Protein AF-D5G5S3-F1 (afdb_monomer)

Sequence (459 aa):
MDEESEIPAREVVHYPLKLFDLAKSAGRVLYVQAPMVRYSKLPFRALVRDYGVDLCYTPMVSLKRLYWIASAKKLLLDFTTNASDRPLIAQFGAHSSIDFSRAAELVKPYTDGVDLNCGCPQSWAIQEGIGCRLMQQPQLVKEMVRAAKDRCGEDFCVSIKIRVHHDLRETVDFVKMVESSGVDYITIHGRRRSQRSSEPVNSEAIALVKSLAGVPIVANGDVFSLGDAERIVGITGVDGVMAARGLMENPALFAGFKKTPWGAVERFLHYNANYGPLPYQLALHNVGEMLRDMMTKKERAEMTRNSGSIVEILNWLKQRGIGRIYARSRVWKGSKNGENIIATRILKTSLSSRACDGFWVNPSPRSYVRNTTTGTRVLNYKYEKKRKSLLALFFGHHHRSDLSKRELTTSITNTLYQTWNSLISTPNGATIARNLRKKGANDVLPTPLKEGMPLALCF

Nearest PDB structures (foldseek):
  6ezb-assembly1_A  TM=8.345E-01  e=7.630E-22  Homo sapiens
  6eza-assembly2_B  TM=8.380E-01  e=1.403E-21  Homo sapiens
  6ezc-assembly1_A  TM=8.168E-01  e=6.261E-21  Homo sapiens
  3b0p-assembly1_A  TM=8.013E-01  e=4.563E-18  Thermus thermophilus HB8
  6ei9-assembly2_B  TM=8.223E-01  e=3.352E-17  Escherichia coli

InterPro domains:
  IPR013785 Aldolase-type TIM barrel [G3DSA:3.20.20.70] (29-261)
  IPR018517 tRNA-dihydrouridine synthase, conserved site [PS01136] (114-132)
  IPR035587 DUS-like, FMN-binding domain [PF01207] (33-311)
  IPR035587 DUS-like, FMN-binding domain [cd02801] (31-262)

Radius of gyration: 26.35 Å; Cα contacts (8 Å, |Δi|>4): 659; chains: 1; bounding box: 53×70×79 Å

pLDDT: mean 75.01, std 27.03, range [23.22, 98.88]

Organism: Tuber melanosporum (strain Mel28) (NCBI:txid656061)

Structure (mmCIF, N/CA/C/O backbone):
data_AF-D5G5S3-F1
#
_entry.id   AF-D5G5S3-F1
#
loop_
_atom_site.group_PDB
_atom_site.id
_atom_site.type_symbol
_atom_site.label_atom_id
_atom_site.label_alt_id
_atom_site.label_comp_id
_atom_site.label_asym_id
_atom_site.label_entity_id
_atom_site.label_seq_id
_atom_site.pdbx_PDB_ins_code
_atom_site.Cartn_x
_atom_site.Cartn_y
_atom_site.Cartn_z
_atom_site.occupancy
_atom_site.B_iso_or_equiv
_atom_site.auth_seq_id
_atom_site.auth_comp_id
_atom_site.auth_asym_id
_atom_site.auth_atom_id
_atom_site.pdbx_PDB_model_num
ATOM 1 N N . MET A 1 1 ? -13.592 28.171 -24.151 1.00 32.22 1 MET A N 1
ATOM 2 C CA . MET A 1 1 ? -14.203 27.499 -22.988 1.00 32.22 1 MET A CA 1
ATOM 3 C C . MET A 1 1 ? -14.191 26.028 -23.315 1.00 32.22 1 MET A C 1
ATOM 5 O O . MET A 1 1 ? -15.075 25.564 -24.021 1.00 32.22 1 MET A O 1
ATOM 9 N N . ASP A 1 2 ? -13.102 25.361 -22.953 1.00 34.06 2 ASP A N 1
ATOM 10 C CA . ASP A 1 2 ? -12.947 23.934 -23.203 1.00 34.06 2 ASP A CA 1
ATOM 11 C C . ASP A 1 2 ? -13.847 23.176 -22.229 1.00 34.06 2 ASP A C 1
ATOM 13 O O . ASP A 1 2 ? -13.839 23.467 -21.034 1.00 34.06 2 ASP A O 1
ATOM 17 N N . GLU A 1 3 ? -14.642 22.244 -22.755 1.00 37.44 3 GLU A N 1
ATOM 18 C CA . GLU A 1 3 ? -15.337 21.236 -21.961 1.00 37.44 3 GLU A CA 1
ATOM 19 C C . GLU A 1 3 ? -14.287 20.541 -21.084 1.00 37.44 3 GLU A C 1
ATOM 21 O O . GLU A 1 3 ? -13.451 19.782 -21.586 1.00 37.44 3 GLU A O 1
ATOM 26 N N . GLU A 1 4 ? -14.295 20.835 -19.780 1.00 43.53 4 GLU A N 1
ATOM 27 C CA . GLU A 1 4 ? -13.653 19.986 -18.785 1.00 43.53 4 GLU A CA 1
ATOM 28 C C . GLU A 1 4 ? -14.138 18.571 -19.070 1.00 43.53 4 GLU A C 1
ATOM 30 O O . GLU A 1 4 ? -15.329 18.279 -18.981 1.00 43.53 4 GLU A O 1
ATOM 35 N N . SER A 1 5 ? -13.233 17.693 -19.502 1.00 45.62 5 SER A N 1
ATOM 36 C CA . SER A 1 5 ? -13.549 16.280 -19.622 1.00 45.62 5 SER A CA 1
ATOM 37 C C . SER A 1 5 ? -13.844 15.782 -18.209 1.00 45.62 5 SER A C 1
ATOM 39 O O . SER A 1 5 ? -12.911 15.435 -17.480 1.00 45.62 5 SER A O 1
ATOM 41 N N . GLU A 1 6 ? -15.113 15.835 -17.803 1.00 49.16 6 GLU A N 1
ATOM 42 C CA . GLU A 1 6 ? -15.561 15.413 -16.485 1.00 49.16 6 GLU A CA 1
ATOM 43 C C . GLU A 1 6 ? -15.044 13.998 -16.248 1.00 49.16 6 GLU A C 1
ATOM 45 O O . GLU A 1 6 ? -15.329 13.062 -17.004 1.00 49.16 6 GLU A O 1
ATOM 50 N N . ILE A 1 7 ? -14.209 13.844 -15.221 1.00 54.78 7 ILE A N 1
ATOM 51 C CA . ILE A 1 7 ? -13.814 12.518 -14.774 1.00 54.78 7 ILE A CA 1
ATOM 52 C C . ILE A 1 7 ? -15.097 11.885 -14.232 1.00 54.78 7 ILE A C 1
ATOM 54 O O . ILE A 1 7 ? -15.687 12.447 -13.307 1.00 54.78 7 ILE A O 1
ATOM 58 N N . PRO A 1 8 ? -15.568 10.766 -14.816 1.00 58.84 8 PRO A N 1
ATOM 59 C CA . PRO A 1 8 ? -16.844 10.189 -14.433 1.00 58.84 8 PRO A CA 1
ATOM 60 C C . PRO A 1 8 ? -16.831 9.878 -12.940 1.00 58.84 8 PRO A C 1
ATOM 62 O O . PRO A 1 8 ? -15.830 9.377 -12.415 1.00 58.84 8 PRO A O 1
ATOM 65 N N . ALA A 1 9 ? -17.942 10.187 -12.271 1.00 63.00 9 ALA A N 1
ATOM 66 C CA . ALA A 1 9 ? -18.085 9.965 -10.842 1.00 63.00 9 ALA A CA 1
ATOM 67 C C . ALA A 1 9 ? -17.698 8.522 -10.482 1.00 63.00 9 ALA A C 1
ATOM 69 O O . ALA A 1 9 ? -18.094 7.554 -11.140 1.00 63.00 9 ALA A O 1
ATOM 70 N N . ARG A 1 10 ? -16.892 8.370 -9.430 1.00 73.50 10 ARG A N 1
ATOM 71 C CA . ARG A 1 10 ? -16.454 7.060 -8.947 1.00 73.50 10 ARG A CA 1
ATOM 72 C C . ARG A 1 10 ? -17.674 6.291 -8.420 1.00 73.50 10 ARG A C 1
ATOM 74 O O . ARG A 1 10 ? -18.220 6.604 -7.372 1.00 73.50 10 ARG A O 1
ATOM 81 N N . GLU A 1 11 ? -18.119 5.294 -9.186 1.00 65.81 11 GLU A N 1
ATOM 82 C CA . GLU A 1 11 ? -19.286 4.466 -8.844 1.00 65.81 11 GLU A CA 1
ATOM 83 C C . GLU A 1 11 ? -19.122 3.652 -7.545 1.00 65.81 11 GLU A C 1
ATOM 85 O O . GLU A 1 11 ? -18.084 3.029 -7.315 1.00 65.81 11 GLU A O 1
ATOM 90 N N . VAL A 1 12 ? -20.210 3.544 -6.773 1.00 62.62 12 VAL A N 1
ATOM 91 C CA . VAL A 1 12 ? -20.316 2.793 -5.501 1.00 62.62 12 VAL A CA 1
ATOM 92 C C . VAL A 1 12 ? -20.074 1.282 -5.666 1.00 62.62 12 VAL A C 1
ATOM 94 O O . VAL A 1 12 ? -19.808 0.562 -4.699 1.00 62.62 12 VAL A O 1
ATOM 97 N N . VAL A 1 13 ? -20.147 0.745 -6.889 1.00 66.56 13 VAL A N 1
ATOM 98 C CA . VAL A 1 13 ? -19.821 -0.670 -7.158 1.00 66.56 13 VAL A CA 1
ATOM 99 C C . VAL A 1 13 ? -18.350 -0.987 -6.871 1.00 66.56 13 VAL A C 1
ATOM 101 O O . VAL A 1 13 ? -18.022 -2.127 -6.565 1.00 66.56 13 VAL A O 1
ATOM 104 N N . HIS A 1 14 ? -17.487 0.031 -6.894 1.00 73.25 14 HIS A N 1
ATOM 105 C CA . HIS A 1 14 ? -16.055 -0.075 -6.628 1.00 73.25 14 HIS A CA 1
ATOM 106 C C . HIS A 1 14 ? -15.675 0.251 -5.178 1.00 73.25 14 HIS A C 1
ATOM 108 O O . HIS A 1 14 ? -14.494 0.441 -4.890 1.00 73.25 14 HIS A O 1
ATOM 114 N N . TYR A 1 15 ? -16.656 0.302 -4.269 1.00 85.75 15 TYR A N 1
ATOM 115 C CA . TYR A 1 15 ? -16.411 0.522 -2.848 1.00 85.75 15 TYR A CA 1
ATOM 116 C C . TYR A 1 15 ? -15.413 -0.518 -2.297 1.00 85.75 15 TYR A C 1
ATOM 118 O O . TYR A 1 15 ? -15.695 -1.716 -2.400 1.00 85.75 15 TYR A O 1
ATOM 126 N N . PRO A 1 16 ? -14.268 -0.104 -1.715 1.00 91.12 16 PRO A N 1
ATOM 127 C CA . PRO A 1 16 ? -13.191 -1.022 -1.343 1.00 91.12 16 PRO A CA 1
ATOM 128 C C . PRO A 1 16 ? -13.610 -2.181 -0.433 1.00 91.12 16 PRO A C 1
ATOM 130 O O . PRO A 1 16 ? -13.086 -3.281 -0.604 1.00 91.12 16 PRO A O 1
ATOM 133 N N . LEU A 1 17 ? -14.582 -1.991 0.472 1.00 93.38 17 LEU A N 1
ATOM 134 C CA . LEU A 1 17 ? -15.038 -3.077 1.350 1.00 93.38 17 LEU A CA 1
ATOM 135 C C . LEU A 1 17 ? -15.674 -4.247 0.591 1.00 93.38 17 LEU A C 1
ATOM 137 O O . LEU A 1 17 ? -15.449 -5.397 0.956 1.00 93.38 17 LEU A O 1
ATOM 141 N N . LYS A 1 18 ? -16.347 -3.985 -0.537 1.00 92.31 18 LYS A N 1
ATOM 142 C CA . LYS A 1 18 ? -16.923 -5.048 -1.379 1.00 92.31 18 LYS A CA 1
ATOM 143 C C . LYS A 1 18 ? -15.856 -5.984 -1.938 1.00 92.31 18 LYS A C 1
ATOM 145 O O . LYS A 1 18 ? -16.147 -7.139 -2.232 1.00 92.31 18 LYS A O 1
ATOM 150 N N . LEU A 1 19 ? -14.617 -5.511 -2.099 1.00 93.00 19 LEU A N 1
ATOM 151 C CA . LEU A 1 19 ? -13.535 -6.360 -2.592 1.00 93.00 19 LEU A CA 1
ATOM 152 C C . LEU A 1 19 ? -13.164 -7.461 -1.594 1.00 93.00 19 LEU A C 1
ATOM 154 O O . LEU A 1 19 ? -12.790 -8.549 -2.025 1.00 93.00 19 LEU A O 1
ATOM 158 N N . PHE A 1 20 ? -13.281 -7.205 -0.288 1.00 94.88 20 PHE A N 1
ATOM 159 C CA . PHE A 1 20 ? -13.042 -8.228 0.731 1.00 94.88 20 PHE A CA 1
ATOM 160 C C . PHE A 1 20 ? -14.100 -9.333 0.641 1.00 94.88 20 PHE A C 1
ATOM 162 O O . PHE A 1 20 ? -13.750 -10.513 0.625 1.00 94.88 20 PHE A O 1
ATOM 169 N N . ASP A 1 21 ? -15.372 -8.960 0.479 1.00 93.06 21 ASP A N 1
ATOM 170 C CA . ASP A 1 21 ? -16.474 -9.914 0.309 1.00 93.06 21 ASP A CA 1
ATOM 171 C C . ASP A 1 21 ? -16.327 -10.738 -0.973 1.00 93.06 21 ASP A C 1
ATOM 173 O O . ASP A 1 21 ? -16.508 -11.959 -0.962 1.00 93.06 21 ASP A O 1
ATOM 177 N N . LEU A 1 22 ? -15.954 -10.090 -2.082 1.00 92.38 22 LEU A N 1
ATOM 178 C CA . LEU A 1 22 ? -15.705 -10.757 -3.361 1.00 92.38 22 LEU A CA 1
ATOM 179 C C . LEU A 1 22 ? -14.522 -11.726 -3.277 1.00 92.38 22 LEU A C 1
ATOM 181 O O . LEU A 1 22 ? -14.628 -12.856 -3.754 1.00 92.38 22 LEU A O 1
ATOM 185 N N . ALA A 1 23 ? -13.414 -11.316 -2.653 1.00 92.62 23 ALA A N 1
ATOM 186 C CA . ALA A 1 23 ? -12.256 -12.182 -2.462 1.00 92.62 23 ALA A CA 1
ATOM 187 C C . ALA A 1 23 ? -12.624 -13.408 -1.614 1.00 92.62 23 ALA A C 1
ATOM 189 O O . ALA A 1 23 ? -12.380 -14.542 -2.036 1.00 92.62 23 ALA A O 1
ATOM 190 N N . LYS A 1 24 ? -13.307 -13.185 -0.483 1.00 92.56 24 LYS A N 1
ATOM 191 C CA . LYS A 1 24 ? -13.785 -14.244 0.411 1.00 92.56 24 LYS A CA 1
ATOM 192 C C . LYS A 1 24 ? -14.728 -15.212 -0.305 1.00 92.56 24 LYS A C 1
ATOM 194 O O . LYS A 1 24 ? -14.568 -16.423 -0.178 1.00 92.56 24 LYS A O 1
ATOM 199 N N . SER A 1 25 ? -15.663 -14.694 -1.101 1.00 92.88 25 SER A N 1
ATOM 200 C CA . SER A 1 25 ? -16.599 -15.501 -1.903 1.00 92.88 25 SER A CA 1
ATOM 201 C C . SER A 1 25 ? -15.889 -16.336 -2.972 1.00 92.88 25 SER A C 1
ATOM 203 O O . SER A 1 25 ? -16.346 -17.422 -3.316 1.00 92.88 25 SER A O 1
ATOM 205 N N . ALA A 1 26 ? -14.748 -15.859 -3.473 1.00 91.88 26 ALA A N 1
ATOM 206 C CA . ALA A 1 26 ? -13.876 -16.589 -4.388 1.00 91.88 26 ALA A CA 1
ATOM 207 C C . ALA A 1 26 ? -12.903 -17.555 -3.678 1.00 91.88 26 ALA A C 1
ATOM 209 O O . ALA A 1 26 ? -12.037 -18.132 -4.336 1.00 91.88 26 ALA A O 1
ATOM 210 N N . GLY A 1 27 ? -13.010 -17.730 -2.355 1.00 91.94 27 GLY A N 1
ATOM 211 C CA . GLY A 1 27 ? -12.159 -18.637 -1.582 1.00 91.94 27 GLY A CA 1
ATOM 212 C C . GLY A 1 27 ? -10.706 -18.171 -1.442 1.00 91.94 27 GLY A C 1
ATOM 213 O O . GLY A 1 27 ? -9.819 -18.998 -1.241 1.00 91.94 27 GLY A O 1
ATOM 214 N N . ARG A 1 28 ? -10.443 -16.863 -1.562 1.00 94.12 28 ARG A N 1
ATOM 215 C CA . ARG A 1 28 ? -9.109 -16.262 -1.404 1.00 94.12 28 ARG A CA 1
ATOM 216 C C . ARG A 1 28 ? -9.164 -14.984 -0.565 1.00 94.12 28 ARG A C 1
ATOM 218 O O . ARG A 1 28 ? -10.230 -14.516 -0.185 1.00 94.12 28 ARG A O 1
ATOM 225 N N . VAL A 1 29 ? -8.005 -14.394 -0.302 1.00 94.69 29 VAL A N 1
ATOM 226 C CA . VAL A 1 29 ? -7.900 -13.070 0.332 1.00 94.69 29 VAL A CA 1
ATOM 227 C C . VAL A 1 29 ? -7.736 -11.965 -0.706 1.00 94.69 29 VAL A C 1
ATOM 229 O O . VAL A 1 29 ? -7.426 -12.230 -1.874 1.00 94.69 29 VAL A O 1
ATOM 232 N N . LEU A 1 30 ? -7.918 -10.720 -0.269 1.00 97.56 30 LEU A N 1
ATOM 233 C CA . LEU A 1 30 ? -7.681 -9.536 -1.086 1.00 97.56 30 LEU A CA 1
ATOM 234 C C . LEU A 1 30 ? -6.179 -9.322 -1.336 1.00 97.56 30 LEU A C 1
ATOM 236 O O . LEU A 1 30 ? -5.390 -9.283 -0.389 1.00 97.56 30 LEU A O 1
ATOM 240 N N . TYR A 1 31 ? -5.774 -9.120 -2.589 1.00 98.56 31 TYR A N 1
ATOM 241 C CA . TYR A 1 31 ? -4.391 -8.809 -2.946 1.00 98.56 31 TYR A CA 1
ATOM 242 C C . TYR A 1 31 ? -4.196 -7.311 -3.148 1.00 98.56 31 TYR A C 1
ATOM 244 O O . TYR A 1 31 ? -4.841 -6.678 -3.986 1.00 98.56 31 TYR A O 1
ATOM 252 N N . VAL A 1 32 ? -3.275 -6.734 -2.374 1.00 98.81 32 VAL A N 1
ATOM 253 C CA . VAL A 1 32 ? -3.128 -5.282 -2.253 1.00 98.81 32 VAL A CA 1
ATOM 254 C C . VAL A 1 32 ? -1.712 -4.836 -2.616 1.00 98.81 32 VAL A C 1
ATOM 256 O O . VAL A 1 32 ? -0.715 -5.391 -2.145 1.00 98.81 32 VAL A O 1
ATOM 259 N N . GLN A 1 33 ? -1.599 -3.777 -3.414 1.00 98.62 33 GLN A N 1
ATOM 260 C CA . GLN A 1 33 ? -0.329 -3.095 -3.658 1.00 98.62 33 GLN A CA 1
ATOM 261 C C . GLN A 1 33 ? -0.097 -1.990 -2.620 1.00 98.62 33 GLN A C 1
ATOM 263 O O . GLN A 1 33 ? -0.898 -1.073 -2.473 1.00 98.62 33 GLN A O 1
ATOM 268 N N . ALA A 1 34 ? 1.037 -2.055 -1.919 1.00 98.38 34 ALA A N 1
ATOM 269 C CA . ALA A 1 34 ? 1.366 -1.138 -0.831 1.00 98.38 34 ALA A CA 1
ATOM 270 C C . ALA A 1 34 ? 1.773 0.257 -1.314 1.00 98.38 34 ALA A C 1
ATOM 272 O O . ALA A 1 34 ? 2.590 0.348 -2.234 1.00 98.38 34 ALA A O 1
ATOM 273 N N . PRO A 1 35 ? 1.382 1.337 -0.621 1.00 97.06 35 PRO A N 1
ATOM 274 C CA . PRO A 1 35 ? 1.861 2.675 -0.934 1.00 97.06 35 PRO A CA 1
ATOM 275 C C . PRO A 1 35 ? 3.383 2.747 -0.791 1.00 97.06 35 PRO A C 1
ATOM 277 O O . PRO A 1 35 ? 3.967 2.420 0.245 1.00 97.06 35 PRO A O 1
ATOM 280 N N . MET A 1 36 ? 4.039 3.192 -1.858 1.00 94.94 36 MET A N 1
ATOM 281 C CA . MET A 1 36 ? 5.488 3.354 -1.931 1.00 94.94 36 MET A CA 1
ATOM 282 C C . MET A 1 36 ? 5.789 4.752 -2.440 1.00 94.94 36 MET A C 1
ATOM 284 O O . MET A 1 36 ? 5.478 5.074 -3.593 1.00 94.94 36 MET A O 1
ATOM 288 N N . VAL A 1 37 ? 6.387 5.573 -1.571 1.00 89.25 37 VAL A N 1
ATOM 289 C CA . VAL A 1 37 ? 6.809 6.943 -1.887 1.00 89.25 37 VAL A CA 1
ATOM 290 C C . VAL A 1 37 ? 7.585 6.926 -3.204 1.00 89.25 37 VAL A C 1
ATOM 292 O O . VAL A 1 37 ? 8.544 6.176 -3.349 1.00 89.25 37 VAL A O 1
ATOM 295 N N . ARG A 1 38 ? 7.139 7.741 -4.167 1.00 88.06 38 ARG A N 1
ATOM 296 C CA . ARG A 1 38 ? 7.634 7.853 -5.554 1.00 88.06 38 ARG A CA 1
ATOM 297 C C . ARG A 1 38 ? 7.391 6.660 -6.492 1.00 88.06 38 ARG A C 1
ATOM 299 O O . ARG A 1 38 ? 7.274 6.907 -7.687 1.00 88.06 38 ARG A O 1
ATOM 306 N N . TYR A 1 39 ? 7.316 5.417 -6.020 1.00 92.81 39 TYR A N 1
ATOM 307 C CA . TYR A 1 39 ? 7.361 4.247 -6.918 1.00 92.81 39 TYR A CA 1
ATOM 308 C C . TYR A 1 39 ? 5.990 3.734 -7.365 1.00 92.81 39 TYR A C 1
ATOM 310 O O . TYR A 1 39 ? 5.822 3.353 -8.518 1.00 92.81 39 TYR A O 1
ATOM 318 N N . SER A 1 40 ? 4.982 3.818 -6.500 1.00 94.81 40 SER A N 1
ATOM 319 C CA . SER A 1 40 ? 3.616 3.318 -6.753 1.00 94.81 40 SER A CA 1
ATOM 320 C C . SER A 1 40 ? 2.745 4.233 -7.634 1.00 94.81 40 SER A C 1
ATOM 322 O O . SER A 1 40 ? 1.556 4.431 -7.389 1.00 94.81 40 SER A O 1
ATOM 324 N N . LYS A 1 41 ? 3.340 4.856 -8.657 1.00 94.25 41 LYS A N 1
ATOM 325 C CA . LYS A 1 41 ? 2.653 5.781 -9.578 1.00 94.25 41 LYS A CA 1
ATOM 326 C C . LYS A 1 41 ? 1.803 5.023 -10.612 1.00 94.25 41 LYS A C 1
ATOM 328 O O . LYS A 1 41 ? 1.902 3.803 -10.725 1.00 94.25 41 LYS A O 1
ATOM 333 N N . LEU A 1 42 ? 0.971 5.746 -11.366 1.00 95.00 42 LEU A N 1
ATOM 334 C CA . LEU A 1 42 ? -0.054 5.177 -12.252 1.00 95.00 42 LEU A CA 1
ATOM 335 C C . LEU A 1 42 ? 0.451 4.056 -13.192 1.00 95.00 42 LEU A C 1
ATOM 337 O O . LEU A 1 42 ? -0.194 3.009 -13.216 1.00 95.00 42 LEU A O 1
ATOM 341 N N . PRO A 1 43 ? 1.608 4.169 -13.884 1.00 95.62 43 PRO A N 1
ATOM 342 C CA . PRO A 1 43 ? 2.116 3.071 -14.713 1.00 95.62 43 PRO A CA 1
ATOM 343 C C . PRO A 1 43 ? 2.376 1.767 -13.950 1.00 95.62 43 PRO A C 1
ATOM 345 O O . PRO A 1 43 ? 2.108 0.683 -14.461 1.00 95.62 43 PRO A O 1
ATOM 348 N N . PHE A 1 44 ? 2.877 1.867 -12.716 1.00 97.56 44 PHE A N 1
ATOM 349 C CA . PHE A 1 44 ? 3.124 0.706 -11.865 1.00 97.56 44 PHE A CA 1
ATOM 350 C C . PHE A 1 44 ? 1.812 0.098 -11.363 1.00 97.56 44 PHE A C 1
ATOM 352 O O . PHE A 1 44 ? 1.652 -1.117 -11.398 1.00 97.56 44 PHE A O 1
ATOM 359 N N . ARG A 1 45 ? 0.848 0.934 -10.952 1.00 97.81 45 ARG A N 1
ATOM 360 C CA . ARG A 1 45 ? -0.472 0.460 -10.506 1.00 97.81 45 ARG A CA 1
ATOM 361 C C . ARG A 1 45 ? -1.233 -0.247 -11.622 1.00 97.81 45 ARG A C 1
ATOM 363 O O . ARG A 1 45 ? -1.787 -1.311 -11.384 1.00 97.81 45 ARG A O 1
ATOM 370 N N . ALA A 1 46 ? -1.210 0.305 -12.834 1.00 96.88 46 ALA A N 1
ATOM 371 C CA . ALA A 1 46 ? -1.804 -0.335 -14.004 1.00 96.88 46 ALA A CA 1
ATOM 372 C C . ALA A 1 46 ? -1.159 -1.698 -14.289 1.00 96.88 46 ALA A C 1
ATOM 374 O O . ALA A 1 46 ? -1.860 -2.684 -14.484 1.00 96.88 46 ALA A O 1
ATOM 375 N N . LEU A 1 47 ? 0.174 -1.767 -14.222 1.00 98.19 47 LEU A N 1
ATOM 376 C CA . LEU A 1 47 ? 0.901 -3.014 -14.416 1.00 98.19 47 LEU A CA 1
ATOM 377 C C . LEU A 1 47 ? 0.512 -4.090 -13.401 1.00 98.19 47 LEU A C 1
ATOM 379 O O . LEU A 1 47 ? 0.272 -5.221 -13.795 1.00 98.19 47 LEU A O 1
ATOM 383 N N . VAL A 1 48 ? 0.487 -3.787 -12.104 1.00 98.31 48 VAL A N 1
ATOM 384 C CA . VAL A 1 48 ? 0.217 -4.831 -11.102 1.00 98.31 48 VAL A CA 1
ATOM 385 C C . VAL A 1 48 ? -1.242 -5.305 -11.129 1.00 98.31 48 VAL A C 1
ATOM 387 O O . VAL A 1 48 ? -1.507 -6.459 -10.801 1.00 98.31 48 VAL A O 1
ATOM 390 N N . ARG A 1 49 ? -2.184 -4.462 -11.582 1.00 97.00 49 ARG A N 1
ATOM 391 C CA . ARG A 1 49 ? -3.585 -4.862 -11.813 1.00 97.00 49 ARG A CA 1
ATOM 392 C C . ARG A 1 49 ? -3.713 -5.910 -12.913 1.00 97.00 49 ARG A C 1
ATOM 394 O O . ARG A 1 49 ? -4.435 -6.884 -12.726 1.00 97.00 49 ARG A O 1
ATOM 401 N N . ASP A 1 50 ? -2.949 -5.776 -14.000 1.00 96.06 50 ASP A N 1
ATOM 402 C CA . ASP A 1 50 ? -2.880 -6.796 -15.062 1.00 96.06 50 ASP A CA 1
ATOM 403 C C . ASP A 1 50 ? -2.456 -8.179 -14.536 1.00 96.06 50 ASP A C 1
ATOM 405 O O . ASP A 1 50 ? -2.701 -9.192 -15.192 1.00 96.06 50 ASP A O 1
ATOM 409 N N . TYR A 1 51 ? -1.805 -8.226 -13.370 1.00 97.25 51 TYR A N 1
ATOM 410 C CA . TYR A 1 51 ? -1.322 -9.446 -12.733 1.00 97.25 51 TYR A CA 1
ATOM 411 C C . TYR A 1 51 ? -2.015 -9.757 -11.397 1.00 97.25 51 TYR A C 1
ATOM 413 O O . TYR A 1 51 ? -1.423 -10.381 -10.513 1.00 97.25 51 TYR A O 1
ATOM 421 N N . GLY A 1 52 ? -3.283 -9.366 -11.258 1.00 93.50 52 GLY A N 1
ATOM 422 C CA . GLY A 1 52 ? -4.149 -9.860 -10.186 1.00 93.50 52 GLY A CA 1
ATOM 423 C C . GLY A 1 52 ? -4.057 -9.102 -8.862 1.00 93.50 52 GLY A C 1
ATOM 424 O O . GLY A 1 52 ? -4.492 -9.633 -7.846 1.00 93.50 52 GLY A O 1
ATOM 425 N N . VAL A 1 53 ? -3.515 -7.878 -8.841 1.00 97.81 53 VAL A N 1
ATOM 426 C CA . VAL A 1 53 ? -3.744 -6.962 -7.710 1.00 97.81 53 VAL A CA 1
ATOM 427 C C . VAL A 1 53 ? -5.161 -6.395 -7.782 1.00 97.81 53 VAL A C 1
ATOM 429 O O . VAL A 1 53 ? -5.531 -5.766 -8.774 1.00 97.81 53 VAL A O 1
ATOM 432 N N . ASP A 1 54 ? -5.918 -6.550 -6.697 1.00 96.88 54 ASP A N 1
ATOM 433 C CA . ASP A 1 54 ? -7.302 -6.086 -6.586 1.00 96.88 54 ASP A CA 1
ATOM 434 C C . ASP A 1 54 ? -7.378 -4.598 -6.197 1.00 96.88 54 ASP A C 1
ATOM 436 O O . ASP A 1 54 ? -8.126 -3.814 -6.787 1.00 96.88 54 ASP A O 1
ATOM 440 N N . LEU A 1 55 ? -6.567 -4.190 -5.214 1.00 97.94 55 LEU A N 1
ATOM 441 C CA . LEU A 1 55 ? -6.576 -2.848 -4.626 1.00 97.94 55 LEU A CA 1
ATOM 442 C C . LEU A 1 55 ? -5.188 -2.205 -4.712 1.00 97.94 55 LEU A C 1
ATOM 444 O O . LEU A 1 55 ? -4.197 -2.772 -4.245 1.00 97.94 55 LEU A O 1
ATOM 448 N N . CYS A 1 56 ? -5.113 -0.993 -5.263 1.00 98.19 56 CYS A N 1
ATOM 449 C CA . CYS A 1 56 ? -3.855 -0.255 -5.378 1.00 98.19 56 CYS A CA 1
ATOM 450 C C . CYS A 1 56 ? -3.877 1.039 -4.569 1.00 98.19 56 CYS A C 1
ATOM 452 O O . CYS A 1 56 ? -4.916 1.679 -4.399 1.00 98.19 56 CYS A O 1
ATOM 454 N N . TYR A 1 57 ? -2.687 1.452 -4.143 1.00 98.25 57 TYR A N 1
ATOM 455 C CA . TYR A 1 57 ? -2.464 2.677 -3.392 1.00 98.25 57 TYR A CA 1
ATOM 456 C C . TYR A 1 57 ? -1.570 3.632 -4.169 1.00 98.25 57 TYR A C 1
ATOM 458 O O . TYR A 1 57 ? -0.574 3.221 -4.772 1.00 98.25 57 TYR A O 1
ATOM 466 N N . THR A 1 58 ? -1.873 4.926 -4.095 1.00 96.25 58 THR A N 1
ATOM 467 C CA . THR A 1 58 ? -0.963 5.972 -4.575 1.00 96.25 58 THR A CA 1
ATOM 468 C C . THR A 1 58 ? 0.351 5.969 -3.782 1.00 96.25 58 THR A C 1
ATOM 470 O O . THR A 1 58 ? 0.429 5.414 -2.679 1.00 96.25 58 THR A O 1
ATOM 473 N N . PRO A 1 59 ? 1.400 6.662 -4.265 1.00 94.56 59 PRO A N 1
ATOM 474 C CA . PRO A 1 59 ? 2.470 7.077 -3.374 1.00 94.56 59 PRO A CA 1
ATOM 475 C C . PRO A 1 59 ? 1.891 7.898 -2.219 1.00 94.56 59 PRO A C 1
ATOM 477 O O . PRO A 1 59 ? 0.917 8.629 -2.404 1.00 94.56 59 PRO A O 1
ATOM 480 N N . MET A 1 60 ? 2.508 7.799 -1.042 1.00 92.75 60 MET A N 1
ATOM 481 C CA . MET A 1 60 ? 2.129 8.647 0.087 1.00 92.75 60 MET A CA 1
ATOM 482 C C . MET A 1 60 ? 2.382 10.120 -0.253 1.00 92.75 60 MET A C 1
ATOM 484 O O . MET A 1 60 ? 3.516 10.492 -0.573 1.00 92.75 60 MET A O 1
ATOM 488 N N . VAL A 1 61 ? 1.353 10.953 -0.107 1.00 90.12 61 VAL A N 1
ATOM 489 C CA . VAL A 1 61 ? 1.433 12.412 -0.237 1.00 90.12 61 VAL A CA 1
ATOM 490 C C . VAL A 1 61 ? 1.528 13.031 1.161 1.00 90.12 61 VAL A C 1
ATOM 492 O O . VAL A 1 61 ? 0.655 12.827 1.999 1.00 90.12 61 VAL A O 1
ATOM 495 N N . SER A 1 62 ? 2.595 13.782 1.449 1.00 89.00 62 SER A N 1
ATOM 496 C CA . SER A 1 62 ? 2.697 14.546 2.707 1.00 89.00 62 SER A CA 1
ATOM 497 C C . SER A 1 62 ? 1.894 15.840 2.578 1.00 89.00 62 SER A C 1
ATOM 499 O O . SER A 1 62 ? 2.255 16.704 1.776 1.00 89.00 62 SER A O 1
ATOM 501 N N . LEU A 1 63 ? 0.831 15.985 3.378 1.00 85.38 63 LEU A N 1
ATOM 502 C CA . LEU A 1 63 ? -0.015 17.184 3.357 1.00 85.38 63 LEU A CA 1
ATOM 503 C C . LEU A 1 63 ? 0.733 18.410 3.857 1.00 85.38 63 LEU A C 1
ATOM 505 O O . LEU A 1 63 ? 0.624 19.476 3.261 1.00 85.38 63 LEU A O 1
ATOM 509 N N . LYS A 1 64 ? 1.596 18.239 4.867 1.00 80.31 64 LYS A N 1
ATOM 510 C CA . LYS A 1 64 ? 2.478 19.312 5.332 1.00 80.31 64 LYS A CA 1
ATOM 511 C C . LYS A 1 64 ? 3.257 19.885 4.155 1.00 80.31 64 LYS A C 1
ATOM 513 O O . LYS A 1 64 ? 3.194 21.078 3.905 1.00 80.31 64 LYS A O 1
ATOM 518 N N . ARG A 1 65 ? 3.932 19.030 3.378 1.00 73.25 65 ARG A N 1
ATOM 519 C CA . ARG A 1 65 ? 4.714 19.462 2.208 1.00 73.25 65 ARG A CA 1
ATOM 520 C C . ARG A 1 65 ? 3.847 20.057 1.107 1.00 73.25 65 ARG A C 1
ATOM 522 O O . ARG A 1 65 ? 4.328 20.951 0.421 1.00 73.25 65 ARG A O 1
ATOM 529 N N . LEU A 1 66 ? 2.614 19.583 0.945 1.00 70.75 66 LEU A N 1
ATOM 530 C CA . LEU A 1 66 ? 1.690 20.101 -0.055 1.00 70.75 66 LEU A CA 1
ATOM 531 C C . LEU A 1 66 ? 1.393 21.594 0.157 1.00 70.75 66 LEU A C 1
ATOM 533 O O . LEU A 1 66 ? 1.495 22.353 -0.800 1.00 70.75 66 LEU A O 1
ATOM 537 N N . TYR A 1 67 ? 1.143 22.029 1.397 1.00 67.12 67 TYR A N 1
ATOM 538 C CA . TYR A 1 67 ? 0.892 23.447 1.710 1.00 67.12 67 TYR A CA 1
ATOM 539 C C . TYR A 1 67 ? 2.089 24.362 1.424 1.00 67.12 67 TYR A C 1
ATOM 541 O O . TYR A 1 67 ? 1.912 25.494 0.987 1.00 67.12 67 TYR A O 1
ATOM 549 N N . TRP A 1 68 ? 3.314 23.871 1.630 1.00 55.34 68 TRP A N 1
ATOM 550 C CA . TRP A 1 68 ? 4.535 24.652 1.389 1.00 55.34 68 TRP A CA 1
ATOM 551 C C . TRP A 1 68 ? 4.851 24.854 -0.094 1.00 55.34 68 TRP A C 1
ATOM 553 O O . TRP A 1 68 ? 5.666 25.706 -0.443 1.00 55.34 68 TRP A O 1
ATOM 563 N N . ILE A 1 69 ? 4.263 24.052 -0.981 1.00 54.84 69 ILE A N 1
ATOM 564 C CA . ILE A 1 69 ? 4.601 24.073 -2.398 1.00 54.84 69 ILE A CA 1
ATOM 565 C C . ILE A 1 69 ? 3.479 24.787 -3.149 1.00 54.84 69 ILE A C 1
ATOM 567 O O . ILE A 1 69 ? 2.518 24.165 -3.586 1.00 54.84 69 ILE A O 1
ATOM 571 N N . ALA A 1 70 ? 3.659 26.086 -3.395 1.00 50.06 70 ALA A N 1
ATOM 572 C CA . ALA A 1 70 ? 2.787 26.926 -4.229 1.00 50.06 70 ALA A CA 1
ATOM 573 C C . ALA A 1 70 ? 2.748 26.521 -5.726 1.00 50.06 70 ALA A C 1
ATOM 575 O O . ALA A 1 70 ? 2.439 27.331 -6.594 1.00 50.06 70 ALA A O 1
ATOM 576 N N . SER A 1 71 ? 3.100 25.276 -6.073 1.00 50.72 71 SER A N 1
ATOM 577 C CA . SER A 1 71 ? 3.104 24.791 -7.452 1.00 50.72 71 SER A CA 1
ATOM 578 C C . SER A 1 71 ? 2.346 23.471 -7.584 1.00 50.72 71 SER A C 1
ATOM 580 O O . SER A 1 71 ? 2.819 22.402 -7.190 1.00 50.72 71 SER A O 1
ATOM 582 N N . ALA A 1 72 ? 1.188 23.541 -8.245 1.00 49.97 72 ALA A N 1
ATOM 583 C CA . ALA A 1 72 ? 0.363 22.396 -8.640 1.00 49.97 72 ALA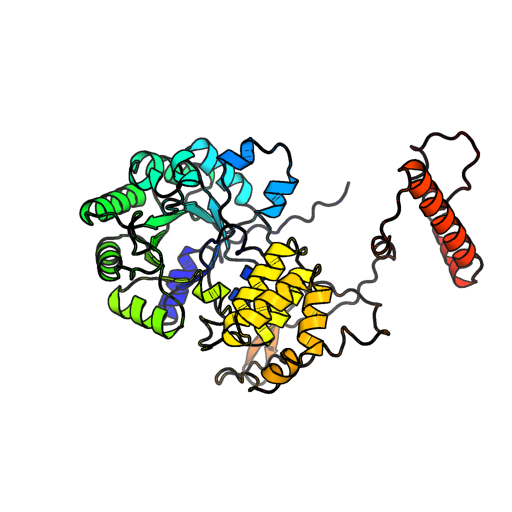 A CA 1
ATOM 584 C C . ALA A 1 72 ? 1.167 21.278 -9.343 1.00 49.97 72 ALA A C 1
ATOM 586 O O . ALA A 1 72 ? 0.833 20.101 -9.236 1.00 49.97 72 ALA A O 1
ATOM 587 N N . LYS A 1 73 ? 2.297 21.619 -9.986 1.00 48.03 73 LYS A N 1
ATOM 588 C CA . LYS A 1 73 ? 3.226 20.678 -10.636 1.00 48.03 73 LYS A CA 1
ATOM 589 C C . LYS A 1 73 ? 3.742 19.562 -9.720 1.00 48.03 73 LYS A C 1
ATOM 591 O O . LYS A 1 73 ? 3.957 18.456 -10.206 1.00 48.03 73 LYS A O 1
ATOM 596 N N . LYS A 1 74 ? 3.959 19.809 -8.422 1.00 50.75 74 LYS A N 1
ATOM 597 C CA . LYS A 1 74 ? 4.484 18.774 -7.509 1.00 50.75 74 LYS A CA 1
ATOM 598 C C . LYS A 1 74 ? 3.386 17.882 -6.925 1.00 50.75 74 LYS A C 1
ATOM 600 O O . LYS A 1 74 ? 3.627 16.694 -6.736 1.00 50.75 74 LYS A O 1
ATOM 605 N N . LEU A 1 75 ? 2.175 18.417 -6.753 1.00 53.56 75 LEU A N 1
ATOM 606 C CA . LEU A 1 75 ? 0.983 17.614 -6.466 1.00 53.56 75 LEU A CA 1
ATOM 607 C C . LEU A 1 75 ? 0.663 16.671 -7.639 1.00 53.56 75 LEU A C 1
ATOM 609 O O . LEU A 1 75 ? 0.491 15.479 -7.416 1.00 53.56 75 LEU A O 1
ATOM 613 N N . LEU A 1 76 ? 0.704 17.175 -8.881 1.00 53.19 76 LEU A N 1
ATOM 614 C CA . LEU A 1 76 ? 0.540 16.379 -10.109 1.00 53.19 76 LEU A CA 1
ATOM 615 C C . LEU A 1 76 ? 1.627 15.312 -10.290 1.00 53.19 76 LEU A C 1
ATOM 617 O O . LEU A 1 76 ? 1.392 14.282 -10.912 1.00 53.19 76 LEU A O 1
ATOM 621 N N . LEU A 1 77 ? 2.831 15.536 -9.756 1.00 60.00 77 LEU A N 1
ATOM 622 C CA . LEU A 1 77 ? 3.863 14.505 -9.756 1.00 60.00 77 LEU A CA 1
ATOM 623 C C . LEU A 1 77 ? 3.461 13.352 -8.841 1.00 60.00 77 LEU A C 1
ATOM 625 O O . LEU A 1 77 ? 3.596 12.201 -9.248 1.00 60.00 77 LEU A O 1
ATOM 629 N N . ASP A 1 78 ? 2.995 13.626 -7.622 1.00 68.75 78 ASP A N 1
ATOM 630 C CA . ASP A 1 78 ? 2.751 12.600 -6.602 1.00 68.75 78 ASP A CA 1
ATOM 631 C C . ASP A 1 78 ? 1.345 11.987 -6.624 1.00 68.75 78 ASP A C 1
ATOM 633 O O . ASP A 1 78 ? 1.185 10.858 -6.157 1.00 68.75 78 ASP A O 1
ATOM 637 N N . PHE A 1 79 ? 0.390 12.635 -7.293 1.00 83.12 79 PHE A N 1
ATOM 638 C CA . PHE A 1 79 ? -0.943 12.113 -7.567 1.00 83.12 79 PHE A CA 1
ATOM 639 C C . PHE A 1 79 ? -1.259 12.160 -9.069 1.00 83.12 79 PHE A C 1
ATOM 641 O O . PHE A 1 79 ? -1.348 13.218 -9.681 1.00 83.12 79 PHE A O 1
ATOM 648 N N . THR A 1 80 ? -1.446 10.983 -9.661 1.00 86.25 80 THR A N 1
ATOM 649 C CA . THR A 1 80 ? -1.913 10.780 -11.042 1.00 86.25 80 THR A CA 1
ATOM 650 C C . THR A 1 80 ? -2.906 9.634 -11.029 1.00 86.25 80 THR A C 1
ATOM 652 O O . THR A 1 80 ? -2.701 8.689 -10.271 1.00 86.25 80 THR A O 1
ATOM 655 N N . THR A 1 81 ? -3.960 9.681 -11.838 1.00 90.31 81 THR A N 1
ATOM 656 C CA . THR A 1 81 ? -4.925 8.582 -11.996 1.00 90.31 81 THR A CA 1
ATOM 657 C C . THR A 1 81 ? -5.574 8.644 -13.383 1.00 90.31 81 THR A C 1
ATOM 659 O O . THR A 1 81 ? -5.337 9.585 -14.139 1.00 90.31 81 THR A O 1
ATOM 662 N N . ASN A 1 82 ? -6.356 7.629 -13.736 1.00 89.50 82 ASN A N 1
ATOM 663 C CA . ASN A 1 82 ? -7.191 7.592 -14.933 1.00 89.50 82 ASN A CA 1
ATOM 664 C C . ASN A 1 82 ? -8.460 6.760 -14.655 1.00 89.50 82 ASN A C 1
ATOM 666 O O . ASN A 1 82 ? -8.601 6.179 -13.580 1.00 89.50 82 ASN A O 1
ATOM 670 N N . ALA A 1 83 ? -9.370 6.675 -15.628 1.00 86.94 83 ALA A N 1
ATOM 671 C CA . ALA A 1 83 ? -10.644 5.966 -15.466 1.00 86.94 83 ALA A CA 1
ATOM 672 C C . ALA A 1 83 ? -10.500 4.459 -15.152 1.00 86.94 83 ALA A C 1
ATOM 674 O O . ALA A 1 83 ? -11.365 3.887 -14.497 1.00 86.94 83 ALA A O 1
ATOM 675 N N . SER A 1 84 ? -9.413 3.818 -15.600 1.00 87.44 84 SER A N 1
ATOM 676 C CA . SER A 1 84 ? -9.149 2.390 -15.350 1.00 87.44 84 SER A CA 1
ATOM 677 C C . SER A 1 84 ? -8.453 2.113 -14.017 1.00 87.44 84 SER A C 1
ATOM 679 O O . SER A 1 84 ? -8.407 0.970 -13.571 1.00 87.44 84 SER A O 1
ATOM 681 N N . ASP A 1 85 ? -7.887 3.133 -13.370 1.00 92.00 85 ASP A N 1
ATOM 682 C CA . ASP A 1 85 ? -7.165 2.959 -12.117 1.00 92.00 85 ASP A CA 1
ATOM 683 C C . ASP A 1 85 ? -8.126 2.958 -10.934 1.00 92.00 85 ASP A C 1
ATOM 685 O O . ASP A 1 85 ? -8.282 3.954 -10.218 1.00 92.00 85 ASP A O 1
ATOM 689 N N . ARG A 1 86 ? -8.808 1.824 -10.771 1.00 90.88 86 ARG A N 1
ATOM 690 C CA . ARG A 1 86 ? -9.792 1.603 -9.719 1.00 90.88 86 ARG A CA 1
ATOM 691 C C . ARG A 1 86 ? -9.943 0.118 -9.358 1.00 90.88 86 ARG A C 1
ATOM 693 O O . ARG A 1 86 ? -9.795 -0.713 -10.251 1.00 90.88 86 ARG A O 1
ATOM 700 N N . PRO A 1 87 ? -10.261 -0.222 -8.095 1.00 94.00 87 PRO A N 1
ATOM 701 C CA . PRO A 1 87 ? -10.412 0.692 -6.955 1.00 94.00 87 PRO A CA 1
ATOM 702 C C . PRO A 1 87 ? -9.073 1.252 -6.454 1.00 94.00 87 PRO A C 1
ATOM 704 O O . PRO A 1 87 ? -8.083 0.518 -6.381 1.00 94.00 87 PRO A O 1
ATOM 707 N N . LEU A 1 88 ? -9.011 2.555 -6.170 1.00 95.81 88 LEU A N 1
ATOM 708 C CA . LEU A 1 88 ? -7.785 3.285 -5.820 1.00 95.81 88 LEU A CA 1
ATOM 709 C C . LEU A 1 88 ? -7.902 3.967 -4.457 1.00 95.81 88 LEU A C 1
ATOM 711 O O . LEU A 1 88 ? -8.867 4.685 -4.211 1.00 95.81 88 LEU A O 1
ATOM 715 N N . ILE A 1 89 ? -6.866 3.827 -3.627 1.00 97.62 89 ILE A N 1
ATOM 716 C CA . ILE A 1 89 ? -6.752 4.497 -2.326 1.00 97.62 89 ILE A CA 1
ATOM 717 C C . ILE A 1 89 ? -5.643 5.553 -2.373 1.00 97.62 89 ILE A C 1
ATOM 719 O O . ILE A 1 89 ? -4.491 5.244 -2.697 1.00 97.62 89 ILE A O 1
ATOM 723 N N . ALA A 1 90 ? -5.967 6.805 -2.039 1.00 96.25 90 ALA A N 1
ATOM 724 C CA . ALA A 1 90 ? -4.958 7.850 -1.855 1.00 96.25 90 ALA A CA 1
ATOM 725 C C . ALA A 1 90 ? -4.386 7.805 -0.435 1.00 96.25 90 ALA A C 1
ATOM 727 O O . ALA A 1 90 ? -5.117 8.031 0.526 1.00 96.25 90 ALA A O 1
ATOM 728 N N . GLN A 1 91 ? -3.081 7.556 -0.289 1.00 97.69 91 GLN A N 1
ATOM 729 C CA . GLN A 1 91 ? -2.440 7.591 1.029 1.00 97.69 91 GLN A CA 1
ATOM 730 C C . GLN A 1 91 ? -1.878 8.977 1.356 1.00 97.69 91 GLN A C 1
ATOM 732 O O . GLN A 1 91 ? -1.093 9.540 0.587 1.00 97.69 91 GLN A O 1
ATOM 737 N N . PHE A 1 92 ? -2.165 9.459 2.564 1.00 96.00 92 PHE A N 1
ATOM 738 C CA . PHE A 1 92 ? -1.664 10.724 3.085 1.00 96.00 92 PHE A CA 1
ATOM 739 C C . PHE A 1 92 ? -0.805 10.558 4.340 1.00 96.00 92 PHE A C 1
ATOM 741 O O . PHE A 1 92 ? -1.070 9.736 5.215 1.00 96.00 92 PHE A O 1
ATOM 748 N N . GLY A 1 93 ? 0.233 11.387 4.437 1.00 95.69 93 GLY A N 1
ATOM 749 C CA . GLY A 1 93 ? 0.902 11.702 5.695 1.00 95.69 93 GLY A CA 1
ATOM 750 C C . GLY A 1 93 ? 0.345 13.013 6.242 1.00 95.69 93 GLY A C 1
ATOM 751 O O . GLY A 1 93 ? 0.614 14.072 5.668 1.00 95.69 93 GLY A O 1
ATOM 752 N N . ALA A 1 94 ? -0.414 12.940 7.334 1.00 94.69 94 ALA A N 1
ATOM 753 C CA . ALA A 1 94 ? -1.103 14.072 7.950 1.00 94.69 94 ALA A CA 1
ATOM 754 C C . ALA A 1 94 ? -0.996 14.020 9.483 1.00 94.69 94 ALA A C 1
ATOM 756 O O . ALA A 1 94 ? -0.772 12.956 10.050 1.00 94.69 94 ALA A O 1
ATOM 757 N N . HIS A 1 95 ? -1.123 15.174 10.137 1.00 94.94 95 HIS A N 1
ATOM 758 C CA . HIS A 1 95 ? -1.129 15.313 11.603 1.00 94.94 95 HIS A CA 1
ATOM 759 C C . HIS A 1 95 ? -2.172 16.354 12.059 1.00 94.94 95 HIS A C 1
ATOM 761 O O . HIS A 1 95 ? -2.004 17.009 13.080 1.00 94.94 95 HIS A O 1
ATOM 767 N N . SER A 1 96 ? -3.218 16.540 11.249 1.00 95.31 96 SER A N 1
ATOM 768 C CA . SER A 1 96 ? -4.292 17.520 11.429 1.00 95.31 96 SER A CA 1
ATOM 769 C C . SER A 1 96 ? -5.576 16.942 10.835 1.00 95.31 96 SER A C 1
ATOM 771 O O . SER A 1 96 ? -5.588 16.525 9.673 1.00 95.31 96 SER A O 1
ATOM 773 N N . SER A 1 97 ? -6.650 16.908 11.627 1.00 96.94 97 SER A N 1
ATOM 774 C CA . SER A 1 97 ? -7.984 16.443 11.210 1.00 96.94 97 SER A CA 1
ATOM 775 C C . SER A 1 97 ? -8.591 17.322 10.124 1.00 96.94 97 SER A C 1
ATOM 777 O O . SER A 1 97 ? -9.187 16.817 9.170 1.00 96.94 97 SER A O 1
ATOM 779 N N . ILE A 1 98 ? -8.354 18.631 10.200 1.00 95.12 98 ILE A N 1
ATOM 780 C CA . ILE A 1 98 ? -8.794 19.598 9.193 1.00 95.12 98 ILE A CA 1
ATOM 781 C C . ILE A 1 98 ? -8.086 19.335 7.861 1.00 95.12 98 ILE A C 1
ATOM 783 O O . ILE A 1 98 ? -8.735 19.274 6.817 1.00 95.12 98 ILE A O 1
ATOM 787 N N . ASP A 1 99 ? -6.769 19.141 7.882 1.00 93.06 99 ASP A N 1
ATOM 788 C CA . ASP A 1 99 ? -6.001 18.951 6.649 1.00 93.06 99 ASP A CA 1
ATOM 789 C C . ASP A 1 99 ? -6.319 17.604 5.999 1.00 93.06 99 ASP A C 1
ATOM 791 O O . ASP A 1 99 ? -6.531 17.537 4.788 1.00 93.06 99 ASP A O 1
ATOM 795 N N . PHE A 1 100 ? -6.392 16.530 6.796 1.00 95.94 100 PHE A N 1
ATOM 796 C CA . PHE A 1 100 ? -6.701 15.195 6.288 1.00 95.94 100 PHE A CA 1
ATOM 797 C C . PHE A 1 100 ? -8.111 15.122 5.694 1.00 95.94 100 PHE A C 1
ATOM 799 O O . PHE A 1 100 ? -8.271 14.615 4.585 1.00 95.94 100 PHE A O 1
ATOM 806 N N . SER A 1 101 ? -9.116 15.690 6.370 1.00 96.00 101 SER A N 1
ATOM 807 C CA . SER A 1 101 ? -10.489 15.723 5.852 1.00 96.00 101 SER A CA 1
ATOM 808 C C . SER A 1 101 ? -10.602 16.548 4.566 1.00 96.00 101 SER A C 1
ATOM 810 O O . SER A 1 101 ? -11.183 16.076 3.591 1.00 96.00 101 SER A O 1
ATOM 812 N N . ARG A 1 102 ? -9.989 17.739 4.500 1.00 92.69 102 ARG A N 1
ATOM 813 C CA . ARG A 1 102 ? -9.949 18.560 3.274 1.00 92.69 102 ARG A CA 1
ATOM 814 C C . ARG A 1 102 ? -9.255 17.846 2.118 1.00 92.69 102 ARG A C 1
ATOM 816 O O . ARG A 1 102 ? -9.733 17.902 0.989 1.00 92.69 102 ARG A O 1
ATOM 823 N N . ALA A 1 103 ? -8.140 17.168 2.384 1.00 91.88 103 ALA A N 1
ATOM 824 C CA . ALA A 1 103 ? -7.453 16.382 1.367 1.00 91.88 103 ALA A CA 1
ATOM 825 C C . ALA A 1 103 ? -8.317 15.218 0.870 1.00 91.88 103 ALA A C 1
ATOM 827 O O . ALA A 1 103 ? -8.332 14.957 -0.331 1.00 91.88 103 ALA A O 1
ATOM 828 N N . ALA A 1 104 ? -9.054 14.559 1.770 1.00 93.25 104 ALA A N 1
ATOM 829 C CA . ALA A 1 104 ? -9.978 13.490 1.419 1.00 93.25 104 ALA A CA 1
ATOM 830 C C . ALA A 1 104 ? -11.103 13.978 0.500 1.00 93.25 104 ALA A C 1
ATOM 832 O O . ALA A 1 104 ? -11.321 13.387 -0.554 1.00 93.25 104 ALA A O 1
ATOM 833 N N . GLU A 1 105 ? -11.738 15.102 0.835 1.00 90.94 105 GLU A N 1
ATOM 834 C CA . GLU A 1 105 ? -12.756 15.727 -0.014 1.00 90.94 105 GLU A CA 1
ATOM 835 C C . GLU A 1 105 ? -12.194 16.103 -1.392 1.00 90.94 105 GLU A C 1
ATOM 837 O O . GLU A 1 105 ? -12.828 15.833 -2.411 1.00 90.94 105 GLU A O 1
ATOM 842 N N . LEU A 1 106 ? -10.977 16.656 -1.439 1.00 89.19 106 LEU A N 1
ATOM 843 C CA . LEU A 1 106 ? -10.331 17.061 -2.686 1.00 89.19 106 LEU A CA 1
ATOM 844 C C . LEU A 1 106 ? -10.068 15.878 -3.632 1.00 89.19 106 LEU A C 1
ATOM 846 O O . LEU A 1 106 ? -10.183 16.030 -4.848 1.00 89.19 106 LEU A O 1
ATOM 850 N N . VAL A 1 107 ? -9.688 14.711 -3.099 1.00 89.81 107 VAL A N 1
ATOM 851 C CA . VAL A 1 107 ? -9.385 13.527 -3.924 1.00 89.81 107 VAL A CA 1
ATOM 852 C C . VAL A 1 107 ? -10.567 12.588 -4.126 1.00 89.81 107 VAL A C 1
ATOM 854 O O . VAL A 1 107 ? -10.492 11.744 -5.016 1.00 89.81 107 VAL A O 1
ATOM 857 N N . LYS A 1 108 ? -11.660 12.750 -3.372 1.00 89.62 108 LYS A N 1
ATOM 858 C CA . LYS A 1 108 ? -12.879 11.931 -3.467 1.00 89.62 108 LYS A CA 1
ATOM 859 C C . LYS A 1 108 ? -13.407 11.753 -4.903 1.00 89.62 108 LYS A C 1
ATOM 861 O O . LYS A 1 108 ? -13.788 10.634 -5.233 1.00 89.62 108 LYS A O 1
ATOM 866 N N . PRO A 1 109 ? -13.397 12.761 -5.802 1.00 87.88 109 PRO A N 1
ATOM 867 C CA . PRO A 1 109 ? -13.810 12.554 -7.198 1.00 87.88 109 PRO A CA 1
ATOM 868 C C . PRO A 1 109 ? -12.887 11.614 -7.996 1.00 87.88 109 PRO A C 1
ATOM 870 O O . PRO A 1 109 ? -13.270 11.077 -9.034 1.00 87.88 109 PRO A O 1
ATOM 873 N N . TYR A 1 110 ? -11.656 11.411 -7.526 1.00 89.12 110 TYR A N 1
ATOM 874 C CA . TYR A 1 110 ? -10.576 10.739 -8.245 1.00 89.12 110 TYR A CA 1
ATOM 875 C C . TYR A 1 110 ? -10.151 9.407 -7.620 1.00 89.12 110 TYR A C 1
ATOM 877 O O . TYR A 1 110 ? -9.398 8.667 -8.255 1.00 89.12 110 TYR A O 1
ATOM 885 N N . THR A 1 111 ? -10.600 9.091 -6.406 1.00 92.38 111 THR A N 1
ATOM 886 C CA . THR A 1 111 ? -10.268 7.855 -5.690 1.00 92.38 111 THR A CA 1
ATOM 887 C C . THR A 1 111 ? -11.508 7.190 -5.113 1.00 92.38 111 THR A C 1
ATOM 889 O O . THR A 1 111 ? -12.555 7.805 -4.962 1.00 92.38 111 THR A O 1
ATOM 892 N N . ASP A 1 112 ? -11.390 5.904 -4.797 1.00 94.94 112 ASP A N 1
ATOM 893 C CA . ASP A 1 112 ? -12.465 5.111 -4.194 1.00 94.94 112 ASP A CA 1
ATOM 894 C C . ASP A 1 112 ? -12.324 5.064 -2.649 1.00 94.94 112 ASP A C 1
ATOM 896 O O . ASP A 1 112 ? -13.124 4.439 -1.956 1.00 94.94 112 ASP A O 1
ATOM 900 N N . GLY A 1 113 ? -11.305 5.746 -2.108 1.00 95.88 113 GLY A N 1
ATOM 901 C CA . GLY A 1 113 ? -11.061 5.934 -0.679 1.00 95.88 113 GLY A CA 1
ATOM 902 C C . GLY A 1 113 ? -9.762 6.689 -0.383 1.00 95.88 113 GLY A C 1
ATOM 903 O O . GLY A 1 113 ? -8.999 7.052 -1.293 1.00 95.88 113 GLY A O 1
ATOM 904 N N . VAL A 1 114 ? -9.492 6.895 0.905 1.00 97.56 114 VAL A N 1
ATOM 905 C CA . VAL A 1 114 ? -8.247 7.474 1.431 1.00 97.56 114 VAL A CA 1
ATOM 906 C C . VAL A 1 114 ? -7.647 6.620 2.539 1.00 97.56 114 VAL A C 1
ATOM 908 O O . VAL A 1 114 ? -8.351 5.880 3.216 1.00 97.56 114 VAL A O 1
ATOM 911 N N . ASP A 1 115 ? -6.338 6.746 2.737 1.00 98.75 115 ASP A N 1
ATOM 912 C CA . ASP A 1 115 ? -5.602 6.067 3.799 1.00 98.75 115 ASP A CA 1
ATOM 913 C C . ASP A 1 115 ? -4.717 7.034 4.583 1.00 98.75 115 ASP A C 1
ATOM 915 O O . ASP A 1 115 ? -4.020 7.869 3.998 1.00 98.75 115 ASP A O 1
ATOM 919 N N . LEU A 1 116 ? -4.693 6.888 5.906 1.00 98.56 116 LEU A N 1
ATOM 920 C CA . LEU A 1 116 ? -3.767 7.613 6.769 1.00 98.56 116 LEU A CA 1
ATOM 921 C C . LEU A 1 116 ? -2.526 6.765 7.085 1.00 98.56 116 LEU A C 1
ATOM 923 O O . LEU A 1 116 ? -2.601 5.676 7.664 1.00 98.56 116 LEU A O 1
ATOM 927 N N . ASN A 1 117 ? -1.346 7.301 6.759 1.00 98.38 117 ASN A N 1
ATOM 928 C CA . ASN A 1 117 ? -0.077 6.655 7.074 1.00 98.38 117 ASN A CA 1
ATOM 929 C C . ASN A 1 117 ? 0.320 6.870 8.543 1.00 98.38 117 ASN A C 1
ATOM 931 O O . ASN A 1 117 ? 0.904 7.896 8.902 1.00 98.38 117 ASN A O 1
ATOM 935 N N . CYS A 1 118 ? 0.115 5.836 9.354 1.00 98.19 118 CYS A N 1
ATOM 936 C CA . CYS A 1 118 ? 0.536 5.749 10.754 1.00 98.19 118 CYS A CA 1
ATOM 937 C C . CYS A 1 118 ? 1.769 4.837 10.948 1.00 98.19 118 CYS A C 1
ATOM 939 O O . CYS A 1 118 ? 2.161 4.540 12.072 1.00 98.19 118 CYS A O 1
ATOM 941 N N . GLY A 1 119 ? 2.394 4.355 9.864 1.00 95.69 119 GLY A N 1
ATOM 942 C CA . GLY A 1 119 ? 3.378 3.262 9.907 1.00 95.69 119 GLY A CA 1
ATOM 943 C C . GLY A 1 119 ? 4.772 3.584 9.355 1.00 95.69 119 GLY A C 1
ATOM 944 O O . GLY A 1 119 ? 5.656 2.721 9.392 1.00 95.69 119 GLY A O 1
ATOM 945 N N . CYS A 1 120 ? 4.996 4.779 8.799 1.00 95.25 120 CYS A N 1
ATOM 946 C CA . CYS A 1 120 ? 6.304 5.179 8.273 1.00 95.25 120 CYS A CA 1
ATOM 947 C C . CYS A 1 120 ? 7.314 5.411 9.418 1.00 95.25 120 CYS A C 1
ATOM 949 O O . CYS A 1 120 ? 7.101 6.314 10.230 1.00 95.25 120 CYS A O 1
ATOM 951 N N . PRO A 1 121 ? 8.432 4.657 9.490 1.00 94.88 121 PRO A N 1
ATOM 952 C CA . PRO A 1 121 ? 9.408 4.788 10.575 1.00 94.88 121 PRO A CA 1
ATOM 953 C C . PRO A 1 121 ? 10.501 5.831 10.286 1.00 94.88 121 PRO A C 1
ATOM 955 O O . PRO A 1 121 ? 11.425 5.977 11.078 1.00 94.88 121 PRO A O 1
ATOM 958 N N . GLN A 1 122 ? 10.455 6.500 9.130 1.00 93.75 122 GLN A N 1
ATOM 959 C CA . GLN A 1 122 ? 11.516 7.402 8.688 1.00 93.75 122 GLN A CA 1
ATOM 960 C C . GLN A 1 122 ? 11.643 8.603 9.629 1.00 93.75 122 GLN A C 1
ATOM 962 O O . GLN A 1 122 ? 10.647 9.259 9.929 1.00 93.75 122 GLN A O 1
ATOM 967 N N . SER A 1 123 ? 12.870 8.937 10.037 1.00 93.12 123 SER A N 1
ATOM 968 C CA . SER A 1 123 ? 13.122 10.020 10.998 1.00 93.12 123 SER A CA 1
ATOM 969 C C . SER A 1 123 ? 12.536 11.358 10.547 1.00 93.12 123 SER A C 1
ATOM 971 O O . SER A 1 123 ? 11.927 12.056 11.351 1.00 93.12 123 SER A O 1
ATOM 973 N N . TRP A 1 124 ? 12.634 11.681 9.251 1.00 91.19 124 TRP A N 1
ATOM 974 C CA . TRP A 1 124 ? 12.053 12.907 8.693 1.00 91.19 124 TRP A CA 1
ATOM 975 C C . TRP A 1 124 ? 10.520 12.941 8.815 1.00 91.19 124 TRP A C 1
ATOM 977 O O . TRP A 1 124 ? 9.948 13.999 9.049 1.00 91.19 124 TRP A O 1
ATOM 987 N N . ALA A 1 125 ? 9.846 11.792 8.692 1.00 91.25 125 ALA A N 1
ATOM 988 C CA . ALA A 1 125 ? 8.391 11.695 8.807 1.00 91.25 125 ALA A CA 1
ATOM 989 C C . ALA A 1 125 ? 7.960 11.882 10.271 1.00 91.25 125 ALA A C 1
ATOM 991 O O . ALA A 1 125 ? 7.026 12.621 10.565 1.00 91.25 125 ALA A O 1
ATOM 992 N N . ILE A 1 126 ? 8.711 11.291 11.203 1.00 92.88 126 ILE A N 1
ATOM 993 C CA . ILE A 1 126 ? 8.473 11.434 12.645 1.00 92.88 126 ILE A CA 1
ATOM 994 C C . ILE A 1 126 ? 8.659 12.891 13.092 1.00 92.88 126 ILE A C 1
ATOM 996 O O . ILE A 1 126 ? 7.835 13.403 13.847 1.00 92.88 126 ILE A O 1
ATOM 1000 N N . GLN A 1 127 ? 9.707 13.565 12.607 1.00 92.25 127 GLN A N 1
ATOM 1001 C CA . GLN A 1 127 ? 9.958 14.990 12.868 1.00 92.25 127 GLN A CA 1
ATOM 1002 C C . GLN A 1 127 ? 8.838 15.890 12.327 1.00 92.25 127 GLN A C 1
ATOM 1004 O O . GLN A 1 127 ? 8.545 16.933 12.903 1.00 92.25 127 GLN A O 1
ATOM 1009 N N . GLU A 1 128 ? 8.176 15.484 11.241 1.00 90.31 128 GLU A N 1
ATOM 1010 C CA . GLU A 1 128 ? 7.006 16.180 10.701 1.00 90.31 128 GLU A CA 1
ATOM 1011 C C . GLU A 1 128 ? 5.706 15.900 11.470 1.00 90.31 128 GLU A C 1
ATOM 1013 O O . GLU A 1 128 ? 4.693 16.516 11.147 1.00 90.31 128 GLU A O 1
ATOM 1018 N N . GLY A 1 129 ? 5.722 15.018 12.475 1.00 93.88 129 GLY A N 1
ATOM 1019 C CA . GLY A 1 129 ? 4.535 14.637 13.244 1.00 93.88 129 GLY A CA 1
ATOM 1020 C C . GLY A 1 129 ? 3.706 13.509 12.619 1.00 93.88 129 GLY A C 1
ATOM 1021 O O . GLY A 1 129 ? 2.646 13.188 13.143 1.00 93.88 129 GLY A O 1
ATOM 1022 N N . ILE A 1 130 ? 4.172 12.890 11.530 1.00 95.25 130 ILE A N 1
ATOM 1023 C CA . ILE A 1 130 ? 3.424 11.895 10.741 1.00 95.25 130 ILE A CA 1
ATOM 1024 C C . ILE A 1 130 ? 4.029 10.481 10.873 1.00 95.25 130 ILE A C 1
ATOM 1026 O O . ILE A 1 130 ? 5.066 10.277 11.514 1.00 95.25 130 ILE A O 1
ATOM 1030 N N . GLY A 1 131 ? 3.407 9.469 10.255 1.00 96.00 131 GLY A N 1
ATOM 1031 C CA . GLY A 1 131 ? 3.915 8.092 10.276 1.00 96.00 131 GLY A CA 1
ATOM 1032 C C . GLY A 1 131 ? 3.822 7.468 11.669 1.00 96.00 131 GLY A C 1
ATOM 1033 O O . GLY A 1 131 ? 2.841 7.674 12.376 1.00 96.00 131 GLY A O 1
ATOM 1034 N N . CYS A 1 132 ? 4.858 6.741 12.105 1.00 96.19 132 CYS A N 1
ATOM 1035 C CA . CYS A 1 132 ? 4.867 6.074 13.418 1.00 96.19 132 CYS A CA 1
ATOM 1036 C C . CYS A 1 132 ? 4.694 7.028 14.614 1.00 96.19 132 CYS A C 1
ATOM 1038 O O . CYS A 1 132 ? 4.438 6.562 15.720 1.00 96.19 132 CYS A O 1
ATOM 1040 N N . ARG A 1 133 ? 4.846 8.347 14.432 1.00 96.62 133 ARG A N 1
ATOM 1041 C CA . ARG A 1 133 ? 4.557 9.337 15.480 1.00 96.62 133 ARG A CA 1
ATOM 1042 C C . ARG A 1 133 ? 3.075 9.360 15.868 1.00 96.62 133 ARG A C 1
ATOM 1044 O O . ARG A 1 133 ? 2.764 9.641 17.022 1.00 96.62 133 ARG A O 1
ATOM 1051 N N . LEU A 1 134 ? 2.188 9.022 14.935 1.00 97.50 134 LEU A N 1
ATOM 1052 C CA . LEU A 1 134 ? 0.742 8.961 15.156 1.00 97.50 134 LEU A CA 1
ATOM 1053 C C . LEU A 1 134 ? 0.325 7.765 16.017 1.00 97.50 134 LEU A C 1
ATOM 1055 O O . LEU A 1 134 ? -0.677 7.842 16.716 1.00 97.50 134 LEU A O 1
ATOM 1059 N N . MET A 1 135 ? 1.130 6.697 16.059 1.00 96.19 135 MET A N 1
ATOM 1060 C CA . MET A 1 135 ? 0.884 5.534 16.927 1.00 96.19 135 MET A CA 1
ATOM 1061 C C . MET A 1 135 ? 0.952 5.862 18.428 1.00 96.19 135 MET A C 1
ATOM 1063 O O . MET A 1 135 ? 0.534 5.054 19.248 1.00 96.19 135 MET A O 1
ATOM 1067 N N . GLN A 1 136 ? 1.493 7.032 18.784 1.00 95.00 136 GLN A N 1
ATOM 1068 C CA . GLN A 1 136 ? 1.539 7.566 20.151 1.00 95.00 136 GLN A CA 1
ATOM 1069 C C . GLN A 1 136 ? 0.405 8.568 20.428 1.00 95.00 136 GLN A C 1
ATOM 1071 O O . GLN A 1 136 ? 0.337 9.135 21.512 1.00 95.00 136 GLN A O 1
ATOM 1076 N N . GLN A 1 137 ? -0.444 8.840 19.433 1.00 96.50 137 GLN A N 1
ATOM 1077 C CA . GLN A 1 137 ? -1.503 9.849 19.474 1.00 96.50 137 GLN A CA 1
ATOM 1078 C C . GLN A 1 137 ? -2.812 9.253 18.928 1.00 96.50 137 GLN A C 1
ATOM 1080 O O . GLN A 1 137 ? -3.348 9.744 17.932 1.00 96.50 137 GLN A O 1
ATOM 1085 N N . PRO A 1 138 ? -3.334 8.173 19.537 1.00 96.25 138 PRO A N 1
ATOM 1086 C CA . PRO A 1 138 ? -4.478 7.454 18.983 1.00 96.25 138 PRO A CA 1
ATOM 1087 C C . PRO A 1 138 ? -5.753 8.314 18.937 1.00 96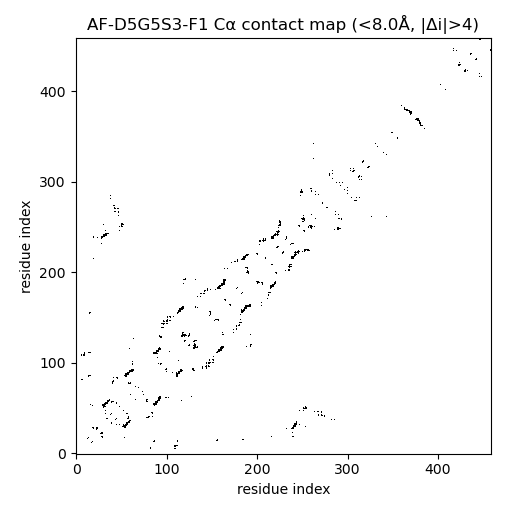.25 138 PRO A C 1
ATOM 1089 O O . PRO A 1 138 ? -6.543 8.162 18.009 1.00 96.25 138 PRO A O 1
ATOM 1092 N N . GLN A 1 139 ? -5.899 9.293 19.842 1.00 97.62 139 GLN A N 1
ATOM 1093 C CA . GLN A 1 139 ? -7.017 10.242 19.788 1.00 97.62 139 GLN A CA 1
ATOM 1094 C C . GLN A 1 139 ? -6.964 11.161 18.577 1.00 97.62 139 GLN A C 1
ATOM 1096 O O . GLN A 1 139 ? -7.966 11.305 17.885 1.00 97.62 139 GLN A O 1
ATOM 1101 N N . LEU A 1 140 ? -5.784 11.677 18.234 1.00 98.12 140 LEU A N 1
ATOM 1102 C CA . LEU A 1 140 ? -5.616 12.460 17.014 1.00 98.12 140 LEU A CA 1
ATOM 1103 C C . LEU A 1 140 ? -5.942 11.622 15.767 1.00 98.12 140 LEU A C 1
ATOM 1105 O O . LEU A 1 140 ? -6.543 12.120 14.821 1.00 98.12 140 LEU A O 1
ATOM 1109 N N . VAL A 1 141 ? -5.574 10.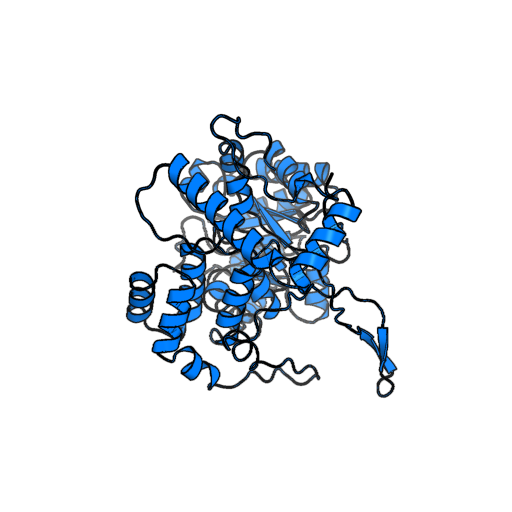337 15.750 1.00 98.50 141 VAL A N 1
ATOM 1110 C CA . VAL A 1 141 ? -5.915 9.437 14.634 1.00 98.50 141 VAL A CA 1
ATOM 1111 C C . VAL A 1 141 ? -7.425 9.226 14.537 1.00 98.50 141 VAL A C 1
ATOM 1113 O O . VAL A 1 141 ? -7.975 9.347 13.444 1.00 98.50 141 VAL A O 1
ATOM 1116 N N . LYS A 1 142 ? -8.101 8.984 15.666 1.00 98.31 142 LYS A N 1
ATOM 1117 C CA . LYS A 1 142 ? -9.566 8.905 15.747 1.00 98.31 142 LYS A CA 1
ATOM 1118 C C . LYS A 1 142 ? -10.234 10.185 15.235 1.00 98.31 142 LYS A C 1
ATOM 1120 O O . LYS A 1 142 ? -11.149 10.099 14.421 1.00 98.31 142 LYS A O 1
ATOM 1125 N N . GLU A 1 143 ? -9.760 11.355 15.654 1.00 98.50 143 GLU A N 1
ATOM 1126 C CA . GLU A 1 143 ? -10.254 12.653 15.179 1.00 98.50 143 GLU A CA 1
ATOM 1127 C C . GLU A 1 143 ? -10.055 12.826 13.669 1.00 98.50 143 GLU A C 1
ATOM 1129 O O . GLU A 1 143 ? -10.962 13.283 12.977 1.00 98.50 143 GLU A O 1
ATOM 1134 N N . MET A 1 144 ? -8.891 12.439 13.133 1.00 98.62 144 MET A N 1
ATOM 1135 C CA . MET A 1 144 ? -8.615 12.511 11.696 1.00 98.62 144 MET A CA 1
ATOM 1136 C C . MET A 1 144 ? -9.547 11.601 10.887 1.00 98.62 144 MET A C 1
ATOM 1138 O O . MET A 1 144 ? -10.108 12.050 9.888 1.00 98.62 144 MET A O 1
ATOM 1142 N N . VAL A 1 145 ? -9.739 10.347 11.310 1.00 98.69 145 VAL A N 1
ATOM 1143 C CA . VAL A 1 145 ? -10.647 9.410 10.629 1.00 98.69 145 VAL A CA 1
ATOM 1144 C C . VAL A 1 145 ? -12.084 9.925 10.680 1.00 98.69 145 VAL A C 1
ATOM 1146 O O . VAL A 1 145 ? -12.713 10.045 9.629 1.00 98.69 145 VAL A O 1
ATOM 1149 N N . ARG A 1 146 ? -12.574 10.314 11.864 1.00 98.38 146 ARG A N 1
ATOM 1150 C CA . ARG A 1 146 ? -13.940 10.827 12.037 1.00 98.38 146 ARG A CA 1
ATOM 1151 C C . ARG A 1 146 ? -14.189 12.074 11.190 1.00 98.38 146 ARG A C 1
ATOM 1153 O O . ARG A 1 146 ? -15.154 12.102 10.439 1.00 98.38 146 ARG A O 1
ATOM 1160 N N . ALA A 1 147 ? -13.264 13.037 11.197 1.00 98.50 147 ALA A N 1
ATOM 1161 C CA . ALA A 1 147 ? -13.375 14.246 10.381 1.00 98.50 147 ALA A CA 1
ATOM 1162 C C . ALA A 1 147 ? -13.418 13.949 8.870 1.00 98.50 147 ALA A C 1
ATOM 1164 O O . ALA A 1 147 ? -14.116 14.635 8.122 1.00 98.50 147 ALA A O 1
ATOM 1165 N N . ALA A 1 148 ? -12.679 12.940 8.393 1.00 98.00 148 ALA A N 1
ATOM 1166 C CA . ALA A 1 148 ? -12.745 12.524 6.993 1.00 98.00 148 ALA A CA 1
ATOM 1167 C C . ALA A 1 148 ? -14.102 11.891 6.646 1.00 98.00 148 ALA A C 1
ATOM 1169 O O . ALA A 1 148 ? -14.667 12.239 5.608 1.00 98.00 148 ALA A O 1
ATOM 1170 N N . LYS A 1 149 ? -14.647 11.027 7.518 1.00 97.31 149 LYS A N 1
ATOM 1171 C CA . LYS A 1 149 ? -15.987 10.429 7.358 1.00 97.31 149 LYS A CA 1
ATOM 1172 C C . LYS A 1 149 ? -17.086 11.495 7.406 1.00 97.31 149 LYS A C 1
ATOM 1174 O O . LYS A 1 149 ? -17.918 11.531 6.508 1.00 97.31 149 LYS A O 1
ATOM 1179 N N . ASP A 1 150 ? -17.030 12.427 8.360 1.00 97.69 150 ASP A N 1
ATOM 1180 C CA . ASP A 1 150 ? -17.984 13.543 8.476 1.00 97.69 150 ASP A CA 1
ATOM 1181 C C . ASP A 1 150 ? -18.020 14.395 7.205 1.00 97.69 150 ASP A C 1
ATOM 1183 O O . ASP A 1 150 ? -19.085 14.766 6.716 1.00 97.69 150 ASP A O 1
ATOM 1187 N N . ARG A 1 151 ? -16.844 14.699 6.644 1.00 96.25 151 ARG A N 1
ATOM 1188 C CA . ARG A 1 151 ? -16.737 15.558 5.462 1.00 96.25 151 ARG A CA 1
ATOM 1189 C C . ARG A 1 151 ? -17.096 14.834 4.166 1.00 96.25 151 ARG A C 1
ATOM 1191 O O . ARG A 1 151 ? -17.658 15.443 3.261 1.00 96.25 151 ARG A O 1
ATOM 1198 N N . CYS A 1 152 ? -16.742 13.555 4.043 1.00 93.69 152 CYS A N 1
ATOM 1199 C CA . CYS A 1 152 ? -16.888 12.803 2.795 1.00 93.69 152 CYS A CA 1
ATOM 1200 C C . CYS A 1 152 ? -18.138 11.912 2.747 1.00 93.69 152 CYS A C 1
ATOM 1202 O O . CYS A 1 152 ? -18.480 11.442 1.659 1.00 93.69 152 CYS A O 1
ATOM 1204 N N . GLY A 1 153 ? -18.828 11.712 3.868 1.00 93.31 153 GLY A N 1
ATOM 1205 C CA . GLY A 1 153 ? -19.941 10.778 4.028 1.00 93.31 153 GLY A CA 1
ATOM 1206 C C . GLY A 1 153 ? -19.492 9.405 4.539 1.00 93.31 153 GLY A C 1
ATOM 1207 O O . GLY A 1 153 ? -18.372 8.964 4.275 1.00 93.31 153 GLY A O 1
ATOM 1208 N N . GLU A 1 154 ? -20.395 8.712 5.239 1.00 91.75 154 GLU A N 1
ATOM 1209 C CA . GLU A 1 154 ? -20.125 7.402 5.858 1.00 91.75 154 GLU A CA 1
ATOM 1210 C C . GLU A 1 154 ? -19.773 6.306 4.846 1.00 91.75 154 GLU A C 1
ATOM 1212 O O . GLU A 1 154 ? -19.025 5.390 5.167 1.00 91.75 154 GLU A O 1
ATOM 1217 N N . ASP A 1 155 ? -20.241 6.428 3.604 1.00 89.12 155 ASP A N 1
ATOM 1218 C CA . ASP A 1 155 ? -19.943 5.470 2.535 1.00 89.12 155 ASP A CA 1
ATOM 1219 C C . ASP A 1 155 ? -18.601 5.741 1.833 1.00 89.12 155 ASP A C 1
ATOM 1221 O O . ASP A 1 155 ? -18.221 5.022 0.908 1.00 89.12 155 ASP A O 1
ATOM 1225 N N . PHE A 1 156 ? -17.867 6.794 2.216 1.00 92.88 156 PHE A N 1
ATOM 1226 C CA . PHE A 1 156 ? -16.522 7.018 1.695 1.00 92.88 156 PHE A CA 1
ATOM 1227 C C . PHE A 1 156 ? -15.500 6.224 2.508 1.00 92.88 156 PHE A C 1
ATOM 1229 O O . PHE A 1 156 ? -15.437 6.339 3.734 1.00 92.88 156 PHE A O 1
ATOM 1236 N N . CYS A 1 157 ? -14.684 5.429 1.811 1.00 97.06 157 CYS A N 1
ATOM 1237 C CA . CYS A 1 157 ? -13.737 4.531 2.453 1.00 97.06 157 CYS A CA 1
ATOM 1238 C C . CYS A 1 157 ? -12.554 5.306 3.052 1.00 97.06 157 CYS A C 1
ATOM 1240 O O . CYS A 1 157 ? -11.819 5.991 2.337 1.00 97.06 157 CYS A O 1
ATOM 1242 N N . VAL A 1 158 ? -12.319 5.123 4.347 1.00 98.44 158 VAL A N 1
ATOM 1243 C CA . VAL A 1 158 ? -11.170 5.633 5.094 1.00 98.44 158 VAL A CA 1
ATOM 1244 C C . VAL A 1 158 ? -10.467 4.457 5.763 1.00 98.44 158 VAL A C 1
ATOM 1246 O O . VAL A 1 158 ? -11.038 3.785 6.616 1.00 98.44 158 VAL A O 1
ATOM 1249 N N . SER A 1 159 ? -9.213 4.207 5.397 1.00 98.75 159 SER A N 1
ATOM 1250 C CA . SER A 1 159 ? -8.369 3.183 6.021 1.00 98.75 159 SER A CA 1
ATOM 1251 C C . SER A 1 159 ? -7.186 3.793 6.763 1.00 98.75 159 SER A C 1
ATOM 1253 O O . SER A 1 159 ? -6.852 4.971 6.598 1.00 98.75 159 SER A O 1
ATOM 1255 N N . ILE A 1 160 ? -6.517 2.985 7.581 1.00 98.81 160 ILE A N 1
ATOM 1256 C CA . ILE A 1 160 ? -5.221 3.358 8.150 1.00 98.81 160 ILE A CA 1
ATOM 1257 C C . ILE A 1 160 ? -4.186 2.259 7.927 1.00 98.81 160 ILE A C 1
ATOM 1259 O O . ILE A 1 160 ? -4.495 1.063 7.923 1.00 98.81 160 ILE A O 1
ATOM 1263 N N . LYS A 1 161 ? -2.917 2.662 7.829 1.00 98.81 161 LYS A N 1
ATOM 1264 C CA . LYS A 1 161 ? -1.785 1.735 7.782 1.00 98.81 161 LYS A CA 1
ATOM 1265 C C . LYS A 1 161 ? -0.848 1.937 8.965 1.00 98.81 161 LYS A C 1
ATOM 1267 O O . LYS A 1 161 ? -0.196 2.975 9.070 1.00 98.81 161 LYS A O 1
ATOM 1272 N N . ILE A 1 162 ? -0.700 0.905 9.793 1.00 98.69 162 ILE A N 1
ATOM 1273 C CA . ILE A 1 162 ? 0.064 0.935 11.045 1.00 98.69 162 ILE A CA 1
ATOM 1274 C C . ILE A 1 162 ? 1.275 -0.008 11.035 1.00 98.69 162 ILE A C 1
ATOM 1276 O O . ILE A 1 162 ? 1.504 -0.790 10.104 1.00 98.69 162 ILE A O 1
ATOM 1280 N N . ARG A 1 163 ? 2.060 0.094 12.106 1.00 98.38 163 ARG A N 1
ATOM 1281 C CA . ARG A 1 163 ? 3.040 -0.893 12.573 1.00 98.38 163 ARG A CA 1
ATOM 1282 C C . ARG A 1 163 ? 2.610 -1.411 13.945 1.00 98.38 163 ARG A C 1
ATOM 1284 O O . ARG A 1 163 ? 1.736 -0.819 14.567 1.00 98.38 163 ARG A O 1
ATOM 1291 N N . VAL A 1 164 ? 3.251 -2.473 14.422 1.00 97.81 164 VAL A N 1
ATOM 1292 C CA . VAL A 1 164 ? 3.018 -3.000 15.777 1.00 97.81 164 VAL A CA 1
ATOM 1293 C C . VAL A 1 164 ? 3.891 -2.292 16.821 1.00 97.81 164 VAL A C 1
ATOM 1295 O O . VAL A 1 164 ? 5.008 -1.855 16.522 1.00 97.81 164 VAL A O 1
ATOM 1298 N N . HIS A 1 165 ? 3.391 -2.183 18.049 1.00 97.12 165 HIS A N 1
ATOM 1299 C CA . HIS A 1 165 ? 4.151 -1.717 19.213 1.00 97.12 165 HIS A CA 1
ATOM 1300 C C . HIS A 1 165 ? 5.010 -2.833 19.817 1.00 97.12 165 HIS A C 1
ATOM 1302 O O . HIS A 1 165 ? 4.997 -3.974 19.355 1.00 97.12 165 HIS A O 1
ATOM 1308 N N . HIS A 1 166 ? 5.828 -2.485 20.816 1.00 94.81 166 HIS A N 1
ATOM 1309 C CA . HIS A 1 166 ? 6.560 -3.487 21.591 1.00 94.81 166 HIS A CA 1
ATOM 1310 C C . HIS A 1 166 ? 5.604 -4.308 22.462 1.00 94.81 166 HIS A C 1
ATOM 1312 O O . HIS A 1 166 ? 5.657 -5.534 22.427 1.00 94.81 166 HIS A O 1
ATOM 1318 N N . ASP A 1 167 ? 4.738 -3.632 23.219 1.00 96.44 167 ASP A N 1
ATOM 1319 C CA . ASP A 1 167 ? 3.608 -4.264 23.891 1.00 96.44 167 ASP A CA 1
ATOM 1320 C C . ASP A 1 167 ? 2.448 -4.390 22.894 1.00 96.44 167 ASP A C 1
ATOM 1322 O O . ASP A 1 167 ? 1.975 -3.405 22.321 1.00 96.44 167 ASP A O 1
ATOM 1326 N N . LEU A 1 168 ? 1.994 -5.619 22.648 1.00 96.81 168 LEU A N 1
ATOM 1327 C CA . LEU A 1 168 ? 0.885 -5.858 21.728 1.00 96.81 168 LEU A CA 1
ATOM 1328 C C . LEU A 1 168 ? -0.448 -5.345 22.283 1.00 96.81 168 LEU A C 1
ATOM 1330 O O . LEU A 1 168 ? -1.324 -5.023 21.482 1.00 96.81 168 LEU A O 1
ATOM 1334 N N . ARG A 1 169 ? -0.586 -5.175 23.606 1.00 96.88 169 ARG A N 1
ATOM 1335 C CA . ARG A 1 169 ? -1.769 -4.545 24.215 1.00 96.88 169 ARG A CA 1
ATOM 1336 C C . ARG A 1 169 ? -1.950 -3.122 23.705 1.00 96.88 169 ARG A C 1
ATOM 1338 O O . ARG A 1 169 ? -3.027 -2.795 23.229 1.00 96.88 169 ARG A O 1
ATOM 1345 N N . GLU A 1 170 ? -0.871 -2.340 23.634 1.00 97.12 170 GLU A N 1
ATOM 1346 C CA . GLU A 1 170 ? -0.910 -0.991 23.052 1.00 97.12 170 GLU A CA 1
ATOM 1347 C C . GLU A 1 170 ? -1.333 -1.008 21.576 1.00 97.12 170 GLU A C 1
ATOM 1349 O O . GLU A 1 170 ? -1.984 -0.082 21.098 1.00 97.12 170 GLU A O 1
ATOM 1354 N N . THR A 1 171 ? -0.966 -2.056 20.828 1.00 97.94 171 THR A N 1
ATOM 1355 C CA . THR A 1 171 ? -1.385 -2.200 19.423 1.00 97.94 171 THR A CA 1
ATOM 1356 C C . THR A 1 171 ? -2.883 -2.478 19.330 1.00 97.94 171 THR A C 1
ATOM 1358 O O . THR A 1 171 ? -3.569 -1.869 18.512 1.00 97.94 171 THR A O 1
ATOM 1361 N N . VAL A 1 172 ? -3.394 -3.378 20.172 1.00 97.69 172 VAL A N 1
ATOM 1362 C CA . VAL A 1 172 ? -4.819 -3.728 20.236 1.00 97.69 172 VAL A CA 1
ATOM 1363 C C . VAL A 1 172 ? -5.655 -2.535 20.699 1.00 97.69 172 VAL A C 1
ATOM 1365 O O . VAL A 1 172 ? -6.670 -2.233 20.074 1.00 97.69 172 VAL A O 1
ATOM 1368 N N . ASP A 1 173 ? -5.219 -1.822 21.736 1.00 97.44 173 ASP A N 1
ATOM 1369 C CA . ASP A 1 173 ? -5.911 -0.638 22.254 1.00 97.44 173 ASP A CA 1
ATOM 1370 C C . ASP A 1 173 ? -5.954 0.480 21.208 1.00 97.44 173 ASP A C 1
ATOM 1372 O O . ASP A 1 173 ? -6.998 1.102 21.002 1.00 97.44 173 ASP A O 1
ATOM 1376 N N . PHE A 1 174 ? -4.848 0.686 20.481 1.00 98.06 174 PHE A N 1
ATOM 1377 C CA . PHE A 1 174 ? -4.804 1.608 19.348 1.00 98.06 174 PHE A CA 1
ATOM 1378 C C . PHE A 1 174 ? -5.838 1.224 18.280 1.00 98.06 174 PHE A C 1
ATOM 1380 O O . PHE A 1 174 ? -6.602 2.075 17.827 1.00 98.06 174 PHE A O 1
ATOM 1387 N N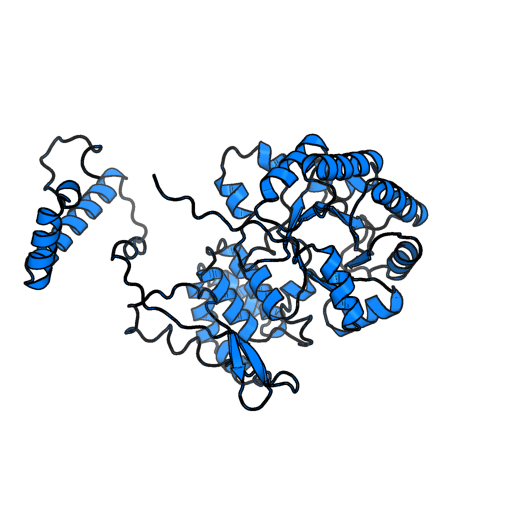 . VAL A 1 175 ? -5.882 -0.052 17.887 1.00 98.00 175 VAL A N 1
ATOM 1388 C CA . VAL A 1 175 ? -6.811 -0.552 16.864 1.00 98.00 175 VAL A CA 1
ATOM 1389 C C . VAL A 1 175 ? -8.260 -0.347 17.291 1.00 98.00 175 VAL A C 1
ATOM 1391 O O . VAL A 1 175 ? -8.995 0.311 16.562 1.00 98.00 175 VAL A O 1
ATOM 1394 N N . LYS A 1 176 ? -8.648 -0.783 18.494 1.00 97.06 176 LYS A N 1
ATOM 1395 C CA . LYS A 1 176 ? -10.013 -0.604 19.022 1.00 97.06 176 LYS A CA 1
ATOM 1396 C C . LYS A 1 176 ? -10.427 0.866 19.089 1.00 97.06 176 LYS A C 1
ATOM 1398 O O . LYS A 1 176 ? -11.566 1.223 18.784 1.00 97.06 176 LYS A O 1
ATOM 1403 N N . MET A 1 177 ? -9.499 1.741 19.478 1.00 96.50 177 MET A N 1
ATOM 1404 C CA . MET A 1 177 ? -9.762 3.175 19.544 1.00 96.50 177 MET A CA 1
ATOM 1405 C C . MET A 1 177 ? -10.067 3.755 18.162 1.00 96.50 177 MET A C 1
ATOM 1407 O O . MET A 1 177 ? -11.035 4.505 18.021 1.00 96.50 177 MET A O 1
ATOM 1411 N N . VAL A 1 178 ? -9.291 3.391 17.139 1.00 95.94 178 VAL A N 1
ATOM 1412 C CA . VAL A 1 178 ? -9.532 3.877 15.776 1.00 95.94 178 VAL A CA 1
ATOM 1413 C C . VAL A 1 178 ? -10.733 3.181 15.126 1.00 95.94 178 VAL A C 1
ATOM 1415 O O . VAL A 1 178 ? -11.487 3.835 14.413 1.00 95.94 178 VAL A O 1
ATOM 1418 N N . GLU A 1 179 ? -11.008 1.914 15.425 1.00 96.88 179 GLU A N 1
ATOM 1419 C CA . GLU A 1 179 ? -12.250 1.238 15.014 1.00 96.88 179 GLU A CA 1
ATOM 1420 C C . GLU A 1 179 ? -13.493 2.010 15.464 1.00 96.88 179 GLU A C 1
ATOM 1422 O O . GLU A 1 179 ? -14.385 2.267 14.657 1.00 96.88 179 GLU A O 1
ATOM 1427 N N . SER A 1 180 ? -13.499 2.521 16.702 1.00 96.06 180 SER A N 1
ATOM 1428 C CA . SER A 1 180 ? -14.601 3.347 17.223 1.00 96.06 180 SER A CA 1
ATOM 1429 C C . SER A 1 180 ? -14.833 4.673 16.476 1.00 96.06 180 SER A C 1
ATOM 1431 O O . SER A 1 180 ? -15.794 5.379 16.770 1.00 96.06 180 SER A O 1
ATOM 1433 N N . SER A 1 181 ? -13.944 5.049 15.550 1.00 96.19 181 SER A N 1
ATOM 1434 C CA . SER A 1 181 ? -14.067 6.259 14.726 1.00 96.19 181 SER A CA 1
ATOM 1435 C C . SER A 1 181 ? -14.737 6.023 13.367 1.00 96.19 181 SER A C 1
ATOM 1437 O O . SER A 1 181 ? -15.035 6.993 12.671 1.00 96.19 181 SER A O 1
ATOM 1439 N N . GLY A 1 182 ? -15.006 4.760 13.007 1.00 96.50 182 GLY A N 1
ATOM 1440 C CA . GLY A 1 182 ? -15.590 4.384 11.716 1.00 96.50 182 GLY A CA 1
ATOM 1441 C C . GLY A 1 182 ? -14.562 4.164 10.603 1.00 96.50 182 GLY A C 1
ATOM 1442 O O . GLY A 1 182 ? -14.868 4.406 9.438 1.00 96.50 182 GLY A O 1
ATOM 1443 N N . VAL A 1 183 ? -13.335 3.745 10.945 1.00 98.25 183 VAL A N 1
ATOM 1444 C CA . VAL A 1 183 ? -12.362 3.273 9.943 1.00 98.25 183 VAL A CA 1
ATOM 1445 C C . VAL A 1 183 ? -12.902 2.020 9.251 1.00 98.25 183 VAL A C 1
ATOM 1447 O O . VAL A 1 183 ? -13.476 1.153 9.901 1.00 98.25 183 VAL A O 1
ATOM 1450 N N . ASP A 1 184 ? -12.699 1.909 7.943 1.00 98.31 184 ASP A N 1
ATOM 1451 C CA . ASP A 1 184 ? -13.288 0.835 7.142 1.00 98.31 184 ASP A CA 1
ATOM 1452 C C . ASP A 1 184 ? -12.442 -0.444 7.162 1.00 98.31 184 ASP A C 1
ATOM 1454 O O . ASP A 1 184 ? -12.981 -1.543 7.208 1.00 98.31 184 ASP A O 1
ATOM 1458 N N . TYR A 1 185 ? -11.112 -0.323 7.149 1.00 98.75 185 TYR A N 1
ATOM 1459 C CA . TYR A 1 185 ? -10.188 -1.447 7.336 1.00 98.75 185 TYR A CA 1
ATOM 1460 C C . TYR A 1 185 ? -8.805 -0.962 7.785 1.00 98.75 185 TYR A C 1
ATOM 1462 O O . TYR A 1 185 ? -8.445 0.211 7.627 1.00 98.75 185 TYR A O 1
ATOM 1470 N N . ILE A 1 186 ? -8.001 -1.878 8.330 1.00 98.81 186 ILE A N 1
ATOM 1471 C CA . ILE A 1 186 ? -6.679 -1.562 8.883 1.00 98.81 186 ILE A CA 1
ATOM 1472 C C . ILE A 1 186 ? -5.611 -2.434 8.227 1.00 98.81 186 ILE A C 1
ATOM 1474 O O . ILE A 1 186 ? -5.692 -3.659 8.201 1.00 98.81 186 ILE A O 1
ATOM 1478 N N . THR A 1 187 ? -4.550 -1.801 7.727 1.00 98.88 187 THR A N 1
ATOM 1479 C CA . THR A 1 187 ? -3.358 -2.511 7.253 1.00 98.88 187 THR A CA 1
ATOM 1480 C C . THR A 1 187 ? -2.285 -2.544 8.335 1.00 98.88 187 THR A C 1
ATOM 1482 O O . THR A 1 187 ? -1.834 -1.495 8.797 1.00 98.88 187 THR A O 1
ATOM 1485 N N . ILE A 1 188 ? -1.776 -3.730 8.670 1.00 98.69 188 ILE A N 1
ATOM 1486 C CA . ILE A 1 188 ? -0.772 -3.917 9.725 1.00 98.69 188 ILE A CA 1
ATOM 1487 C C . ILE A 1 188 ? 0.538 -4.396 9.119 1.00 98.69 188 ILE A C 1
ATOM 1489 O O . ILE A 1 188 ? 0.635 -5.492 8.571 1.00 98.69 188 ILE A O 1
ATOM 1493 N N . HIS A 1 189 ? 1.590 -3.587 9.249 1.00 98.62 189 HIS A N 1
ATOM 1494 C CA . HIS A 1 189 ? 2.948 -4.071 9.031 1.00 98.62 189 HIS A CA 1
ATOM 1495 C C . HIS A 1 189 ? 3.465 -4.732 10.309 1.00 98.62 189 HIS A C 1
ATOM 1497 O O . HIS A 1 189 ? 3.648 -4.052 11.316 1.00 98.62 189 HIS A O 1
ATOM 1503 N N . GLY A 1 190 ? 3.745 -6.037 10.260 1.00 97.75 190 GLY A N 1
ATOM 1504 C CA . GLY A 1 190 ? 4.129 -6.850 11.429 1.00 97.75 190 GLY A CA 1
ATOM 1505 C C . GLY A 1 190 ? 5.505 -6.539 12.035 1.00 97.75 190 GLY A C 1
ATOM 1506 O O . GLY A 1 190 ? 6.071 -7.369 12.734 1.00 97.75 190 GLY A O 1
ATOM 1507 N N . ARG A 1 191 ? 6.099 -5.378 11.743 1.00 98.19 191 ARG A N 1
ATOM 1508 C CA . ARG A 1 191 ? 7.356 -4.923 12.349 1.00 98.19 191 ARG A CA 1
ATOM 1509 C C . ARG A 1 191 ? 7.114 -3.701 13.214 1.00 98.19 191 ARG A C 1
ATOM 1511 O O . ARG A 1 191 ? 6.378 -2.796 12.831 1.00 98.19 191 ARG A O 1
ATOM 1518 N N . ARG A 1 192 ? 7.855 -3.608 14.312 1.00 97.06 192 ARG A N 1
ATOM 1519 C CA . ARG A 1 192 ? 7.959 -2.408 15.144 1.00 97.06 192 ARG A CA 1
ATOM 1520 C C . ARG A 1 192 ? 8.655 -1.278 14.396 1.00 97.06 192 ARG A C 1
ATOM 1522 O O . ARG A 1 192 ? 9.332 -1.494 13.388 1.00 97.06 192 ARG A O 1
ATOM 1529 N N . ARG A 1 193 ? 8.528 -0.049 14.901 1.00 94.50 193 ARG A N 1
ATOM 1530 C CA . ARG A 1 193 ? 9.258 1.122 14.376 1.00 94.50 193 ARG A CA 1
ATOM 1531 C C . ARG A 1 193 ? 10.773 0.892 14.348 1.00 94.50 193 ARG A C 1
ATOM 1533 O O . ARG A 1 193 ? 11.415 1.247 13.368 1.00 94.50 193 ARG A O 1
ATOM 1540 N N . SER A 1 194 ? 11.323 0.333 15.427 1.00 94.69 194 SER A N 1
ATOM 1541 C CA . SER A 1 194 ? 12.764 0.112 15.614 1.00 94.69 194 SER A CA 1
ATOM 1542 C C . SER A 1 194 ? 13.328 -1.034 14.776 1.00 94.69 194 SER A C 1
ATOM 1544 O O . SER A 1 194 ? 14.542 -1.109 14.609 1.00 94.69 194 SER A O 1
ATOM 1546 N N . GLN A 1 195 ? 12.471 -1.907 14.241 1.00 95.31 195 GLN A N 1
ATOM 1547 C CA . GLN A 1 195 ? 12.912 -3.081 13.498 1.00 95.31 195 GLN A CA 1
ATOM 1548 C C . GLN A 1 195 ? 13.319 -2.736 12.070 1.00 95.31 195 GLN A C 1
ATOM 1550 O O . GLN A 1 195 ? 12.591 -2.074 11.317 1.00 95.31 195 GLN A O 1
ATOM 1555 N N . ARG A 1 196 ? 14.477 -3.261 11.676 1.00 92.50 196 ARG A N 1
ATOM 1556 C CA . ARG A 1 196 ? 15.019 -3.166 10.324 1.00 92.50 196 ARG A CA 1
ATOM 1557 C C . ARG A 1 196 ? 14.218 -4.044 9.367 1.00 92.50 196 ARG A C 1
ATOM 1559 O O . ARG A 1 196 ? 13.657 -5.071 9.733 1.00 92.50 196 ARG A O 1
ATOM 1566 N N . SER A 1 197 ? 14.228 -3.680 8.086 1.00 91.50 197 SER A N 1
ATOM 1567 C CA . SER A 1 197 ? 13.5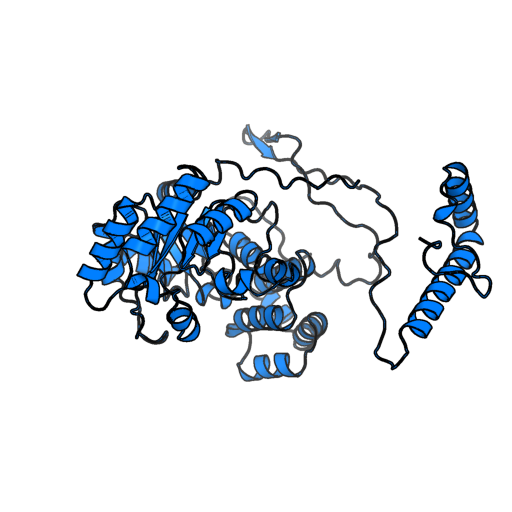56 -4.449 7.027 1.00 91.50 197 SER A CA 1
ATOM 1568 C C . SER A 1 197 ? 14.160 -5.837 6.761 1.00 91.50 197 SER A C 1
ATOM 1570 O O . SER A 1 197 ? 13.608 -6.560 5.932 1.00 91.50 197 SER A O 1
ATOM 1572 N N . SER A 1 198 ? 15.303 -6.159 7.378 1.00 91.62 198 SER A N 1
ATOM 1573 C CA . SER A 1 198 ? 15.970 -7.467 7.346 1.00 91.62 198 SER A CA 1
ATOM 1574 C C . SER A 1 198 ? 15.504 -8.407 8.458 1.00 91.62 198 SER A C 1
ATOM 1576 O O . SER A 1 198 ? 15.685 -9.610 8.341 1.00 91.62 198 SER A O 1
ATOM 1578 N N . GLU A 1 199 ? 14.933 -7.873 9.539 1.00 95.88 199 GLU A N 1
ATOM 1579 C CA . GLU A 1 199 ? 14.336 -8.684 10.604 1.00 95.88 199 GLU A CA 1
ATOM 1580 C C . GLU A 1 199 ? 12.973 -9.208 10.137 1.00 95.88 199 GLU A C 1
ATOM 1582 O O . GLU A 1 199 ? 12.303 -8.484 9.398 1.00 95.88 199 GLU A O 1
ATOM 1587 N N . PRO A 1 200 ? 12.535 -10.412 10.532 1.00 95.56 200 PRO A N 1
ATOM 1588 C CA . PRO A 1 200 ? 11.260 -10.977 10.088 1.00 95.56 200 PRO A CA 1
ATOM 1589 C C . PRO A 1 200 ? 10.051 -10.179 10.601 1.00 95.56 200 PRO A C 1
ATOM 1591 O O . PRO A 1 200 ? 10.106 -9.528 11.649 1.00 95.56 200 PRO A O 1
ATOM 1594 N N . VAL A 1 201 ? 8.943 -10.223 9.856 1.00 96.56 201 VAL A N 1
ATOM 1595 C CA . VAL A 1 201 ? 7.629 -9.795 10.368 1.00 96.56 201 VAL A CA 1
ATOM 1596 C C . VAL A 1 201 ? 7.140 -10.727 11.477 1.00 96.56 201 VAL A C 1
ATOM 1598 O O . VAL A 1 201 ? 7.247 -11.944 11.365 1.00 96.56 201 VAL A O 1
ATOM 1601 N N . ASN A 1 202 ? 6.552 -10.148 12.520 1.00 97.44 202 ASN A N 1
ATOM 1602 C CA . ASN A 1 202 ? 5.819 -10.876 13.546 1.00 97.44 202 ASN A CA 1
ATOM 1603 C C . ASN A 1 202 ? 4.403 -11.160 13.018 1.00 97.44 202 ASN A C 1
ATOM 1605 O O . ASN A 1 202 ? 3.572 -10.250 12.947 1.00 97.44 202 ASN A O 1
ATOM 1609 N N . SER A 1 203 ? 4.165 -12.396 12.577 1.00 97.19 203 SER A N 1
ATOM 1610 C CA . SER A 1 203 ? 2.872 -12.798 12.004 1.00 97.19 203 SER A CA 1
ATOM 1611 C C . SER A 1 203 ? 1.854 -13.061 13.112 1.00 97.19 203 SER A C 1
ATOM 1613 O O . SER A 1 203 ? 0.682 -12.742 12.966 1.00 97.19 203 SER A O 1
ATOM 1615 N N . GLU A 1 204 ? 2.313 -13.536 14.261 1.00 96.50 204 GLU A N 1
ATOM 1616 C CA . GLU A 1 204 ? 1.523 -13.813 15.456 1.00 96.50 204 GLU A CA 1
ATOM 1617 C C . GLU A 1 204 ? 0.893 -12.528 16.011 1.00 96.50 204 GLU A C 1
ATOM 1619 O O . GLU A 1 204 ? -0.269 -12.520 16.406 1.00 96.50 204 GLU A O 1
ATOM 1624 N N . ALA A 1 205 ? 1.616 -11.406 15.962 1.00 97.88 205 ALA A N 1
ATOM 1625 C CA . ALA A 1 205 ? 1.081 -10.094 16.312 1.00 97.88 205 ALA A CA 1
ATOM 1626 C C . ALA A 1 205 ? -0.046 -9.658 15.365 1.00 97.88 205 ALA A C 1
ATOM 1628 O O . ALA A 1 205 ? -1.039 -9.089 15.813 1.00 97.88 205 ALA A O 1
ATOM 1629 N N . ILE A 1 206 ? 0.084 -9.937 14.063 1.00 98.56 206 ILE A N 1
ATOM 1630 C CA . ILE A 1 206 ? -0.982 -9.665 13.089 1.00 98.56 206 ILE A CA 1
ATOM 1631 C C . ILE A 1 206 ? -2.187 -10.573 13.367 1.00 98.56 206 ILE A C 1
ATOM 1633 O O . ILE A 1 206 ? -3.312 -10.082 13.371 1.00 98.56 206 ILE A O 1
ATOM 1637 N N . ALA A 1 207 ? -1.957 -11.860 13.648 1.00 98.50 207 ALA A N 1
ATOM 1638 C CA . ALA A 1 207 ? -2.999 -12.829 13.986 1.00 98.50 207 ALA A CA 1
ATOM 1639 C C . ALA A 1 207 ? -3.782 -12.418 15.245 1.00 98.50 207 ALA A C 1
ATOM 1641 O O . ALA A 1 207 ? -5.010 -12.460 15.251 1.00 98.50 207 ALA A O 1
ATOM 1642 N N . LEU A 1 208 ? -3.079 -11.954 16.285 1.00 98.25 208 LEU A N 1
ATOM 1643 C CA . LEU A 1 208 ? -3.689 -11.446 17.515 1.00 98.25 208 LEU A CA 1
ATOM 1644 C C . LEU A 1 208 ? -4.577 -10.228 17.252 1.00 98.25 208 LEU A C 1
ATOM 1646 O O . LEU A 1 208 ? -5.679 -10.144 17.781 1.00 98.25 208 LEU A O 1
ATOM 1650 N N . VAL A 1 209 ? -4.114 -9.268 16.449 1.00 97.88 209 VAL A N 1
ATOM 1651 C CA . VAL A 1 209 ? -4.958 -8.113 16.119 1.00 97.88 209 VAL A CA 1
ATOM 1652 C C . VAL A 1 209 ? -6.147 -8.551 15.267 1.00 97.88 209 VAL A C 1
ATOM 1654 O O . VAL A 1 209 ? -7.265 -8.124 15.534 1.00 97.88 209 VAL A O 1
ATOM 1657 N N . LYS A 1 210 ? -5.944 -9.446 14.291 1.00 98.12 210 LYS A N 1
ATOM 1658 C CA . LYS A 1 210 ? -7.024 -9.974 13.449 1.00 98.12 210 LYS A CA 1
ATOM 1659 C C . LYS A 1 210 ? -8.109 -10.694 14.253 1.00 98.12 210 LYS A C 1
ATOM 1661 O O . LYS A 1 210 ? -9.277 -10.556 13.910 1.00 98.12 210 LYS A O 1
ATOM 1666 N N . SER A 1 211 ? -7.759 -11.430 15.306 1.00 98.00 211 SER A N 1
ATOM 1667 C CA . SER A 1 211 ? -8.753 -12.129 16.133 1.00 98.00 211 SER A CA 1
ATOM 1668 C C . SER A 1 211 ? -9.596 -11.196 17.009 1.00 98.00 211 SER A C 1
ATOM 1670 O O . SER A 1 211 ? -10.643 -11.614 17.499 1.00 98.00 211 SER A O 1
ATOM 1672 N N . LEU A 1 212 ? -9.156 -9.949 17.207 1.00 97.31 212 LEU A N 1
ATOM 1673 C CA . LEU A 1 212 ? -9.811 -8.965 18.074 1.00 97.31 212 LEU A CA 1
ATOM 1674 C C . LEU A 1 212 ? -10.443 -7.793 17.313 1.00 97.31 212 LEU A C 1
ATOM 1676 O O . LEU A 1 212 ? -11.257 -7.079 17.897 1.00 97.31 212 LEU A O 1
ATOM 1680 N N . ALA A 1 213 ? -10.049 -7.576 16.058 1.00 97.19 213 ALA A N 1
ATOM 1681 C CA . ALA A 1 213 ? -10.526 -6.487 15.218 1.00 97.19 213 ALA A CA 1
ATOM 1682 C C . ALA A 1 213 ? -11.953 -6.736 14.710 1.00 97.19 213 ALA A C 1
ATOM 1684 O O . ALA A 1 213 ? -12.286 -7.836 14.262 1.00 97.19 213 ALA A O 1
ATOM 1685 N N . GLY A 1 214 ? -12.781 -5.692 14.743 1.00 97.12 214 GLY A N 1
ATOM 1686 C CA . GLY A 1 214 ? -14.131 -5.698 14.172 1.00 97.12 214 GLY A CA 1
ATOM 1687 C C . GLY A 1 214 ? -14.162 -5.394 12.672 1.00 97.12 214 GLY A C 1
ATOM 1688 O O . GLY A 1 214 ? -15.156 -5.684 12.008 1.00 97.12 214 GLY A O 1
ATOM 1689 N N . VAL A 1 215 ? -13.080 -4.827 12.131 1.00 97.75 215 VAL A N 1
ATOM 1690 C CA . VAL A 1 215 ? -12.949 -4.464 10.711 1.00 97.75 215 VAL A CA 1
ATOM 1691 C C . VAL A 1 215 ? -11.985 -5.402 9.974 1.00 97.75 215 VAL A C 1
ATOM 1693 O O . VAL A 1 215 ? -11.163 -6.070 10.611 1.00 97.75 215 VAL A O 1
ATOM 1696 N N . PRO A 1 216 ? -12.027 -5.468 8.628 1.00 98.44 216 PRO A N 1
ATOM 1697 C CA . PRO A 1 216 ? -11.054 -6.238 7.865 1.00 98.44 216 PRO A CA 1
ATOM 1698 C C . PRO A 1 216 ? -9.608 -5.819 8.161 1.00 98.44 216 PRO A C 1
ATOM 1700 O O . PRO A 1 216 ? -9.279 -4.631 8.245 1.00 98.44 216 PRO A O 1
ATOM 1703 N N . ILE A 1 217 ? -8.723 -6.809 8.270 1.00 98.69 217 ILE A N 1
ATOM 1704 C CA . ILE A 1 217 ? -7.289 -6.618 8.479 1.00 98.69 217 ILE A CA 1
ATOM 1705 C C . ILE A 1 217 ? -6.524 -7.054 7.237 1.00 98.69 217 ILE A C 1
ATOM 1707 O O . ILE A 1 217 ? -6.709 -8.153 6.714 1.00 98.69 217 ILE A O 1
ATOM 1711 N N . VAL A 1 218 ? -5.603 -6.196 6.798 1.00 98.88 218 VAL A N 1
ATOM 1712 C CA . VAL A 1 218 ? -4.663 -6.483 5.712 1.00 98.88 218 VAL A CA 1
ATOM 1713 C C . VAL A 1 218 ? -3.261 -6.679 6.292 1.00 98.88 218 VAL A C 1
ATOM 1715 O O . VAL A 1 218 ? -2.661 -5.742 6.828 1.00 98.88 218 VAL A O 1
ATOM 1718 N N . ALA A 1 219 ? -2.697 -7.881 6.163 1.00 98.75 219 ALA A N 1
ATOM 1719 C CA . ALA A 1 219 ? -1.317 -8.144 6.567 1.00 98.75 219 ALA A CA 1
ATOM 1720 C C . ALA A 1 219 ? -0.331 -7.488 5.599 1.00 98.75 219 ALA A C 1
ATOM 1722 O O . ALA A 1 219 ? -0.477 -7.575 4.381 1.00 98.75 219 ALA A O 1
ATOM 1723 N N . ASN A 1 220 ? 0.731 -6.877 6.117 1.00 98.75 220 ASN A N 1
ATOM 1724 C CA . ASN A 1 220 ? 1.807 -6.327 5.306 1.00 98.75 220 ASN A CA 1
ATOM 1725 C C . ASN A 1 220 ? 3.185 -6.761 5.811 1.00 98.75 220 ASN A C 1
ATOM 1727 O O . ASN A 1 220 ? 3.489 -6.718 7.003 1.00 98.75 220 ASN A O 1
ATOM 1731 N N . GLY A 1 221 ? 4.068 -7.025 4.849 1.00 96.75 221 GLY A N 1
ATOM 1732 C CA . GLY A 1 221 ? 5.486 -7.292 5.058 1.00 96.75 221 GLY A CA 1
ATOM 1733 C C . GLY A 1 221 ? 5.859 -8.732 4.718 1.00 96.75 221 GLY A C 1
ATOM 1734 O O . GLY A 1 221 ? 5.106 -9.657 4.968 1.00 96.75 221 GLY A O 1
ATOM 1735 N N . ASP A 1 222 ? 7.036 -8.881 4.115 1.00 97.06 222 ASP A N 1
ATOM 1736 C CA . ASP A 1 222 ? 7.654 -10.161 3.729 1.00 97.06 222 ASP A CA 1
ATOM 1737 C C . ASP A 1 222 ? 6.839 -11.010 2.747 1.00 97.06 222 ASP A C 1
ATOM 1739 O O . ASP A 1 222 ? 6.955 -12.227 2.707 1.00 97.06 222 ASP A O 1
ATOM 1743 N N . VAL A 1 223 ? 6.075 -10.332 1.890 1.00 98.06 223 VAL A N 1
ATOM 1744 C CA . VAL A 1 223 ? 5.376 -10.921 0.744 1.00 98.06 223 VAL A CA 1
ATOM 1745 C C . VAL A 1 223 ? 6.250 -10.740 -0.500 1.00 98.06 223 VAL A C 1
ATOM 1747 O O . VAL A 1 223 ? 6.274 -9.645 -1.074 1.00 98.06 223 VAL A O 1
ATOM 1750 N N . PHE A 1 224 ? 7.001 -11.778 -0.883 1.00 97.50 224 PHE A N 1
ATOM 1751 C CA . PHE A 1 224 ? 7.868 -11.797 -2.076 1.00 97.50 224 PHE A CA 1
ATOM 1752 C C . PHE A 1 224 ? 7.450 -12.854 -3.112 1.00 97.50 224 PHE A C 1
ATOM 1754 O O . PHE A 1 224 ? 7.930 -12.839 -4.244 1.00 97.50 224 PHE A O 1
ATOM 1761 N N . SER A 1 225 ? 6.502 -13.719 -2.763 1.00 97.44 225 SER A N 1
ATOM 1762 C CA . SER A 1 225 ? 5.899 -14.719 -3.639 1.00 97.44 225 SER A CA 1
ATOM 1763 C C . SER A 1 225 ? 4.423 -14.936 -3.287 1.00 97.44 225 SER A C 1
ATOM 1765 O O . SER A 1 225 ? 3.971 -14.542 -2.209 1.00 97.44 225 SER A O 1
ATOM 1767 N N . LEU A 1 226 ? 3.670 -15.595 -4.175 1.00 97.06 226 LEU A N 1
ATOM 1768 C CA . LEU A 1 226 ? 2.309 -16.042 -3.858 1.00 97.06 226 LEU A CA 1
ATOM 1769 C C . LEU A 1 226 ? 2.297 -17.003 -2.655 1.00 97.06 226 LEU A C 1
ATOM 1771 O O . LEU A 1 226 ? 1.461 -16.856 -1.772 1.00 97.06 226 LEU A O 1
ATOM 1775 N N . GLY A 1 227 ? 3.286 -17.900 -2.562 1.00 97.62 227 GLY A N 1
ATOM 1776 C CA . GLY A 1 227 ? 3.427 -18.812 -1.422 1.00 97.62 227 GLY A CA 1
ATOM 1777 C C . GLY A 1 227 ? 3.682 -18.091 -0.092 1.00 97.62 227 GLY A C 1
ATOM 1778 O O . GLY A 1 227 ? 3.184 -18.524 0.943 1.00 97.62 227 GLY A O 1
ATOM 1779 N N . ASP A 1 228 ? 4.392 -16.955 -0.097 1.00 97.75 228 ASP A N 1
ATOM 1780 C CA . ASP A 1 228 ? 4.523 -16.123 1.109 1.00 97.75 228 ASP A CA 1
ATOM 1781 C C . ASP A 1 228 ? 3.178 -15.539 1.537 1.00 97.75 228 ASP A C 1
ATOM 1783 O O . ASP A 1 228 ? 2.876 -15.518 2.730 1.00 97.75 228 ASP A O 1
ATOM 1787 N N . ALA A 1 229 ? 2.374 -15.074 0.575 1.00 97.62 229 ALA A N 1
ATOM 1788 C CA . ALA A 1 229 ? 1.040 -14.561 0.855 1.00 97.62 229 ALA A CA 1
ATOM 1789 C C . ALA A 1 229 ? 0.149 -15.662 1.447 1.00 97.62 229 ALA A C 1
ATOM 1791 O O . ALA A 1 229 ? -0.428 -15.455 2.509 1.00 97.62 229 ALA A O 1
ATOM 1792 N N . GLU A 1 230 ? 0.100 -16.841 0.823 1.00 96.69 230 GLU A N 1
ATOM 1793 C CA . GLU A 1 230 ? -0.665 -18.001 1.305 1.00 96.69 230 GLU A CA 1
ATOM 1794 C C . GLU A 1 230 ? -0.237 -18.425 2.715 1.00 96.69 230 GLU A C 1
ATOM 1796 O O . GLU A 1 230 ? -1.082 -18.629 3.586 1.00 96.69 230 GLU A O 1
ATOM 1801 N N . ARG A 1 231 ? 1.073 -18.478 2.983 1.00 97.62 231 ARG A N 1
ATOM 1802 C CA . ARG A 1 231 ? 1.610 -18.786 4.314 1.00 97.62 231 ARG A CA 1
ATOM 1803 C C . ARG A 1 231 ? 1.199 -17.744 5.354 1.00 97.62 231 ARG A C 1
ATOM 1805 O O . ARG A 1 231 ? 0.794 -18.114 6.452 1.00 97.62 231 ARG A O 1
ATOM 1812 N N . ILE A 1 232 ? 1.309 -16.452 5.035 1.00 97.75 232 ILE A N 1
ATOM 1813 C CA . ILE A 1 232 ? 0.885 -15.372 5.939 1.00 97.75 232 ILE A CA 1
ATOM 1814 C C . ILE A 1 232 ? -0.611 -15.497 6.234 1.00 97.75 232 ILE A C 1
ATOM 1816 O O . ILE A 1 232 ? -0.997 -15.425 7.398 1.00 97.75 232 ILE A O 1
ATOM 1820 N N . VAL A 1 233 ? -1.446 -15.749 5.225 1.00 97.50 233 VAL A N 1
ATOM 1821 C CA . VAL A 1 233 ? -2.889 -15.971 5.414 1.00 97.50 233 VAL A CA 1
ATOM 1822 C C . VAL A 1 233 ? -3.146 -17.170 6.320 1.00 97.50 233 VAL A C 1
ATOM 1824 O O . VAL A 1 233 ? -3.906 -17.040 7.273 1.00 97.50 233 VAL A O 1
ATOM 1827 N N . GLY A 1 234 ? -2.474 -18.299 6.081 1.00 97.62 234 GLY A N 1
ATOM 1828 C CA . GLY A 1 234 ? -2.632 -19.508 6.890 1.00 97.62 234 GLY A CA 1
ATOM 1829 C C . GLY A 1 234 ? -2.277 -19.314 8.367 1.00 97.62 234 GLY A C 1
ATOM 1830 O O . GLY A 1 234 ? -2.931 -19.892 9.227 1.00 97.62 234 GLY A O 1
ATOM 1831 N N . ILE A 1 235 ? -1.282 -18.473 8.673 1.00 97.69 235 ILE A N 1
ATOM 1832 C CA . ILE A 1 235 ? -0.888 -18.159 10.059 1.00 97.69 235 ILE A CA 1
ATOM 1833 C C . ILE A 1 235 ? -1.849 -17.154 10.705 1.00 97.69 235 ILE A C 1
ATOM 1835 O O . ILE A 1 235 ? -2.148 -17.249 11.892 1.00 97.69 235 ILE A O 1
ATOM 1839 N N . THR A 1 236 ? -2.284 -16.148 9.947 1.00 98.06 236 THR A N 1
ATOM 1840 C CA . THR A 1 236 ? -2.893 -14.937 10.522 1.00 98.06 236 THR A CA 1
ATOM 1841 C C . THR A 1 236 ? -4.404 -14.845 10.378 1.00 98.06 236 THR A C 1
ATOM 1843 O O . THR A 1 236 ? -5.023 -14.073 11.103 1.00 98.06 236 THR A O 1
ATOM 1846 N N . GLY A 1 237 ? -5.003 -15.589 9.446 1.00 97.69 237 GLY A N 1
ATOM 1847 C CA . GLY A 1 237 ? -6.437 -15.525 9.158 1.00 97.69 237 GLY A CA 1
ATOM 1848 C C . GLY A 1 237 ? -6.916 -14.164 8.633 1.00 97.69 237 GLY A C 1
ATOM 1849 O O . GLY A 1 237 ? -8.097 -13.848 8.754 1.00 97.69 237 GLY A O 1
ATOM 1850 N N . VAL A 1 238 ? -6.013 -13.327 8.112 1.00 98.56 238 VAL A N 1
ATOM 1851 C CA . VAL A 1 238 ? -6.330 -11.979 7.606 1.00 98.56 238 VAL A CA 1
ATOM 1852 C C . VAL A 1 238 ? -7.210 -11.993 6.361 1.00 98.56 238 VAL A C 1
ATOM 1854 O O . VAL A 1 238 ? -7.225 -12.954 5.598 1.00 98.56 238 VAL A O 1
ATOM 1857 N N . ASP A 1 239 ? -7.892 -10.875 6.117 1.00 98.44 239 ASP A N 1
ATOM 1858 C CA . ASP A 1 239 ? -8.828 -10.707 4.999 1.00 98.44 239 ASP A CA 1
ATOM 1859 C C . ASP A 1 239 ? -8.127 -10.221 3.717 1.00 98.44 239 ASP A C 1
ATOM 1861 O O . ASP A 1 239 ? -8.666 -10.315 2.612 1.00 98.44 239 ASP A O 1
ATOM 1865 N N . GLY A 1 240 ? -6.898 -9.712 3.850 1.00 98.50 240 GLY A N 1
ATOM 1866 C CA . GLY A 1 240 ? -6.071 -9.271 2.734 1.00 98.50 240 GLY A CA 1
ATOM 1867 C C . GLY A 1 240 ? -4.576 -9.361 3.014 1.00 98.50 240 GLY A C 1
ATOM 1868 O O . GLY A 1 240 ? -4.126 -9.371 4.160 1.00 98.50 240 GLY A O 1
ATOM 1869 N N . VAL A 1 241 ? -3.785 -9.370 1.944 1.00 98.62 241 VAL A N 1
ATOM 1870 C CA . VAL A 1 241 ? -2.322 -9.329 1.997 1.00 98.62 241 VAL A CA 1
ATOM 1871 C C . VAL A 1 241 ? -1.804 -8.218 1.095 1.00 98.62 241 VAL A C 1
ATOM 1873 O O . VAL A 1 241 ? -2.136 -8.125 -0.086 1.00 98.62 241 VAL A O 1
ATOM 1876 N N . MET A 1 242 ? -0.937 -7.382 1.657 1.00 98.88 242 MET A N 1
ATOM 1877 C CA . MET A 1 242 ? -0.334 -6.240 0.993 1.00 98.88 242 MET A CA 1
ATOM 1878 C C . MET A 1 242 ? 1.156 -6.466 0.729 1.00 98.88 242 MET A C 1
ATOM 1880 O O . MET A 1 242 ? 1.954 -6.622 1.661 1.00 98.88 242 MET A O 1
ATOM 1884 N N . ALA A 1 243 ? 1.558 -6.353 -0.537 1.00 98.62 243 ALA A N 1
ATOM 1885 C CA . ALA A 1 243 ? 2.945 -6.458 -0.980 1.00 98.62 243 ALA A CA 1
ATOM 1886 C C . ALA A 1 243 ? 3.521 -5.093 -1.396 1.00 98.62 243 ALA A C 1
ATOM 1888 O O . ALA A 1 243 ? 2.845 -4.267 -2.006 1.00 98.62 243 ALA A O 1
ATOM 1889 N N . ALA A 1 244 ? 4.791 -4.853 -1.056 1.00 97.25 244 ALA A N 1
ATOM 1890 C CA . ALA A 1 244 ? 5.530 -3.638 -1.419 1.00 97.25 244 ALA A CA 1
ATOM 1891 C C . ALA A 1 244 ? 6.731 -4.002 -2.302 1.00 97.25 244 ALA A C 1
ATOM 1893 O O . ALA A 1 244 ? 6.605 -4.119 -3.516 1.00 97.25 244 ALA A O 1
ATOM 1894 N N . ARG A 1 245 ? 7.880 -4.278 -1.668 1.00 96.88 245 ARG A N 1
ATOM 1895 C CA . ARG A 1 245 ? 9.129 -4.683 -2.332 1.00 96.88 245 ARG A CA 1
ATOM 1896 C C . ARG A 1 245 ? 8.923 -5.872 -3.270 1.00 96.88 245 ARG A C 1
ATOM 1898 O O . ARG A 1 245 ? 9.327 -5.774 -4.416 1.00 96.88 245 ARG A O 1
ATOM 1905 N N . GLY A 1 246 ? 8.206 -6.911 -2.833 1.00 97.56 246 GLY A N 1
ATOM 1906 C CA . GLY A 1 246 ? 7.904 -8.069 -3.678 1.00 97.56 246 GLY A CA 1
ATOM 1907 C C . GLY A 1 246 ? 7.241 -7.713 -5.010 1.00 97.56 246 GLY A C 1
ATOM 1908 O O . GLY A 1 246 ? 7.637 -8.255 -6.031 1.00 97.56 246 GLY A O 1
ATOM 1909 N N . LEU A 1 247 ? 6.316 -6.743 -5.038 1.00 98.25 247 LEU A N 1
ATOM 1910 C CA . LEU A 1 247 ? 5.700 -6.281 -6.289 1.00 98.25 247 LEU A CA 1
ATOM 1911 C C . LEU A 1 247 ? 6.616 -5.383 -7.130 1.00 98.25 247 LEU A C 1
ATOM 1913 O O . LEU A 1 247 ? 6.469 -5.354 -8.347 1.00 98.25 247 LEU A O 1
ATOM 1917 N N . MET A 1 248 ? 7.544 -4.634 -6.523 1.00 96.81 248 MET A N 1
ATOM 1918 C CA . MET A 1 248 ? 8.544 -3.883 -7.301 1.00 96.81 248 MET A CA 1
ATOM 1919 C C . MET A 1 248 ? 9.533 -4.824 -7.991 1.00 96.81 248 MET A C 1
ATOM 1921 O O . MET A 1 248 ? 9.903 -4.589 -9.137 1.00 96.81 248 MET A O 1
ATOM 1925 N N . GLU A 1 249 ? 9.950 -5.880 -7.289 1.00 96.62 249 GLU A N 1
ATOM 1926 C CA . GLU A 1 249 ? 10.861 -6.894 -7.821 1.00 96.62 249 GLU A CA 1
ATOM 1927 C C . GLU A 1 249 ? 10.159 -7.812 -8.826 1.00 96.62 249 GLU A C 1
ATOM 1929 O O . GLU A 1 249 ? 10.755 -8.171 -9.840 1.00 96.62 249 GLU A O 1
ATOM 1934 N N . ASN A 1 250 ? 8.895 -8.156 -8.557 1.00 97.94 250 ASN A N 1
ATOM 1935 C CA . ASN A 1 250 ? 8.039 -8.990 -9.390 1.00 97.94 250 ASN A CA 1
ATOM 1936 C C . ASN A 1 250 ? 6.585 -8.484 -9.421 1.00 97.94 250 ASN A C 1
ATOM 1938 O O . ASN A 1 250 ? 5.759 -8.904 -8.608 1.00 97.94 250 ASN A O 1
ATOM 1942 N N . PRO A 1 251 ? 6.221 -7.649 -10.412 1.00 98.06 251 PRO A N 1
ATOM 1943 C CA . PRO A 1 251 ? 4.850 -7.163 -10.577 1.00 98.06 251 PRO A CA 1
ATOM 1944 C C . PRO A 1 251 ? 3.821 -8.274 -10.803 1.00 98.06 251 PRO A C 1
ATOM 1946 O O . PRO A 1 251 ? 2.636 -8.056 -10.581 1.00 98.06 251 PRO A O 1
ATOM 1949 N N . ALA A 1 252 ? 4.273 -9.459 -11.229 1.00 97.44 252 ALA A N 1
ATOM 1950 C CA . ALA A 1 252 ? 3.439 -10.622 -11.497 1.00 97.44 252 ALA A CA 1
ATOM 1951 C C . ALA A 1 252 ? 3.332 -11.604 -10.313 1.00 97.44 252 ALA A C 1
ATOM 1953 O O . ALA A 1 252 ? 2.878 -12.738 -10.485 1.00 97.44 252 ALA A O 1
ATOM 1954 N N . LEU A 1 253 ? 3.747 -11.177 -9.115 1.00 96.69 253 LEU A N 1
ATOM 1955 C CA . LEU A 1 253 ? 3.778 -11.989 -7.895 1.00 96.69 253 LEU A CA 1
ATOM 1956 C C . LEU A 1 253 ? 2.430 -12.654 -7.595 1.00 96.69 253 LEU A C 1
ATOM 1958 O O . LEU A 1 253 ? 2.389 -13.870 -7.412 1.00 96.69 253 LEU A O 1
ATOM 1962 N N . PHE A 1 254 ? 1.335 -11.887 -7.570 1.00 96.88 254 PHE A N 1
ATOM 1963 C CA . PHE A 1 254 ? 0.009 -12.417 -7.219 1.00 96.88 254 PHE A CA 1
ATOM 1964 C C . PHE A 1 254 ? -0.616 -13.282 -8.320 1.00 96.88 254 PHE A C 1
ATOM 1966 O O . PHE A 1 254 ? -1.465 -14.116 -8.030 1.00 96.88 254 PHE A O 1
ATOM 1973 N N . ALA A 1 255 ? -0.120 -13.188 -9.557 1.00 96.12 255 ALA A N 1
ATOM 1974 C CA . ALA A 1 255 ? -0.441 -14.128 -10.630 1.00 96.12 255 ALA A CA 1
ATOM 1975 C C . ALA A 1 255 ? 0.359 -15.451 -10.542 1.00 96.12 255 ALA A C 1
ATOM 1977 O O . ALA A 1 255 ? 0.316 -16.266 -11.464 1.00 96.12 255 ALA A O 1
ATOM 1978 N N . GLY A 1 256 ? 1.121 -15.669 -9.462 1.00 93.56 256 GLY A N 1
ATOM 1979 C CA . GLY A 1 256 ? 1.851 -16.913 -9.197 1.00 93.56 256 GLY A CA 1
ATOM 1980 C C . GLY A 1 256 ? 3.193 -17.037 -9.923 1.00 93.56 256 GLY A C 1
ATOM 1981 O O . GLY A 1 256 ? 3.811 -18.106 -9.916 1.00 93.56 256 GLY A O 1
ATOM 1982 N N . PHE A 1 257 ? 3.682 -15.968 -10.556 1.00 95.06 257 PHE A N 1
ATOM 1983 C CA . PHE A 1 257 ? 4.982 -15.999 -11.219 1.00 95.06 257 PHE A CA 1
ATOM 1984 C C . PHE A 1 257 ? 6.107 -16.019 -10.184 1.00 95.06 257 PHE A C 1
ATOM 1986 O O . PHE A 1 257 ? 6.146 -15.192 -9.279 1.00 95.06 257 PHE A O 1
ATOM 1993 N N . LYS A 1 258 ? 7.077 -16.925 -10.358 1.00 93.06 258 LYS A N 1
ATOM 1994 C CA . LYS A 1 258 ? 8.259 -17.011 -9.480 1.00 93.06 258 LYS A CA 1
ATOM 1995 C C . LYS A 1 258 ? 9.253 -15.860 -9.669 1.00 93.06 258 LYS A C 1
ATOM 1997 O O . LYS A 1 258 ? 10.072 -15.629 -8.793 1.00 93.06 258 LYS A O 1
ATOM 2002 N N . LYS A 1 259 ? 9.224 -15.203 -10.830 1.00 93.31 259 LYS A N 1
ATOM 2003 C CA . LYS A 1 259 ? 10.123 -14.118 -11.250 1.00 93.31 259 LYS A CA 1
ATOM 2004 C C . LYS A 1 259 ? 9.361 -13.180 -12.175 1.00 93.31 259 LYS A C 1
ATOM 2006 O O . LYS A 1 259 ? 8.399 -13.621 -12.808 1.00 93.31 259 LYS A O 1
ATOM 2011 N N . THR A 1 260 ? 9.835 -11.945 -12.332 1.00 94.81 260 THR A N 1
ATOM 2012 C CA . THR A 1 260 ? 9.266 -11.012 -13.313 1.00 94.81 260 THR A CA 1
ATOM 2013 C C . THR A 1 260 ? 9.251 -11.635 -14.711 1.00 94.81 260 THR A C 1
ATOM 2015 O O . THR A 1 260 ? 10.312 -12.007 -15.216 1.00 94.81 260 THR A O 1
ATOM 2018 N N . PRO A 1 261 ? 8.092 -11.741 -15.383 1.00 91.44 261 PRO A N 1
ATOM 2019 C CA . PRO A 1 261 ? 8.061 -12.086 -16.794 1.00 91.44 261 PRO A CA 1
ATOM 2020 C C . PRO A 1 261 ? 8.513 -10.882 -17.626 1.00 91.44 261 PRO A C 1
ATOM 2022 O O . PRO A 1 261 ? 8.156 -9.742 -17.333 1.00 91.44 261 PRO A O 1
ATOM 2025 N N . TRP A 1 262 ? 9.238 -11.118 -18.722 1.00 90.19 262 TRP A N 1
ATOM 2026 C CA . TRP A 1 262 ? 9.670 -10.039 -19.625 1.00 90.19 262 TRP A CA 1
ATOM 2027 C C . TRP A 1 262 ? 8.500 -9.166 -20.114 1.00 90.19 262 TRP A C 1
ATOM 2029 O O . TRP A 1 262 ? 8.612 -7.943 -20.172 1.00 90.19 262 TRP A O 1
ATOM 2039 N N . GLY A 1 263 ? 7.338 -9.780 -20.360 1.00 88.25 263 GLY A N 1
ATOM 2040 C CA . GLY A 1 263 ? 6.123 -9.058 -20.737 1.00 88.25 263 GLY A CA 1
ATOM 2041 C C . GLY A 1 263 ? 5.657 -8.029 -19.697 1.00 88.25 263 GLY A C 1
ATOM 2042 O O . GLY A 1 263 ? 5.031 -7.045 -20.075 1.00 88.25 263 GLY A O 1
ATOM 2043 N N . ALA A 1 264 ? 5.977 -8.192 -18.408 1.00 93.38 264 ALA A N 1
ATOM 2044 C CA . ALA A 1 264 ? 5.692 -7.170 -17.399 1.00 93.38 264 ALA A CA 1
ATOM 2045 C C . ALA A 1 264 ? 6.589 -5.933 -17.569 1.00 93.38 264 ALA A C 1
ATOM 2047 O O . ALA A 1 264 ? 6.097 -4.813 -17.462 1.00 93.38 264 ALA A O 1
ATOM 2048 N N . VAL A 1 265 ? 7.869 -6.118 -17.909 1.00 93.25 265 VAL A N 1
ATOM 2049 C CA . VAL A 1 265 ? 8.799 -5.009 -18.190 1.00 93.25 265 VAL A CA 1
ATOM 2050 C C . VAL A 1 265 ? 8.334 -4.226 -19.419 1.00 93.25 265 VAL A C 1
ATOM 2052 O O . VAL A 1 265 ? 8.255 -3.000 -19.382 1.00 93.25 265 VAL A O 1
ATOM 2055 N N . GLU A 1 266 ? 7.956 -4.921 -20.495 1.00 89.94 266 GLU A N 1
ATOM 2056 C CA . GLU A 1 266 ? 7.424 -4.279 -21.705 1.00 89.94 266 GLU A CA 1
ATOM 2057 C C . GLU A 1 266 ? 6.135 -3.498 -21.425 1.00 89.94 266 GLU A C 1
ATOM 2059 O O . GLU A 1 266 ? 6.006 -2.349 -21.853 1.00 89.94 266 GLU A O 1
ATOM 2064 N N . ARG A 1 267 ? 5.197 -4.087 -20.669 1.00 93.69 267 ARG A N 1
ATOM 2065 C CA . ARG A 1 267 ? 3.951 -3.413 -20.275 1.00 93.69 267 ARG A CA 1
ATOM 2066 C C . ARG A 1 267 ? 4.208 -2.204 -19.387 1.00 93.69 267 ARG A C 1
ATOM 2068 O O . ARG A 1 267 ? 3.594 -1.167 -19.609 1.00 93.69 267 ARG A O 1
ATOM 2075 N N . PHE A 1 268 ? 5.141 -2.291 -18.437 1.00 95.75 268 PHE A N 1
ATOM 2076 C CA . PHE A 1 268 ? 5.524 -1.142 -17.617 1.00 95.75 268 PHE A CA 1
ATOM 2077 C C . PHE A 1 268 ? 5.990 0.029 -18.484 1.00 95.75 268 PHE A C 1
ATOM 2079 O O . PHE A 1 268 ? 5.526 1.153 -18.316 1.00 95.75 268 PHE A O 1
ATOM 2086 N N . LEU A 1 269 ? 6.888 -0.239 -19.435 1.00 91.81 269 LEU A N 1
ATOM 2087 C CA . LEU A 1 269 ? 7.419 0.773 -20.347 1.00 91.81 269 LEU A CA 1
ATOM 2088 C C . LEU A 1 269 ? 6.324 1.350 -21.248 1.00 91.81 269 LEU A C 1
ATOM 2090 O O . LEU A 1 269 ? 6.292 2.561 -21.470 1.00 91.81 269 LEU A O 1
ATOM 2094 N N . HIS A 1 270 ? 5.398 0.506 -21.706 1.00 90.25 270 HIS A N 1
ATOM 2095 C CA . HIS A 1 270 ? 4.221 0.934 -22.451 1.00 90.25 270 HIS A CA 1
ATOM 2096 C C . HIS A 1 270 ? 3.329 1.867 -21.620 1.00 90.25 270 HIS A C 1
ATOM 2098 O O . HIS A 1 270 ? 3.031 2.973 -22.067 1.00 90.25 270 HIS A O 1
ATOM 2104 N N . TYR A 1 271 ? 2.946 1.485 -20.399 1.00 93.38 271 TYR A N 1
ATOM 2105 C CA . TYR A 1 271 ? 2.143 2.348 -19.531 1.00 93.38 271 TYR A CA 1
ATOM 2106 C C . TYR A 1 271 ? 2.874 3.634 -19.159 1.00 93.38 271 TYR A C 1
ATOM 2108 O O . TYR A 1 271 ? 2.268 4.701 -19.158 1.00 93.38 271 TYR A O 1
ATOM 2116 N N . ASN A 1 272 ? 4.181 3.561 -18.908 1.00 91.31 272 ASN A N 1
ATOM 2117 C CA . ASN A 1 272 ? 4.998 4.735 -18.634 1.00 91.31 272 ASN A CA 1
ATOM 2118 C C . ASN A 1 272 ? 4.971 5.716 -19.814 1.00 91.31 272 ASN A C 1
ATOM 2120 O O . ASN A 1 272 ? 4.819 6.909 -19.601 1.00 91.31 272 ASN A O 1
ATOM 2124 N N . ALA A 1 273 ? 5.057 5.236 -21.055 1.00 89.19 273 ALA A N 1
ATOM 2125 C CA . ALA A 1 273 ? 4.970 6.103 -22.228 1.00 89.19 273 ALA A CA 1
ATOM 2126 C C . ALA A 1 273 ? 3.574 6.734 -22.414 1.00 89.19 273 ALA A C 1
ATOM 2128 O O . ALA A 1 273 ? 3.485 7.883 -22.841 1.00 89.19 273 ALA A O 1
ATOM 2129 N N . ASN A 1 274 ? 2.498 6.007 -22.090 1.00 87.56 274 ASN A N 1
ATOM 2130 C CA . ASN A 1 274 ? 1.124 6.419 -22.410 1.00 87.56 274 ASN A CA 1
ATOM 2131 C C . ASN A 1 274 ? 0.405 7.194 -21.294 1.00 87.56 274 ASN A C 1
ATOM 2133 O O . ASN A 1 274 ? -0.510 7.957 -21.584 1.00 87.56 274 ASN A O 1
ATOM 2137 N N . TYR A 1 275 ? 0.785 7.023 -20.026 1.00 86.69 275 TYR A N 1
ATOM 2138 C CA . TYR A 1 275 ? 0.083 7.623 -18.878 1.00 86.69 275 TYR A CA 1
ATOM 2139 C C . TYR A 1 275 ? 0.770 8.870 -18.308 1.00 86.69 275 TYR A C 1
ATOM 2141 O O . TYR A 1 275 ? 0.570 9.215 -17.145 1.00 86.69 275 TYR A O 1
ATOM 2149 N N . GLY A 1 276 ? 1.576 9.547 -19.126 1.00 79.19 276 GLY A N 1
ATOM 2150 C CA . GLY A 1 276 ? 2.460 10.615 -18.673 1.00 79.19 276 GLY A CA 1
ATOM 2151 C C . GLY A 1 276 ? 3.771 10.024 -18.147 1.00 79.19 276 GLY A C 1
ATOM 2152 O O . GLY A 1 276 ? 3.789 9.472 -17.043 1.00 79.19 276 GLY A O 1
ATOM 2153 N N . PRO A 1 277 ? 4.872 10.121 -18.917 1.00 83.25 277 PRO A N 1
ATOM 2154 C CA . PRO A 1 277 ? 6.154 9.546 -18.538 1.00 83.25 277 PRO A CA 1
ATOM 2155 C C . PRO A 1 277 ? 6.603 9.967 -17.149 1.00 83.25 277 PRO A C 1
ATOM 2157 O O . PRO A 1 277 ? 6.664 11.154 -16.819 1.00 83.25 277 PRO A O 1
ATOM 2160 N N . LEU A 1 278 ? 6.967 8.973 -16.342 1.00 88.94 278 LEU A N 1
ATOM 2161 C CA . LEU A 1 278 ? 7.611 9.231 -15.069 1.00 88.94 278 LEU A CA 1
ATOM 2162 C C . LEU A 1 278 ? 8.941 9.960 -15.305 1.00 88.94 278 LEU A C 1
ATOM 2164 O O . LEU A 1 278 ? 9.615 9.705 -16.310 1.00 88.94 278 LEU A O 1
ATOM 2168 N N . PRO A 1 279 ? 9.385 10.797 -14.347 1.00 89.25 279 PRO A N 1
ATOM 2169 C CA . PRO A 1 279 ? 10.763 11.261 -14.319 1.00 89.25 279 PRO A CA 1
ATOM 2170 C C . PRO A 1 279 ? 11.720 10.085 -14.520 1.00 89.25 279 PRO A C 1
ATOM 2172 O O . PRO A 1 279 ? 11.569 9.050 -13.866 1.00 89.25 279 PRO A O 1
ATOM 2175 N N . TYR A 1 280 ? 12.705 10.256 -15.405 1.00 90.31 280 TYR A N 1
ATOM 2176 C CA . TYR A 1 280 ? 13.586 9.181 -15.871 1.00 90.31 280 TYR A CA 1
ATOM 2177 C C . TYR A 1 280 ? 14.129 8.300 -14.735 1.00 90.31 280 TYR A C 1
ATOM 2179 O O . TYR A 1 280 ? 14.045 7.080 -14.805 1.00 90.31 280 TYR A O 1
ATOM 2187 N N . GLN A 1 281 ? 14.589 8.916 -13.645 1.00 91.12 281 GLN A N 1
ATOM 2188 C CA . GLN A 1 281 ? 15.137 8.209 -12.483 1.00 91.12 281 GLN A CA 1
ATOM 2189 C C . GLN A 1 281 ? 14.132 7.255 -11.814 1.00 91.12 281 GLN A C 1
ATOM 2191 O O . GLN A 1 281 ? 14.512 6.196 -11.320 1.00 91.12 281 GLN A O 1
ATOM 2196 N N . LEU A 1 282 ? 12.840 7.594 -11.815 1.00 91.62 282 LEU A N 1
ATOM 2197 C CA . LEU A 1 282 ? 11.791 6.734 -11.264 1.00 91.62 282 LEU A CA 1
ATOM 2198 C C . LEU A 1 282 ? 11.452 5.578 -12.206 1.00 91.62 282 LEU A C 1
ATOM 2200 O O . LEU A 1 282 ? 11.229 4.460 -11.738 1.00 91.62 282 LEU A O 1
ATOM 2204 N N . ALA A 1 283 ? 11.431 5.829 -13.517 1.00 92.69 283 ALA A N 1
ATOM 2205 C CA . ALA A 1 283 ? 11.262 4.772 -14.511 1.00 92.69 283 ALA A CA 1
ATOM 2206 C C . ALA A 1 283 ? 12.443 3.789 -14.464 1.00 92.69 283 ALA A C 1
ATOM 2208 O O . ALA A 1 283 ? 12.231 2.582 -14.376 1.00 92.69 283 ALA A O 1
ATOM 2209 N N . LEU A 1 284 ? 13.673 4.310 -14.428 1.00 93.69 284 LEU A N 1
ATOM 2210 C CA . LEU A 1 284 ? 14.903 3.533 -14.300 1.00 93.69 284 LEU A CA 1
ATOM 2211 C C . LEU A 1 284 ? 14.905 2.675 -13.031 1.00 93.69 284 LEU A C 1
ATOM 2213 O O . LEU A 1 284 ? 15.265 1.504 -13.102 1.00 93.69 284 LEU A O 1
ATOM 2217 N N . HIS A 1 285 ? 14.477 3.223 -11.888 1.00 94.12 285 HIS A N 1
ATOM 2218 C CA . HIS A 1 285 ? 14.388 2.451 -10.649 1.00 94.12 285 HIS A CA 1
ATOM 2219 C C . HIS A 1 285 ? 13.410 1.279 -10.781 1.00 94.12 285 HIS A C 1
ATOM 2221 O O . HIS A 1 285 ? 13.804 0.146 -10.535 1.00 94.12 285 HIS A O 1
ATOM 2227 N N . ASN A 1 286 ? 12.174 1.523 -11.233 1.00 95.31 286 ASN A N 1
ATOM 2228 C CA . ASN A 1 286 ? 11.180 0.457 -11.418 1.00 95.31 286 ASN A CA 1
ATOM 2229 C C . ASN A 1 286 ? 11.689 -0.643 -12.360 1.00 95.31 286 ASN A C 1
ATOM 2231 O O . ASN A 1 286 ? 11.623 -1.821 -12.026 1.00 95.31 286 ASN A O 1
ATOM 2235 N N . VAL A 1 287 ? 12.254 -0.259 -13.509 1.00 94.44 287 VAL A N 1
ATOM 2236 C CA . VAL A 1 287 ? 12.838 -1.212 -14.465 1.00 94.44 287 VAL A CA 1
ATOM 2237 C C . VAL A 1 287 ? 14.003 -1.977 -13.830 1.00 94.44 287 VAL A C 1
ATOM 2239 O O . VAL A 1 287 ? 14.091 -3.192 -13.969 1.00 94.44 287 VAL A O 1
ATOM 2242 N N . GLY A 1 288 ? 14.880 -1.297 -13.091 1.00 94.81 288 GLY A N 1
ATOM 2243 C CA . GLY A 1 288 ? 16.002 -1.925 -12.397 1.00 94.81 288 GLY A CA 1
ATOM 2244 C C . GLY A 1 288 ? 15.571 -2.957 -11.352 1.00 94.81 288 GLY A C 1
ATOM 2245 O O . GLY A 1 288 ? 16.193 -4.016 -11.262 1.00 94.81 288 GLY A O 1
ATOM 2246 N N . GLU A 1 289 ? 14.507 -2.679 -10.596 1.00 95.88 289 GLU A N 1
ATOM 2247 C CA . GLU A 1 289 ? 13.930 -3.621 -9.630 1.00 95.88 289 GLU A CA 1
ATOM 2248 C C . GLU A 1 289 ? 13.322 -4.843 -10.337 1.00 95.88 289 GLU A C 1
ATOM 2250 O O . GLU A 1 289 ? 13.655 -5.974 -9.988 1.00 95.88 289 GLU A O 1
ATOM 2255 N N . MET A 1 290 ? 12.546 -4.632 -11.405 1.00 95.56 290 MET A N 1
ATOM 2256 C CA . MET A 1 290 ? 11.946 -5.705 -12.213 1.00 95.56 290 MET A CA 1
ATOM 2257 C C . MET A 1 290 ? 12.986 -6.622 -12.882 1.00 95.56 290 MET A C 1
ATOM 2259 O O . MET A 1 290 ? 12.735 -7.804 -13.115 1.00 95.56 290 MET A O 1
ATOM 2263 N N . LEU A 1 291 ? 14.173 -6.091 -13.190 1.00 93.81 291 LEU A N 1
ATOM 2264 C CA . LEU A 1 291 ? 15.278 -6.821 -13.820 1.00 93.81 291 LEU A CA 1
ATOM 2265 C C . LEU A 1 291 ? 16.197 -7.527 -12.810 1.00 93.81 291 LEU A C 1
ATOM 2267 O O . LEU A 1 291 ? 17.261 -8.027 -13.193 1.00 93.81 291 LEU A O 1
ATOM 2271 N N . ARG A 1 292 ? 15.840 -7.575 -11.518 1.00 91.81 292 ARG A N 1
ATOM 2272 C CA . ARG A 1 292 ? 16.702 -8.156 -10.475 1.00 91.81 292 ARG A CA 1
ATOM 2273 C C . ARG A 1 292 ? 17.111 -9.597 -10.740 1.00 91.81 292 ARG A C 1
ATOM 2275 O O . ARG A 1 292 ? 18.285 -9.914 -10.568 1.00 91.81 292 ARG A O 1
ATOM 2282 N N . ASP A 1 293 ? 16.169 -10.408 -11.206 1.00 88.00 293 ASP A N 1
ATOM 2283 C CA . ASP A 1 293 ? 16.377 -11.827 -11.508 1.00 88.00 293 ASP A CA 1
ATOM 2284 C C . ASP A 1 293 ? 16.902 -12.105 -12.921 1.00 88.00 293 ASP A C 1
ATOM 2286 O O . ASP A 1 293 ? 17.292 -13.236 -13.219 1.00 88.00 293 ASP A O 1
ATOM 2290 N N . MET A 1 294 ? 16.867 -11.102 -13.803 1.00 88.31 294 MET A N 1
ATOM 2291 C CA . MET A 1 294 ? 17.297 -11.224 -15.203 1.00 88.31 294 MET A CA 1
ATOM 2292 C C . MET A 1 294 ? 18.738 -10.767 -15.420 1.00 88.31 294 MET A C 1
ATOM 2294 O O . MET A 1 294 ? 19.332 -11.048 -16.456 1.00 88.31 294 MET A O 1
ATOM 2298 N N . MET A 1 295 ? 19.282 -10.001 -14.477 1.00 89.88 295 MET A N 1
ATOM 2299 C CA . MET A 1 295 ? 20.576 -9.346 -14.611 1.00 89.88 295 MET A CA 1
ATOM 2300 C C . MET A 1 295 ? 21.362 -9.456 -13.311 1.00 89.88 295 MET A C 1
ATOM 2302 O O . MET A 1 295 ? 20.810 -9.597 -12.221 1.00 89.88 295 MET A O 1
ATOM 2306 N N . THR A 1 296 ? 22.675 -9.325 -13.395 1.00 91.00 296 THR A N 1
ATOM 2307 C CA . THR A 1 296 ? 23.527 -9.159 -12.219 1.00 91.00 296 THR A CA 1
ATOM 2308 C C . THR A 1 296 ? 23.460 -7.723 -11.690 1.00 91.00 296 THR A C 1
ATOM 2310 O O . THR A 1 296 ? 23.092 -6.774 -12.390 1.00 91.00 296 THR A O 1
ATOM 2313 N N . LYS A 1 297 ? 23.886 -7.521 -10.436 1.00 90.44 297 LYS A N 1
ATOM 2314 C CA . LYS A 1 297 ? 24.035 -6.174 -9.855 1.00 90.44 297 LYS A CA 1
ATOM 2315 C C . LYS A 1 297 ? 24.995 -5.299 -10.677 1.00 90.44 297 LYS A C 1
ATOM 2317 O O . LYS A 1 297 ? 24.750 -4.103 -10.813 1.00 90.44 297 LYS A O 1
ATOM 2322 N N . LYS A 1 298 ? 26.058 -5.893 -11.237 1.00 92.94 298 LYS A N 1
ATOM 2323 C CA . LYS A 1 298 ? 27.043 -5.198 -12.082 1.00 92.94 298 LYS A CA 1
ATOM 2324 C C . LYS A 1 298 ? 26.409 -4.706 -13.383 1.00 92.94 298 LYS A C 1
ATOM 2326 O O . LYS A 1 298 ? 26.579 -3.541 -13.723 1.00 92.94 298 LYS A O 1
ATOM 2331 N N . GLU A 1 299 ? 25.639 -5.554 -14.057 1.00 91.75 299 GLU A N 1
ATOM 2332 C CA . GLU A 1 299 ? 24.952 -5.193 -15.302 1.00 91.75 299 GLU A CA 1
ATOM 2333 C C . GLU A 1 299 ? 23.880 -4.125 -15.086 1.00 91.75 299 GLU A C 1
ATOM 2335 O O . GLU A 1 299 ? 23.799 -3.180 -15.864 1.00 91.75 299 GLU A O 1
ATOM 2340 N N . ARG A 1 300 ? 23.095 -4.208 -14.002 1.00 92.06 300 ARG A N 1
ATOM 2341 C CA . ARG A 1 300 ? 22.131 -3.143 -13.670 1.00 92.06 300 ARG A CA 1
ATOM 2342 C C . ARG A 1 300 ? 22.824 -1.813 -13.376 1.00 92.06 300 ARG A C 1
ATOM 2344 O O . ARG A 1 300 ? 22.344 -0.770 -13.804 1.00 92.06 300 ARG A O 1
ATOM 2351 N N . ALA A 1 301 ? 23.959 -1.835 -12.676 1.00 90.94 301 ALA A N 1
ATOM 2352 C CA . ALA A 1 301 ? 24.746 -0.627 -12.430 1.00 90.94 301 ALA A CA 1
ATOM 2353 C C . ALA A 1 301 ? 25.323 -0.043 -13.730 1.00 90.94 301 ALA A C 1
ATOM 2355 O O . ALA A 1 301 ? 25.378 1.173 -13.889 1.00 90.94 301 ALA A O 1
ATOM 2356 N N . GLU A 1 302 ? 25.737 -0.897 -14.665 1.00 91.94 302 GLU A N 1
ATOM 2357 C CA . GLU A 1 302 ? 26.187 -0.482 -15.990 1.00 91.94 302 GLU A CA 1
ATOM 2358 C C . GLU A 1 302 ? 25.055 0.156 -16.807 1.00 91.94 302 GLU A C 1
ATOM 2360 O O . GLU A 1 302 ? 25.243 1.253 -17.324 1.00 91.94 302 GLU A O 1
ATOM 2365 N N . MET A 1 303 ? 23.873 -0.468 -16.851 1.00 90.81 303 MET A N 1
ATOM 2366 C CA . MET A 1 303 ? 22.677 0.092 -17.491 1.00 90.81 303 MET A CA 1
ATOM 2367 C C . MET A 1 303 ? 22.363 1.493 -16.953 1.00 90.81 303 MET A C 1
ATOM 2369 O O . MET A 1 303 ? 22.165 2.419 -17.735 1.00 90.81 303 MET A O 1
ATOM 2373 N N . THR A 1 304 ? 22.380 1.661 -15.627 1.00 89.00 304 THR A N 1
ATOM 2374 C CA . THR A 1 304 ? 22.144 2.954 -14.967 1.00 89.00 304 THR A CA 1
ATOM 2375 C C . THR A 1 304 ? 23.186 4.011 -15.335 1.00 89.00 304 THR A C 1
ATOM 2377 O O . THR A 1 304 ? 22.827 5.170 -15.504 1.00 89.00 304 THR A O 1
ATOM 2380 N N . ARG A 1 305 ? 24.469 3.643 -15.461 1.00 89.81 305 ARG A N 1
ATOM 2381 C CA . ARG A 1 305 ? 25.534 4.591 -15.840 1.00 89.81 305 ARG A CA 1
ATOM 2382 C C . ARG A 1 305 ? 25.488 4.986 -17.312 1.00 89.81 305 ARG A C 1
ATOM 2384 O O . ARG A 1 305 ? 25.823 6.117 -17.638 1.00 89.81 305 ARG A O 1
ATOM 2391 N N . ASN A 1 306 ? 25.093 4.054 -18.174 1.00 87.62 306 ASN A N 1
ATOM 2392 C CA . ASN A 1 306 ? 25.181 4.198 -19.627 1.00 87.62 306 ASN A CA 1
ATOM 2393 C C . ASN A 1 306 ? 23.849 4.577 -20.289 1.00 87.62 306 ASN A C 1
ATOM 2395 O O . ASN A 1 306 ? 23.763 4.564 -21.513 1.00 87.62 306 ASN A O 1
ATOM 2399 N N . SER A 1 307 ? 22.816 4.885 -19.501 1.00 87.56 307 SER A N 1
ATOM 2400 C CA . SER A 1 307 ? 21.519 5.332 -20.010 1.00 87.56 307 SER A CA 1
ATOM 2401 C C . SER A 1 307 ? 21.120 6.641 -19.327 1.00 87.56 307 SER A C 1
ATOM 2403 O O . SER A 1 307 ? 21.071 6.720 -18.097 1.00 87.56 307 SER A O 1
ATOM 2405 N N . GLY A 1 308 ? 20.801 7.665 -20.114 1.00 88.00 308 GLY A N 1
ATOM 2406 C CA . GLY A 1 308 ? 20.244 8.949 -19.680 1.00 88.00 308 GLY A CA 1
ATOM 2407 C C . GLY A 1 308 ? 18.755 9.116 -19.997 1.00 88.00 308 GLY A C 1
ATOM 2408 O O . GLY A 1 308 ? 18.129 10.073 -19.540 1.00 88.00 308 GLY A O 1
ATOM 2409 N N . SER A 1 309 ? 18.173 8.188 -20.760 1.00 87.56 309 SER A N 1
ATOM 2410 C CA . SER A 1 309 ? 16.777 8.233 -21.195 1.00 87.56 309 SER A CA 1
ATOM 2411 C C . SER A 1 309 ? 16.141 6.842 -21.256 1.00 87.56 309 SER A C 1
ATOM 2413 O O . SER A 1 309 ? 16.818 5.814 -21.286 1.00 87.56 309 SER A O 1
ATOM 2415 N N . ILE A 1 310 ? 14.805 6.787 -21.296 1.00 86.00 310 ILE A N 1
ATOM 2416 C CA . ILE A 1 310 ? 14.072 5.515 -21.410 1.00 86.00 310 ILE A CA 1
ATOM 2417 C C . ILE A 1 310 ? 14.359 4.795 -22.739 1.00 86.00 310 ILE A C 1
ATOM 2419 O O . ILE A 1 310 ? 14.369 3.567 -22.798 1.00 86.00 310 ILE A O 1
ATOM 2423 N N . VAL A 1 311 ? 14.632 5.565 -23.797 1.00 85.25 311 VAL A N 1
ATOM 2424 C CA . VAL A 1 311 ? 14.996 5.052 -25.123 1.00 85.25 311 VAL A CA 1
ATOM 2425 C C . VAL A 1 311 ? 16.372 4.394 -25.075 1.00 85.25 311 VAL A C 1
ATOM 2427 O O . VAL A 1 311 ? 16.561 3.317 -25.634 1.00 85.25 311 VAL A O 1
ATOM 2430 N N . GLU A 1 312 ? 17.321 4.993 -24.356 1.00 88.06 312 GLU A N 1
ATOM 2431 C CA . GLU A 1 312 ? 18.642 4.400 -24.142 1.00 88.06 312 GLU A CA 1
ATOM 2432 C C . GLU A 1 312 ? 18.573 3.112 -23.320 1.00 88.06 312 GLU A C 1
ATOM 2434 O O . GLU A 1 312 ? 19.207 2.139 -23.715 1.00 88.06 312 GLU A O 1
ATOM 2439 N N . ILE A 1 313 ? 17.730 3.041 -22.279 1.00 85.94 313 ILE A N 1
ATOM 2440 C CA . ILE A 1 313 ? 17.477 1.783 -21.547 1.00 85.94 313 ILE A CA 1
ATOM 2441 C C . ILE A 1 313 ? 16.983 0.690 -22.508 1.00 85.94 313 ILE A C 1
ATOM 2443 O O . ILE A 1 313 ? 17.490 -0.433 -22.500 1.00 85.94 313 ILE A O 1
ATOM 2447 N N . LEU A 1 314 ? 16.005 1.010 -23.362 1.00 83.75 314 LEU A N 1
ATOM 2448 C CA . LEU A 1 314 ? 15.462 0.073 -24.349 1.00 83.75 314 LEU A CA 1
ATOM 2449 C C . LEU A 1 314 ? 16.528 -0.399 -25.344 1.00 83.75 314 LEU A C 1
ATOM 2451 O O . LEU A 1 314 ? 16.624 -1.594 -25.634 1.00 83.75 314 LEU A O 1
ATOM 2455 N N . ASN A 1 315 ? 17.346 0.525 -25.848 1.00 84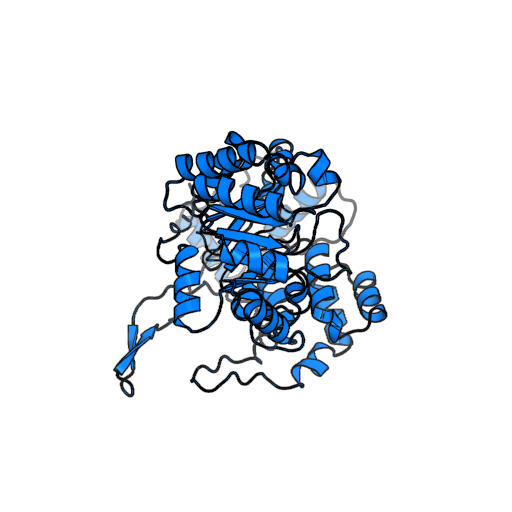.38 315 ASN A N 1
ATOM 2456 C CA . ASN A 1 315 ? 18.447 0.207 -26.751 1.00 84.38 315 ASN A CA 1
ATOM 2457 C C . ASN A 1 315 ? 19.496 -0.675 -26.064 1.00 84.38 315 ASN A C 1
ATOM 2459 O O . ASN A 1 315 ? 19.910 -1.680 -26.643 1.00 84.38 315 ASN A O 1
ATOM 2463 N N . TRP A 1 316 ? 19.856 -0.359 -24.820 1.00 87.44 316 TRP A N 1
ATOM 2464 C CA . TRP A 1 316 ? 20.809 -1.118 -24.013 1.00 87.44 316 TRP A CA 1
ATOM 2465 C C . TRP A 1 316 ? 20.332 -2.562 -23.793 1.00 87.44 316 TRP A C 1
ATOM 2467 O O . TRP A 1 316 ? 21.062 -3.520 -24.063 1.00 87.44 316 TRP A O 1
ATOM 2477 N N . LEU A 1 317 ? 19.064 -2.739 -23.404 1.00 85.31 317 LEU A N 1
ATOM 2478 C CA . LEU A 1 317 ? 18.444 -4.057 -23.222 1.00 85.31 317 LEU A CA 1
ATOM 2479 C C . LEU A 1 317 ? 18.372 -4.853 -24.534 1.00 85.31 317 LEU A C 1
ATOM 2481 O O . LEU A 1 317 ? 18.583 -6.071 -24.543 1.00 85.31 317 LEU A O 1
ATOM 2485 N N . LYS A 1 318 ? 18.089 -4.175 -25.654 1.00 82.00 318 LYS A N 1
ATOM 2486 C CA . LYS A 1 318 ? 18.002 -4.784 -26.988 1.00 82.00 318 LYS A CA 1
ATOM 2487 C C . LYS A 1 318 ? 19.363 -5.248 -27.503 1.00 82.00 318 LYS A C 1
ATOM 2489 O O . LYS A 1 318 ? 19.445 -6.357 -28.028 1.00 82.00 318 LYS A O 1
ATOM 2494 N N . GLN A 1 319 ? 20.410 -4.436 -27.352 1.00 83.12 319 GLN A N 1
ATOM 2495 C CA . GLN A 1 319 ? 21.775 -4.764 -27.786 1.00 83.12 319 GLN A CA 1
ATOM 2496 C C . GLN A 1 319 ? 22.309 -6.016 -27.085 1.00 83.12 319 GLN A C 1
ATOM 2498 O O . GLN A 1 319 ? 22.918 -6.869 -27.722 1.00 83.12 319 GLN A O 1
ATOM 2503 N N . ARG A 1 320 ? 21.999 -6.176 -25.796 1.00 80.00 320 ARG A N 1
ATOM 2504 C CA . ARG A 1 320 ? 22.378 -7.357 -25.004 1.00 80.00 320 ARG A CA 1
ATOM 2505 C C . ARG A 1 320 ? 21.439 -8.550 -25.177 1.00 80.00 320 ARG A C 1
ATOM 2507 O O . ARG A 1 320 ? 21.605 -9.569 -24.517 1.00 80.00 320 ARG A O 1
ATOM 2514 N N . GLY A 1 321 ? 20.432 -8.434 -26.044 1.00 77.19 321 GLY A N 1
ATOM 2515 C CA . GLY A 1 321 ? 19.498 -9.514 -26.339 1.00 77.19 321 GLY A CA 1
ATOM 2516 C C . GLY A 1 321 ? 18.642 -9.954 -25.150 1.00 77.19 321 GLY A C 1
ATOM 2517 O O . GLY A 1 321 ? 17.988 -10.985 -25.270 1.00 77.19 321 GLY A O 1
ATOM 2518 N N . ILE A 1 322 ? 18.586 -9.190 -24.051 1.00 74.06 322 ILE A N 1
ATOM 2519 C CA . ILE A 1 322 ? 17.887 -9.569 -22.809 1.00 74.06 322 ILE A CA 1
ATOM 2520 C C . ILE A 1 322 ? 16.425 -9.908 -23.113 1.00 74.06 322 ILE A C 1
ATOM 2522 O O . ILE A 1 322 ? 15.962 -11.007 -22.820 1.00 74.06 322 ILE A O 1
ATOM 2526 N N . GLY A 1 323 ? 15.729 -9.036 -23.846 1.00 65.62 323 GLY A N 1
ATOM 2527 C CA . GLY A 1 323 ? 14.353 -9.308 -24.260 1.00 65.62 323 GLY A CA 1
ATOM 2528 C C . GLY A 1 323 ? 14.206 -10.548 -25.144 1.00 65.62 323 GLY A C 1
ATOM 2529 O O . GLY A 1 323 ? 13.228 -11.268 -25.024 1.00 65.62 323 GLY A O 1
ATOM 2530 N N . ARG A 1 324 ? 15.190 -10.878 -25.993 1.00 65.56 324 ARG A N 1
ATOM 2531 C CA . ARG A 1 324 ? 15.151 -12.100 -26.824 1.00 65.56 324 ARG A CA 1
ATOM 2532 C C . ARG A 1 324 ? 15.417 -13.365 -26.010 1.00 65.56 324 ARG A C 1
ATOM 2534 O O . ARG A 1 324 ? 14.811 -14.393 -26.301 1.00 65.56 324 ARG A O 1
ATOM 2541 N N . ILE A 1 325 ? 16.304 -13.289 -25.020 1.00 65.81 325 ILE A N 1
ATOM 2542 C CA . ILE A 1 325 ? 16.625 -14.386 -24.100 1.00 65.81 325 ILE A CA 1
ATOM 2543 C C . ILE A 1 325 ? 15.368 -14.755 -23.304 1.00 65.81 325 ILE A C 1
ATOM 2545 O O . ILE A 1 325 ? 14.961 -15.915 -23.297 1.00 65.81 325 ILE A O 1
ATOM 2549 N N . TYR A 1 326 ? 14.695 -13.755 -22.728 1.00 58.97 326 TYR A N 1
ATOM 2550 C CA . TYR A 1 326 ? 13.555 -13.970 -21.835 1.00 58.97 326 TYR A CA 1
ATOM 2551 C C . TYR A 1 326 ? 12.182 -13.996 -22.536 1.00 58.97 326 TYR A C 1
ATOM 2553 O O . TYR A 1 326 ? 11.229 -14.535 -21.981 1.00 58.97 326 TYR A O 1
ATOM 2561 N N . ALA A 1 327 ? 12.052 -13.514 -23.778 1.00 57.34 327 ALA A N 1
ATOM 2562 C CA . ALA A 1 327 ? 10.840 -13.737 -24.582 1.00 57.34 327 ALA A CA 1
ATOM 2563 C C . ALA A 1 327 ? 10.742 -15.175 -25.124 1.00 57.34 327 ALA A C 1
ATOM 2565 O O . ALA A 1 327 ? 9.654 -15.628 -25.476 1.00 57.34 327 ALA A O 1
ATOM 2566 N N . ARG A 1 328 ? 11.864 -15.908 -25.200 1.00 47.25 328 ARG A N 1
ATOM 2567 C CA . ARG A 1 328 ? 11.894 -17.327 -25.605 1.00 47.25 328 ARG A CA 1
ATOM 2568 C C . ARG A 1 328 ? 11.568 -18.280 -24.453 1.00 47.25 328 ARG A C 1
ATOM 2570 O O . ARG A 1 328 ? 11.119 -19.399 -24.701 1.00 47.25 328 ARG A O 1
ATOM 2577 N N . SER A 1 329 ? 11.749 -17.855 -23.202 1.00 43.22 329 SER A N 1
ATOM 2578 C CA . SER A 1 329 ? 11.343 -18.630 -22.030 1.00 43.22 329 SER A CA 1
ATOM 2579 C C . SER A 1 329 ? 9.826 -18.548 -21.841 1.00 43.22 329 SER A C 1
ATOM 2581 O O . SER A 1 329 ? 9.329 -17.614 -21.230 1.00 43.22 329 SER A O 1
ATOM 2583 N N . ARG A 1 330 ? 9.118 -19.533 -22.412 1.00 39.31 330 ARG A N 1
ATOM 2584 C CA . ARG A 1 330 ? 7.700 -19.890 -22.212 1.00 39.31 330 ARG A CA 1
ATOM 2585 C C . ARG A 1 330 ? 6.734 -18.709 -22.049 1.00 39.31 330 ARG A C 1
ATOM 2587 O O . ARG A 1 330 ? 6.526 -18.184 -20.960 1.00 39.31 330 ARG A O 1
ATOM 2594 N N . VAL A 1 331 ? 6.025 -18.425 -23.141 1.00 37.12 331 VAL A N 1
ATOM 2595 C CA . VAL A 1 331 ? 4.699 -17.798 -23.120 1.00 37.12 331 VAL A CA 1
ATOM 2596 C C . VAL A 1 331 ? 3.874 -18.445 -22.006 1.00 37.12 331 VAL A C 1
ATOM 2598 O O . VAL A 1 331 ? 3.635 -19.654 -22.029 1.00 37.12 331 VAL A O 1
ATOM 2601 N N . TRP A 1 332 ? 3.466 -17.648 -21.022 1.00 35.66 332 TRP A N 1
ATOM 2602 C CA . TRP A 1 332 ? 2.459 -18.054 -20.055 1.00 35.66 332 TRP A CA 1
ATOM 2603 C C . TRP A 1 332 ? 1.186 -18.413 -20.829 1.00 35.66 332 TRP A C 1
ATOM 2605 O O . TRP A 1 332 ? 0.557 -17.555 -21.445 1.00 35.66 332 TRP A O 1
ATOM 2615 N N . LYS A 1 333 ? 0.847 -19.703 -20.848 1.00 32.62 333 LYS A N 1
ATOM 2616 C CA . LYS A 1 333 ? -0.506 -20.176 -21.126 1.00 32.62 333 LYS A CA 1
ATOM 2617 C C . LYS A 1 333 ? -1.196 -20.214 -19.768 1.00 32.62 333 LYS A C 1
ATOM 2619 O O . LYS A 1 333 ? -0.975 -21.151 -19.004 1.00 32.62 333 LYS A O 1
ATOM 2624 N N . GLY A 1 334 ? -1.930 -19.156 -19.442 1.00 31.11 334 GLY A N 1
ATOM 2625 C CA . GLY A 1 334 ? -2.777 -19.119 -18.257 1.00 31.11 334 GLY A CA 1
ATOM 2626 C C . GLY A 1 334 ? -3.754 -20.283 -18.226 1.00 31.11 334 GLY A C 1
ATOM 2627 O O . GLY A 1 334 ? -4.113 -20.840 -19.265 1.00 31.11 334 GLY A O 1
ATOM 2628 N N . SER A 1 335 ? -4.119 -20.679 -17.010 1.00 32.50 335 SER A N 1
ATOM 2629 C CA . SER A 1 335 ? -4.935 -21.848 -16.700 1.00 32.50 335 SER A CA 1
ATOM 2630 C C . SER A 1 335 ? -6.235 -21.903 -17.499 1.00 32.50 335 SER A C 1
ATOM 2632 O O . SER A 1 335 ? -6.851 -20.881 -17.783 1.00 32.50 335 SER A O 1
ATOM 2634 N N . LYS A 1 336 ? -6.644 -23.141 -17.808 1.00 33.97 336 LYS A N 1
ATOM 2635 C CA . LYS A 1 336 ? -7.911 -23.556 -18.422 1.00 33.97 336 LYS A CA 1
ATOM 2636 C C . LYS A 1 336 ? -9.083 -22.653 -18.008 1.00 33.97 336 LYS A C 1
ATOM 2638 O O . LYS A 1 336 ? -9.610 -22.830 -16.920 1.00 33.97 336 LYS A O 1
ATOM 2643 N N . ASN A 1 337 ? -9.420 -21.691 -18.868 1.00 28.81 337 ASN A N 1
ATOM 2644 C CA . ASN A 1 337 ? -10.762 -21.187 -19.187 1.00 28.81 337 ASN A CA 1
ATOM 2645 C C . ASN A 1 337 ? -10.631 -20.033 -20.202 1.00 28.81 337 ASN A C 1
ATOM 2647 O O . ASN A 1 337 ? -10.731 -18.859 -19.879 1.00 28.81 337 ASN A O 1
ATOM 2651 N N . GLY A 1 338 ? -10.369 -20.399 -21.459 1.00 28.91 338 GLY A N 1
ATOM 2652 C CA . GLY A 1 338 ? -10.962 -19.728 -22.622 1.00 28.91 338 GLY A CA 1
ATOM 2653 C C . GLY A 1 338 ? -10.472 -18.356 -23.099 1.00 28.91 338 GLY A C 1
ATOM 2654 O O . GLY A 1 338 ? -10.824 -18.016 -24.222 1.00 28.91 338 GLY A O 1
ATOM 2655 N N . GLU A 1 339 ? -9.661 -17.587 -22.371 1.00 28.02 339 GLU A N 1
ATOM 2656 C CA . GLU A 1 339 ? -9.279 -16.235 -22.827 1.00 28.02 339 GLU A CA 1
ATOM 2657 C C . GLU A 1 339 ? -7.784 -16.117 -23.166 1.00 28.02 339 GLU A C 1
ATOM 2659 O O . GLU A 1 339 ? -6.923 -15.811 -22.344 1.00 28.02 339 GLU A O 1
ATOM 2664 N N . ASN A 1 340 ? -7.466 -16.381 -24.437 1.00 30.56 340 ASN A N 1
ATOM 2665 C CA . ASN A 1 340 ? -6.150 -16.136 -25.024 1.00 30.56 340 ASN A CA 1
ATOM 2666 C C . ASN A 1 340 ? -5.988 -14.643 -25.364 1.00 30.56 340 ASN A C 1
ATOM 2668 O O . ASN A 1 340 ? -6.559 -14.182 -26.351 1.00 30.56 340 ASN A O 1
ATOM 2672 N N . ILE A 1 341 ? -5.141 -13.907 -24.636 1.00 33.41 341 ILE A N 1
ATOM 2673 C CA . ILE A 1 341 ? -4.646 -12.593 -25.084 1.00 33.41 341 ILE A CA 1
ATOM 2674 C C . ILE A 1 341 ? -3.168 -12.703 -25.478 1.00 33.41 341 ILE A C 1
ATOM 2676 O O . ILE A 1 341 ? -2.299 -13.145 -24.730 1.00 33.41 341 ILE A O 1
ATOM 2680 N N . ILE A 1 342 ? -2.924 -12.324 -26.729 1.00 30.20 342 ILE A N 1
ATOM 2681 C CA . ILE A 1 342 ? -1.727 -12.534 -27.545 1.00 30.20 342 ILE A CA 1
ATOM 2682 C C . ILE A 1 342 ? -0.512 -11.777 -26.981 1.00 30.20 342 ILE A C 1
ATOM 2684 O O . ILE A 1 342 ? -0.435 -10.553 -27.058 1.00 30.20 342 ILE A O 1
ATOM 2688 N N . ALA A 1 343 ? 0.494 -12.510 -26.500 1.00 31.83 343 ALA A N 1
ATOM 2689 C CA . ALA A 1 343 ? 1.719 -11.969 -25.900 1.00 31.83 343 ALA A CA 1
ATOM 2690 C C . ALA A 1 343 ? 2.917 -11.843 -26.871 1.00 31.83 343 ALA A C 1
ATOM 2692 O O . ALA A 1 343 ? 4.055 -12.075 -26.476 1.00 31.83 343 ALA A O 1
ATOM 2693 N N . THR A 1 344 ? 2.733 -11.525 -28.160 1.00 25.38 344 THR A N 1
ATOM 2694 C CA . THR A 1 344 ? 3.909 -11.449 -29.072 1.00 25.38 344 THR A CA 1
ATOM 2695 C C . THR A 1 344 ? 3.845 -10.419 -30.201 1.00 25.38 344 THR A C 1
ATOM 2697 O O . THR A 1 344 ? 4.675 -10.459 -31.108 1.00 25.38 344 THR A O 1
ATOM 2700 N N . ARG A 1 345 ? 2.909 -9.458 -30.180 1.00 28.45 345 ARG A N 1
ATOM 2701 C CA . ARG A 1 345 ? 2.731 -8.526 -31.318 1.00 28.45 345 ARG A CA 1
ATOM 2702 C C . ARG A 1 345 ? 2.955 -7.037 -31.032 1.00 28.45 345 ARG A C 1
ATOM 2704 O O . ARG A 1 345 ? 2.897 -6.258 -31.973 1.00 28.45 345 ARG A O 1
ATOM 2711 N N . ILE A 1 346 ? 3.282 -6.635 -29.802 1.00 31.83 346 ILE A N 1
ATOM 2712 C CA . ILE A 1 346 ? 3.334 -5.204 -29.426 1.00 31.83 346 ILE A CA 1
ATOM 2713 C C . ILE A 1 346 ? 4.617 -4.484 -29.905 1.00 31.83 346 ILE A C 1
ATOM 2715 O O . ILE A 1 346 ? 4.594 -3.273 -30.109 1.00 31.83 346 ILE A O 1
ATOM 2719 N N . LEU A 1 347 ? 5.715 -5.197 -30.200 1.00 29.14 347 LEU A N 1
ATOM 2720 C CA . LEU A 1 347 ? 6.964 -4.564 -30.673 1.00 29.14 347 LEU A CA 1
ATOM 2721 C C . LEU A 1 347 ? 7.239 -4.666 -32.179 1.00 29.14 347 LEU A C 1
ATOM 2723 O O . LEU A 1 347 ? 8.099 -3.946 -32.684 1.00 29.14 347 LEU A O 1
ATOM 2727 N N . LYS A 1 348 ? 6.530 -5.520 -32.932 1.00 26.48 348 LYS A N 1
ATOM 2728 C CA . LYS A 1 348 ? 6.723 -5.578 -34.397 1.00 26.48 348 LYS A CA 1
ATOM 2729 C C . LYS A 1 348 ? 6.010 -4.449 -35.144 1.00 26.48 348 LYS A C 1
ATOM 2731 O O . LYS A 1 348 ? 6.420 -4.132 -36.251 1.00 26.48 348 LYS A O 1
ATOM 2736 N N . THR A 1 349 ? 4.997 -3.825 -34.549 1.00 26.98 349 THR A N 1
ATOM 2737 C CA . THR A 1 349 ? 4.253 -2.708 -35.156 1.00 26.98 349 THR A CA 1
ATOM 2738 C C . THR A 1 349 ? 4.717 -1.326 -34.698 1.00 26.98 349 THR A C 1
ATOM 2740 O O . THR A 1 349 ? 4.390 -0.351 -35.361 1.00 26.98 349 THR A O 1
ATOM 2743 N N . SER A 1 350 ? 5.505 -1.214 -33.622 1.00 29.16 350 SER A N 1
ATOM 2744 C CA . SER A 1 350 ? 5.962 0.080 -33.081 1.00 29.16 350 SER A CA 1
ATOM 2745 C C . SER A 1 350 ? 7.380 0.490 -33.499 1.00 29.16 350 SER A C 1
ATOM 2747 O O . SER A 1 350 ? 7.800 1.602 -33.202 1.00 29.16 350 SER A O 1
ATOM 2749 N N . LEU A 1 351 ? 8.120 -0.373 -34.207 1.00 29.66 351 LEU A N 1
ATOM 2750 C CA . LEU A 1 351 ? 9.503 -0.102 -34.635 1.00 29.66 351 LEU A CA 1
ATOM 2751 C C . LEU A 1 351 ? 9.752 -0.269 -36.145 1.00 29.66 351 LEU A C 1
ATOM 2753 O O . LEU A 1 351 ? 10.894 -0.140 -36.582 1.00 29.66 351 LEU A O 1
ATOM 2757 N N . SER A 1 352 ? 8.721 -0.515 -36.963 1.00 25.73 352 SER A N 1
ATOM 2758 C CA . SER A 1 352 ? 8.846 -0.320 -38.413 1.00 25.73 352 SER A CA 1
ATOM 2759 C C . SER A 1 352 ? 8.549 1.141 -38.738 1.00 25.73 352 SER A C 1
ATOM 2761 O O . SER A 1 352 ? 7.426 1.606 -38.545 1.00 25.73 352 SER A O 1
ATOM 2763 N N . SER A 1 353 ? 9.549 1.844 -39.252 1.00 28.56 353 SER A N 1
ATOM 2764 C CA . SER A 1 353 ? 9.584 3.261 -39.633 1.00 28.56 353 SER A CA 1
ATOM 2765 C C . SER A 1 353 ? 8.622 3.674 -40.769 1.00 28.56 353 SER A C 1
ATOM 2767 O O . SER A 1 353 ? 8.946 4.546 -41.568 1.00 28.56 353 SER A O 1
ATOM 2769 N N . ARG A 1 354 ? 7.429 3.070 -40.872 1.00 26.56 354 ARG A N 1
ATOM 2770 C CA . ARG A 1 354 ? 6.405 3.394 -41.886 1.00 26.56 354 ARG A CA 1
ATOM 2771 C C . ARG A 1 354 ? 4.952 3.396 -41.380 1.00 26.56 354 ARG A C 1
ATOM 2773 O O . ARG A 1 354 ? 4.043 3.409 -42.197 1.00 26.56 354 ARG A O 1
ATOM 2780 N N . ALA A 1 355 ? 4.706 3.393 -40.067 1.00 26.84 355 ALA A N 1
ATOM 2781 C CA . ALA A 1 355 ? 3.340 3.370 -39.516 1.00 26.84 355 ALA A CA 1
ATOM 2782 C C . ALA A 1 355 ? 3.064 4.449 -38.451 1.00 26.84 355 ALA A C 1
ATOM 2784 O O . ALA A 1 355 ? 2.211 4.265 -37.584 1.00 26.84 355 ALA A O 1
ATOM 2785 N N . CYS A 1 356 ? 3.757 5.587 -38.517 1.00 25.38 356 CYS A N 1
ATOM 2786 C CA . CYS A 1 356 ? 3.355 6.782 -37.778 1.00 25.38 356 CYS A CA 1
ATOM 2787 C C . CYS A 1 356 ? 2.257 7.509 -38.561 1.00 25.38 356 CYS A C 1
ATOM 2789 O O . CYS A 1 356 ? 2.552 8.514 -39.180 1.00 25.38 356 CYS A O 1
ATOM 2791 N N . ASP A 1 357 ? 1.032 6.977 -38.575 1.00 26.88 357 ASP A N 1
ATOM 2792 C CA . ASP A 1 357 ? -0.171 7.721 -38.980 1.00 26.88 357 ASP A CA 1
ATOM 2793 C C . ASP A 1 357 ? -1.435 6.994 -38.485 1.00 26.88 357 ASP A C 1
ATOM 2795 O O . ASP A 1 357 ? -2.010 6.135 -39.158 1.00 26.88 357 ASP A O 1
ATOM 2799 N N . GLY A 1 358 ? -1.879 7.332 -37.271 1.00 23.22 358 GLY A N 1
ATOM 2800 C CA . GLY A 1 358 ? -3.171 6.893 -36.735 1.00 23.22 358 GLY A CA 1
ATOM 2801 C C . GLY A 1 358 ? -3.175 6.687 -35.223 1.00 23.22 358 GLY A C 1
ATOM 2802 O O . GLY A 1 358 ? -2.909 5.591 -34.741 1.00 23.22 358 GLY A O 1
ATOM 2803 N N . PHE A 1 359 ? -3.521 7.737 -34.479 1.00 24.81 359 PHE A N 1
ATOM 2804 C CA . PHE A 1 359 ? -3.845 7.663 -33.054 1.00 24.81 359 PHE A CA 1
ATOM 2805 C C . PHE A 1 359 ? -5.128 6.839 -32.836 1.00 24.81 359 PHE A C 1
ATOM 2807 O O . PHE A 1 359 ? -6.135 7.068 -33.509 1.00 24.81 359 PHE A O 1
ATOM 2814 N N . TRP A 1 360 ? -5.106 5.904 -31.883 1.00 24.98 360 TRP A N 1
ATOM 2815 C CA . TRP A 1 360 ? -6.275 5.130 -31.450 1.00 24.98 360 TRP A CA 1
ATOM 2816 C C . TRP A 1 360 ? -6.810 5.697 -30.131 1.00 24.98 360 TRP A C 1
ATOM 2818 O O . TRP A 1 360 ? -6.042 5.951 -29.207 1.00 24.98 360 TRP A O 1
ATOM 2828 N N . VAL A 1 361 ? -8.126 5.895 -30.048 1.00 24.69 361 VAL A N 1
ATOM 2829 C CA . VAL A 1 361 ? -8.832 6.313 -28.826 1.00 24.69 361 VAL A CA 1
ATOM 2830 C C . VAL A 1 361 ? -9.313 5.065 -28.073 1.00 24.69 361 VAL A C 1
ATOM 2832 O O . VAL A 1 361 ? -9.690 4.076 -28.703 1.00 24.69 361 VAL A O 1
ATOM 2835 N N . ASN A 1 362 ? -9.305 5.122 -26.737 1.00 27.97 362 ASN A N 1
ATOM 2836 C CA . ASN A 1 362 ? -9.867 4.100 -25.842 1.00 27.97 362 ASN A CA 1
ATOM 2837 C C . ASN A 1 362 ? -11.317 3.737 -26.240 1.00 27.97 362 ASN A C 1
ATOM 2839 O O . ASN A 1 362 ? -12.107 4.649 -26.497 1.00 27.97 362 ASN A O 1
ATOM 2843 N N . PRO A 1 363 ? -11.709 2.450 -26.282 1.00 27.14 363 PRO A N 1
ATOM 2844 C CA . PRO A 1 363 ? -13.057 2.078 -26.690 1.00 27.14 363 PRO A CA 1
ATOM 2845 C C . PRO A 1 363 ? -14.082 2.272 -25.556 1.00 27.14 363 PRO A C 1
ATOM 2847 O O . PRO A 1 363 ? -13.822 1.937 -24.403 1.00 27.14 363 PRO A O 1
ATOM 2850 N N . SER A 1 364 ? -15.274 2.770 -25.899 1.00 28.16 364 SER A N 1
ATOM 2851 C CA . SER A 1 364 ? -16.461 2.797 -25.025 1.00 28.16 364 SER A CA 1
ATOM 2852 C C . SER A 1 364 ? -17.358 1.582 -25.331 1.00 28.16 364 SER A C 1
ATOM 2854 O O . SER A 1 364 ? -17.579 1.298 -26.513 1.00 28.16 364 SER A O 1
ATOM 2856 N N . PRO A 1 365 ? -17.903 0.858 -24.334 1.00 30.78 365 PRO A N 1
ATOM 2857 C CA . PRO A 1 365 ? -18.793 -0.280 -24.580 1.00 30.78 365 PRO A CA 1
ATOM 2858 C C . PRO A 1 365 ? -20.143 0.200 -25.137 1.00 30.78 365 PRO A C 1
ATOM 2860 O O . PRO A 1 365 ? -20.741 1.124 -24.592 1.00 30.78 365 PRO A O 1
ATOM 2863 N N . ARG A 1 366 ? -20.635 -0.406 -26.231 1.00 33.97 366 ARG A N 1
ATOM 2864 C CA . ARG A 1 366 ? -21.915 -0.004 -26.859 1.00 33.97 366 ARG A CA 1
ATOM 2865 C C . ARG A 1 366 ? -22.988 -1.092 -26.955 1.00 33.97 366 ARG A C 1
ATOM 2867 O O . ARG A 1 366 ? -24.137 -0.736 -27.176 1.00 33.97 366 ARG A O 1
ATOM 2874 N N . SER A 1 367 ? -22.686 -2.385 -26.799 1.00 31.61 367 SER A N 1
ATOM 2875 C CA . SER A 1 367 ? -23.729 -3.430 -26.698 1.00 31.61 367 SER A CA 1
ATOM 2876 C C . SER A 1 367 ? -23.187 -4.814 -26.321 1.00 31.61 367 SER A C 1
ATOM 2878 O O . SER A 1 367 ? -22.017 -5.133 -26.545 1.00 31.61 367 SER A O 1
ATOM 2880 N N . TYR A 1 368 ? -24.079 -5.638 -25.761 1.00 35.28 368 TYR A N 1
ATOM 2881 C CA . TYR A 1 368 ? -23.867 -7.060 -25.496 1.00 35.28 368 TYR A CA 1
ATOM 2882 C C . TYR A 1 368 ? -24.322 -7.893 -26.696 1.00 35.28 368 TYR A C 1
ATOM 2884 O O . TYR A 1 368 ? -25.452 -7.742 -27.158 1.00 35.28 368 TYR A O 1
ATOM 2892 N N . VAL A 1 369 ? -23.484 -8.817 -27.158 1.00 32.72 369 VAL A N 1
ATOM 2893 C CA . VAL A 1 369 ? -23.851 -9.813 -28.172 1.00 32.72 369 VAL A CA 1
ATOM 2894 C C . VAL A 1 369 ? -24.025 -11.162 -27.483 1.00 32.72 369 VAL A C 1
ATOM 2896 O O . VAL A 1 369 ? -23.212 -11.557 -26.649 1.00 32.72 369 VAL A O 1
ATOM 2899 N N . ARG A 1 370 ? -25.117 -11.867 -27.789 1.00 29.73 370 ARG A N 1
ATOM 2900 C CA . ARG A 1 370 ? -25.396 -13.187 -27.216 1.00 29.73 370 ARG A CA 1
ATOM 2901 C C . ARG A 1 370 ? -24.621 -14.245 -27.997 1.00 29.73 370 ARG A C 1
ATOM 2903 O O . ARG A 1 370 ? -24.801 -14.371 -29.204 1.00 29.73 370 ARG A O 1
ATOM 2910 N N . ASN A 1 371 ? -23.771 -14.996 -27.308 1.00 37.25 371 ASN A N 1
ATOM 2911 C CA . ASN A 1 371 ? -23.077 -16.141 -27.878 1.00 37.25 371 ASN A CA 1
ATOM 2912 C C . ASN A 1 371 ? -24.105 -17.245 -28.173 1.00 37.25 371 ASN A C 1
ATOM 2914 O O . ASN A 1 371 ? -24.786 -17.724 -27.266 1.00 37.25 371 ASN A O 1
ATOM 2918 N N . THR A 1 372 ? -24.234 -17.634 -29.439 1.00 30.81 372 THR A N 1
ATOM 2919 C CA . THR A 1 372 ? -25.233 -18.607 -29.909 1.00 30.81 372 THR A CA 1
ATOM 2920 C C . THR A 1 372 ? -24.920 -20.050 -29.514 1.00 30.81 372 THR A C 1
ATOM 2922 O O . THR A 1 372 ? -25.794 -20.899 -29.631 1.00 30.81 372 THR A O 1
ATOM 2925 N N . THR A 1 373 ? -23.715 -20.333 -29.007 1.00 32.06 373 THR A N 1
ATOM 2926 C CA . THR A 1 373 ? -23.305 -21.681 -28.571 1.00 32.06 373 THR A CA 1
ATOM 2927 C C . THR A 1 373 ? -23.468 -21.876 -27.060 1.00 32.06 373 THR A C 1
ATOM 2929 O O . THR A 1 373 ? -23.806 -22.964 -26.613 1.00 32.06 373 THR A O 1
ATOM 2932 N N . THR A 1 374 ? -23.261 -20.825 -26.258 1.00 34.41 374 THR A N 1
ATOM 2933 C CA . THR A 1 374 ? -23.271 -20.911 -24.781 1.00 34.41 374 THR A CA 1
ATOM 2934 C C . THR A 1 374 ? -24.382 -20.092 -24.116 1.00 34.41 374 THR A C 1
ATOM 2936 O O . THR A 1 374 ? -24.501 -20.081 -22.893 1.00 34.41 374 THR A O 1
ATOM 2939 N N . GLY A 1 375 ? -25.175 -19.343 -24.891 1.00 29.78 375 GLY A N 1
ATOM 2940 C CA . GLY A 1 375 ? -26.266 -18.489 -24.403 1.00 29.78 375 GLY A CA 1
ATOM 2941 C C . GLY A 1 375 ? -25.827 -17.229 -23.639 1.00 29.78 375 GLY A C 1
ATOM 2942 O O . GLY A 1 375 ? -26.677 -16.396 -23.303 1.00 29.78 375 GLY A O 1
ATOM 2943 N N . THR A 1 376 ? -24.524 -17.067 -23.391 1.00 31.88 376 THR A N 1
ATOM 2944 C CA . THR A 1 376 ? -23.911 -16.023 -22.554 1.00 31.88 376 THR A CA 1
ATOM 2945 C C . THR A 1 376 ? -23.778 -14.694 -23.307 1.00 31.88 376 THR A C 1
ATOM 2947 O O . THR A 1 376 ? -23.467 -14.670 -24.498 1.00 31.88 376 THR A O 1
ATOM 2950 N N . ARG A 1 377 ? -24.021 -13.567 -22.626 1.00 28.53 377 ARG A N 1
ATOM 2951 C CA . ARG A 1 377 ? -23.865 -12.212 -23.187 1.00 28.53 377 ARG A CA 1
ATOM 2952 C C . ARG A 1 377 ? -22.406 -11.762 -23.076 1.00 28.53 377 ARG A C 1
ATOM 2954 O O . ARG A 1 377 ? -21.866 -11.746 -21.978 1.00 28.53 377 ARG A O 1
ATOM 2961 N N . VAL A 1 378 ? -21.793 -11.366 -24.191 1.00 30.98 378 VAL A N 1
ATOM 2962 C CA . VAL A 1 378 ? -20.389 -10.927 -24.274 1.00 30.98 378 VAL A CA 1
ATOM 2963 C C . VAL A 1 378 ? -20.326 -9.476 -24.761 1.00 30.98 378 VAL A C 1
ATOM 2965 O O . VAL A 1 378 ? -21.082 -9.083 -25.651 1.00 30.98 378 VAL A O 1
ATOM 2968 N N . LEU A 1 379 ? -19.444 -8.669 -24.166 1.00 31.53 379 LEU A N 1
ATOM 2969 C CA . LEU A 1 379 ? -19.215 -7.268 -24.539 1.00 31.53 379 LEU A CA 1
ATOM 2970 C C . LEU A 1 379 ? -18.507 -7.177 -25.898 1.00 31.53 379 LEU A C 1
ATOM 2972 O O . LEU A 1 379 ? -17.439 -7.755 -26.086 1.00 31.53 379 LEU A O 1
ATOM 2976 N N . ASN A 1 380 ? -19.089 -6.435 -26.843 1.00 30.86 380 ASN A N 1
ATOM 2977 C CA . ASN A 1 380 ? -18.505 -6.227 -28.167 1.00 30.86 380 ASN A CA 1
ATOM 2978 C C . ASN A 1 380 ? -17.800 -4.860 -28.245 1.00 30.86 380 ASN A C 1
ATOM 2980 O O . ASN A 1 380 ? -18.434 -3.817 -28.059 1.00 30.86 380 ASN A O 1
ATOM 2984 N N . TYR A 1 381 ? -16.496 -4.858 -28.540 1.00 31.48 381 TYR A N 1
ATOM 2985 C CA . TYR A 1 381 ? -15.695 -3.644 -28.724 1.00 31.48 381 TYR A CA 1
ATOM 2986 C C . TYR A 1 381 ? -15.517 -3.349 -30.217 1.00 31.48 381 TYR A C 1
ATOM 2988 O O . TYR A 1 381 ? -14.868 -4.106 -30.938 1.00 31.48 381 TYR A O 1
ATOM 2996 N N . LYS A 1 382 ? -16.064 -2.222 -30.691 1.00 28.16 382 LYS A N 1
ATOM 2997 C CA . LYS A 1 382 ? -15.885 -1.749 -32.072 1.00 28.16 382 LYS A CA 1
ATOM 2998 C C . LYS A 1 382 ? -14.956 -0.533 -32.074 1.00 28.16 382 LYS A C 1
ATOM 3000 O O . LYS A 1 382 ? -15.275 0.486 -31.468 1.00 28.16 382 LYS A O 1
ATOM 3005 N N . TYR A 1 383 ? -13.814 -0.633 -32.751 1.00 30.52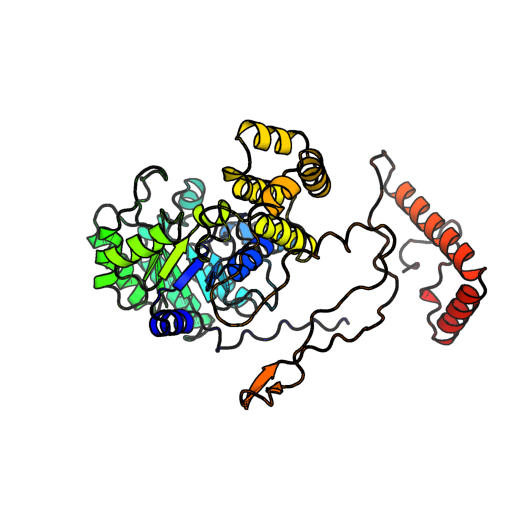 383 TYR A N 1
ATOM 3006 C CA . TYR A 1 383 ? -12.890 0.491 -32.919 1.00 30.52 383 TYR A CA 1
ATOM 3007 C C . TYR A 1 383 ? -13.400 1.434 -34.018 1.00 30.52 383 TYR A C 1
ATOM 3009 O O . TYR A 1 383 ? -13.518 1.034 -35.176 1.00 30.52 383 TYR A O 1
ATOM 3017 N N . GLU A 1 384 ? -13.686 2.689 -33.670 1.00 27.17 384 GLU A N 1
ATOM 3018 C CA . GLU A 1 384 ? -14.063 3.737 -34.627 1.00 27.17 384 GLU A CA 1
ATOM 3019 C C . GLU A 1 384 ? -12.864 4.652 -34.917 1.00 27.17 384 GLU A C 1
ATOM 3021 O O . GLU A 1 384 ? -12.247 5.218 -34.014 1.00 27.17 384 GLU A O 1
ATOM 3026 N N . LYS A 1 385 ? -12.528 4.818 -36.198 1.00 26.44 385 LYS A N 1
ATOM 3027 C CA . LYS A 1 385 ? -11.426 5.673 -36.654 1.00 26.44 385 LYS A CA 1
ATOM 3028 C C . LYS A 1 385 ? -11.900 7.134 -36.694 1.00 26.44 385 LYS A C 1
ATOM 3030 O O . LYS A 1 385 ? -12.454 7.569 -37.700 1.00 26.44 385 LYS A O 1
ATOM 3035 N N . LYS A 1 386 ? -11.699 7.913 -35.623 1.00 27.64 386 LYS A N 1
ATOM 3036 C CA . LYS A 1 386 ? -11.953 9.370 -35.642 1.00 27.64 386 LYS A CA 1
ATOM 3037 C C . LYS A 1 386 ? -10.708 10.132 -36.109 1.00 27.64 386 LYS A C 1
ATOM 3039 O O . LYS A 1 386 ? -9.657 10.053 -35.484 1.00 27.64 386 LYS A O 1
ATOM 3044 N N . ARG A 1 387 ? -10.830 10.903 -37.196 1.00 25.23 387 ARG A N 1
ATOM 3045 C CA . ARG A 1 387 ? -9.817 11.890 -37.614 1.00 25.23 387 ARG A CA 1
ATOM 3046 C C . ARG A 1 387 ? -9.898 13.113 -36.689 1.00 25.23 387 ARG A C 1
ATOM 3048 O O . ARG A 1 387 ? -10.909 13.808 -36.707 1.00 25.23 387 ARG A O 1
ATOM 3055 N N . LYS A 1 388 ? -8.844 13.391 -35.917 1.00 27.78 388 LYS A N 1
ATOM 3056 C CA . LYS A 1 388 ? -8.592 14.703 -35.292 1.00 27.78 388 LYS A CA 1
ATOM 3057 C C . LYS A 1 388 ? -7.246 15.259 -35.788 1.00 27.78 388 LYS A C 1
ATOM 3059 O O . LYS A 1 388 ? -6.377 14.502 -36.207 1.00 27.78 388 LYS A O 1
ATOM 3064 N N . SER A 1 389 ? -7.171 16.584 -35.848 1.00 30.34 389 SER A N 1
ATOM 3065 C CA . SER A 1 389 ? -6.288 17.445 -36.649 1.00 30.34 389 SER A CA 1
ATOM 3066 C C . SER A 1 389 ? -4.808 17.515 -36.216 1.00 30.34 389 SER A C 1
ATOM 3068 O O . SER A 1 389 ? -4.447 17.239 -35.079 1.00 30.34 389 SER A O 1
ATOM 3070 N N . LEU A 1 390 ? -3.967 17.924 -37.175 1.00 23.88 390 LEU A N 1
ATOM 3071 C CA . LEU A 1 390 ? -2.507 17.764 -37.323 1.00 23.88 390 LEU A CA 1
ATOM 3072 C C . LEU A 1 390 ? -1.574 18.538 -36.357 1.00 23.88 390 LEU A C 1
ATOM 3074 O O . LEU A 1 390 ? -0.379 18.618 -36.625 1.00 23.88 390 LEU A O 1
ATOM 3078 N N . LEU A 1 391 ? -2.049 19.101 -35.242 1.00 25.58 391 LEU A N 1
ATOM 3079 C CA . LEU A 1 391 ? -1.228 20.040 -34.451 1.00 25.58 391 LEU A CA 1
ATOM 3080 C C . LEU A 1 391 ? -0.276 19.411 -33.406 1.00 25.58 391 LEU A C 1
ATOM 3082 O O . LEU A 1 391 ? 0.514 20.126 -32.801 1.00 25.58 391 LEU A O 1
ATOM 3086 N N . ALA A 1 392 ? -0.304 18.094 -33.179 1.00 26.28 392 ALA A N 1
ATOM 3087 C CA . ALA A 1 392 ? 0.375 17.474 -32.028 1.00 26.28 392 ALA A CA 1
ATOM 3088 C C . ALA A 1 392 ? 1.811 16.949 -32.280 1.00 26.28 392 ALA A C 1
ATOM 3090 O O . ALA A 1 392 ? 2.351 16.244 -31.432 1.00 26.28 392 ALA A O 1
ATOM 3091 N N . LEU A 1 393 ? 2.443 17.254 -33.420 1.00 27.00 393 LEU A N 1
ATOM 3092 C CA . LEU A 1 393 ? 3.683 16.577 -33.850 1.00 27.00 393 LEU A CA 1
ATOM 3093 C C . LEU A 1 393 ? 4.995 17.379 -33.721 1.00 27.00 393 LEU A C 1
ATOM 3095 O O . LEU A 1 393 ? 6.038 16.850 -34.087 1.00 27.00 393 LEU A O 1
ATOM 3099 N N . PHE A 1 394 ? 5.000 18.607 -33.187 1.00 26.08 394 PHE A N 1
ATOM 3100 C CA . PHE A 1 394 ? 6.164 19.502 -33.355 1.00 26.08 394 PHE A CA 1
ATOM 3101 C C . PHE A 1 394 ? 7.087 19.746 -32.147 1.00 26.08 394 PHE A C 1
ATOM 3103 O O . PHE A 1 394 ? 8.172 20.292 -32.336 1.00 26.08 394 PHE A O 1
ATOM 3110 N N . PHE A 1 395 ? 6.768 19.302 -30.927 1.00 29.59 395 PHE A N 1
ATOM 3111 C CA . PHE A 1 395 ? 7.676 19.494 -29.781 1.00 29.59 395 PHE A CA 1
ATOM 3112 C C . PHE A 1 395 ? 8.501 18.248 -29.491 1.00 29.59 395 PHE A C 1
ATOM 3114 O O . PHE A 1 395 ? 8.230 17.494 -28.559 1.00 29.59 395 PHE A O 1
ATOM 3121 N N . GLY A 1 396 ? 9.531 18.028 -30.302 1.00 29.11 396 GLY A N 1
ATOM 3122 C CA . GLY A 1 396 ? 10.381 16.868 -30.107 1.00 29.11 396 GLY A CA 1
ATOM 3123 C C . GLY A 1 396 ? 11.640 16.851 -30.944 1.00 29.11 396 GLY A C 1
ATOM 3124 O O . GLY A 1 396 ? 11.898 15.809 -31.514 1.00 29.11 396 GLY A O 1
ATOM 3125 N N . HIS A 1 397 ? 12.405 17.945 -31.019 1.00 32.22 397 HIS A N 1
ATOM 3126 C CA . HIS A 1 397 ? 13.860 17.930 -31.254 1.00 32.22 397 HIS A CA 1
ATOM 3127 C C . HIS A 1 397 ? 14.409 19.363 -31.244 1.00 32.22 397 HIS A C 1
ATOM 3129 O O . HIS A 1 397 ? 14.267 20.078 -32.225 1.00 32.22 397 HIS A O 1
ATOM 3135 N N . HIS A 1 398 ? 15.096 19.764 -30.171 1.00 29.45 398 HIS A N 1
ATOM 3136 C CA . HIS A 1 398 ? 16.206 20.708 -30.299 1.00 29.45 398 HIS A CA 1
ATOM 3137 C C . HIS A 1 398 ? 17.322 20.331 -29.326 1.00 29.45 398 HIS A C 1
ATOM 3139 O O . HIS A 1 398 ? 17.129 20.226 -28.114 1.00 29.45 398 HIS A O 1
ATOM 3145 N N . HIS A 1 399 ? 18.483 20.063 -29.921 1.00 33.06 399 HIS A N 1
ATOM 3146 C CA . HIS A 1 399 ? 19.758 19.877 -29.254 1.00 33.06 399 HIS A CA 1
ATOM 3147 C C . HIS A 1 399 ? 20.172 21.152 -28.512 1.00 33.06 399 HIS A C 1
ATOM 3149 O O . HIS A 1 399 ? 19.832 22.263 -28.910 1.00 33.06 399 HIS A O 1
ATOM 3155 N N . ARG A 1 400 ? 20.936 20.962 -27.432 1.00 34.44 400 ARG A N 1
ATOM 3156 C CA . ARG A 1 400 ? 21.639 22.026 -26.712 1.00 34.44 400 ARG A CA 1
ATOM 3157 C C . ARG A 1 400 ? 22.495 22.856 -27.677 1.00 34.44 400 ARG A C 1
ATOM 3159 O O . ARG A 1 400 ? 23.431 22.315 -28.255 1.00 34.44 400 ARG A O 1
ATOM 3166 N N . SER A 1 401 ? 22.231 24.155 -27.746 1.00 35.44 401 SER A N 1
ATOM 3167 C CA . SER A 1 401 ? 23.220 25.185 -28.074 1.00 35.44 401 SER A CA 1
ATOM 3168 C C . SER A 1 401 ? 22.757 26.524 -27.497 1.00 35.44 401 SER A C 1
ATOM 3170 O O . SER A 1 401 ? 21.564 26.828 -27.542 1.00 35.44 401 SER A O 1
ATOM 3172 N N . ASP A 1 402 ? 23.695 27.282 -26.933 1.00 37.62 402 ASP A N 1
ATOM 3173 C CA . ASP A 1 402 ? 23.508 28.590 -26.297 1.00 37.62 402 ASP A CA 1
ATOM 3174 C C . ASP A 1 402 ? 22.937 29.635 -27.267 1.00 37.62 402 ASP A C 1
ATOM 3176 O O . ASP A 1 402 ? 23.674 30.329 -27.960 1.00 37.62 402 ASP A O 1
ATOM 3180 N N . LEU A 1 403 ? 21.610 29.763 -27.312 1.00 37.62 403 LEU A N 1
ATOM 3181 C CA . LEU A 1 403 ? 20.919 30.854 -27.998 1.00 37.62 403 LEU A CA 1
ATOM 3182 C C . LEU A 1 403 ? 19.984 31.556 -27.019 1.00 37.62 403 LEU A C 1
ATOM 3184 O O . LEU A 1 403 ? 19.291 30.921 -26.216 1.00 37.62 403 LEU A O 1
ATOM 3188 N N . SER A 1 404 ? 19.956 32.885 -27.078 1.00 42.00 404 SER A N 1
ATOM 3189 C CA . SER A 1 404 ? 19.076 33.682 -26.231 1.00 42.00 404 SER A CA 1
ATOM 3190 C C . SER A 1 404 ? 17.605 33.428 -26.602 1.00 42.00 404 SER A C 1
ATOM 3192 O O . SER A 1 404 ? 17.270 33.117 -27.747 1.00 42.00 404 SER A O 1
ATOM 3194 N N . LYS A 1 405 ? 16.677 33.582 -25.643 1.00 37.47 405 LYS A N 1
ATOM 3195 C CA . LYS A 1 405 ? 15.229 33.329 -25.847 1.00 37.47 405 LYS A CA 1
ATOM 3196 C C . LYS A 1 405 ? 14.628 34.059 -27.065 1.00 37.47 405 LYS A C 1
ATOM 3198 O O . LYS A 1 405 ? 13.638 33.587 -27.621 1.00 37.47 405 LYS A O 1
ATOM 3203 N N . ARG A 1 406 ? 15.209 35.189 -27.489 1.00 35.31 406 ARG A N 1
ATOM 3204 C CA . ARG A 1 406 ? 14.779 35.935 -28.685 1.00 35.31 406 ARG A CA 1
ATOM 3205 C C . ARG A 1 406 ? 15.123 35.204 -29.986 1.00 35.31 406 ARG A C 1
ATOM 3207 O O . ARG A 1 406 ? 14.270 35.110 -30.859 1.00 35.31 406 ARG A O 1
ATOM 3214 N N . GLU A 1 407 ? 16.315 34.628 -30.090 1.00 38.06 407 GLU A N 1
ATOM 3215 C CA . GLU A 1 407 ? 16.807 33.966 -31.309 1.00 38.06 407 GLU A CA 1
ATOM 3216 C C . GLU A 1 407 ? 16.111 32.625 -31.562 1.00 38.06 407 GLU A C 1
ATOM 3218 O O . GLU A 1 407 ? 15.759 32.307 -32.699 1.00 38.06 407 GLU A O 1
ATOM 3223 N N . LEU A 1 408 ? 15.818 31.878 -30.490 1.00 38.94 408 LEU A N 1
ATOM 3224 C CA . LEU A 1 408 ? 15.056 30.628 -30.574 1.00 38.94 408 LEU A CA 1
ATOM 3225 C C . LEU A 1 408 ? 13.643 30.866 -31.135 1.00 38.94 408 LEU A C 1
ATOM 3227 O O . LEU A 1 408 ? 13.134 30.073 -31.923 1.00 38.94 408 LEU A O 1
ATOM 3231 N N . THR A 1 409 ? 13.027 31.989 -30.760 1.00 41.00 409 THR A N 1
ATOM 3232 C CA . THR A 1 409 ? 11.661 32.339 -31.166 1.00 41.00 409 THR A CA 1
ATOM 3233 C C . THR A 1 409 ? 11.612 32.757 -32.637 1.00 41.00 409 THR A C 1
ATOM 3235 O O . THR A 1 409 ? 10.776 32.255 -33.382 1.00 41.00 409 THR A O 1
ATOM 3238 N N . THR A 1 410 ? 12.554 33.587 -33.099 1.00 42.44 410 THR A N 1
ATOM 3239 C CA . THR A 1 410 ? 12.649 33.988 -34.515 1.00 42.44 410 THR A CA 1
ATOM 3240 C C . THR A 1 410 ? 12.898 32.793 -35.442 1.00 42.44 410 THR A C 1
ATOM 3242 O O . THR A 1 410 ? 12.301 32.704 -36.516 1.00 42.44 410 THR A O 1
ATOM 3245 N N . SER A 1 411 ? 13.732 31.839 -35.014 1.00 43.81 411 SER A N 1
ATOM 3246 C CA . SER A 1 411 ? 14.030 30.621 -35.780 1.00 43.81 411 SER A CA 1
ATOM 3247 C C . SER A 1 411 ? 12.802 29.714 -35.949 1.00 43.81 411 SER A C 1
ATOM 3249 O O . SER A 1 411 ? 12.509 29.252 -37.057 1.00 43.81 411 SER A O 1
ATOM 3251 N N . ILE A 1 412 ? 12.019 29.522 -34.879 1.00 45.59 412 ILE A N 1
ATOM 3252 C CA . ILE A 1 412 ? 10.788 28.716 -34.908 1.00 45.59 412 ILE A CA 1
ATOM 3253 C C . ILE A 1 412 ? 9.739 29.360 -35.823 1.00 45.59 412 ILE A C 1
ATOM 3255 O O . ILE A 1 412 ? 9.165 28.675 -36.672 1.00 45.59 412 ILE A O 1
ATOM 3259 N N . THR A 1 413 ? 9.524 30.674 -35.717 1.00 45.75 413 THR A N 1
ATOM 3260 C CA . THR A 1 413 ? 8.511 31.376 -36.521 1.00 45.75 413 THR A CA 1
ATOM 3261 C C . THR A 1 413 ? 8.862 31.378 -38.012 1.00 45.75 413 THR A C 1
ATOM 3263 O O . THR A 1 413 ? 7.998 31.106 -38.846 1.00 45.75 413 THR A O 1
ATOM 3266 N N . ASN A 1 414 ? 10.136 31.583 -38.365 1.00 47.56 414 ASN A N 1
ATOM 3267 C CA . ASN A 1 414 ? 10.586 31.514 -39.759 1.00 47.56 414 ASN A CA 1
ATOM 3268 C C . ASN A 1 414 ? 10.473 30.098 -40.341 1.00 47.56 414 ASN A C 1
ATOM 3270 O O . ASN A 1 414 ? 10.060 29.937 -41.490 1.00 47.56 414 ASN A O 1
ATOM 3274 N N . THR A 1 415 ? 10.769 29.069 -39.543 1.00 47.53 415 THR A N 1
ATOM 3275 C CA . THR A 1 415 ? 10.632 27.666 -39.965 1.00 47.53 415 THR A CA 1
ATOM 3276 C C . THR A 1 415 ? 9.166 27.300 -40.205 1.00 47.53 415 THR A C 1
ATOM 3278 O O . THR A 1 415 ? 8.840 26.675 -41.218 1.00 47.53 415 THR A O 1
ATOM 3281 N N . LEU A 1 416 ? 8.257 27.740 -39.328 1.00 45.91 416 LEU A N 1
ATOM 3282 C CA . LEU A 1 416 ? 6.814 27.542 -39.493 1.00 45.91 416 LEU A CA 1
ATOM 3283 C C . LEU A 1 416 ? 6.277 28.269 -40.734 1.00 45.91 416 LEU A C 1
ATOM 3285 O O . LEU A 1 416 ? 5.505 27.684 -41.493 1.00 45.91 416 LEU A O 1
ATOM 3289 N N . TYR A 1 417 ? 6.735 29.497 -40.994 1.00 48.66 417 TYR A N 1
ATOM 3290 C CA . TYR A 1 417 ? 6.342 30.272 -42.173 1.00 48.66 417 TYR A CA 1
ATOM 3291 C C . TYR A 1 417 ? 6.828 29.643 -43.489 1.00 48.66 417 TYR A C 1
ATOM 3293 O O . TYR A 1 417 ? 6.053 29.503 -44.437 1.00 48.66 417 TYR A O 1
ATOM 3301 N N . GLN A 1 418 ? 8.088 29.196 -43.559 1.00 49.38 418 GLN A N 1
ATOM 3302 C CA . GLN A 1 418 ? 8.609 28.517 -44.752 1.00 49.38 418 GLN A CA 1
ATOM 3303 C C . GLN A 1 418 ? 7.922 27.170 -45.001 1.00 49.38 418 GLN A C 1
ATOM 3305 O O . GLN A 1 418 ? 7.574 26.849 -46.139 1.00 49.38 418 GLN A O 1
ATOM 3310 N N . THR A 1 419 ? 7.657 26.410 -43.935 1.00 50.12 419 THR A N 1
ATOM 3311 C CA . THR A 1 419 ? 6.939 25.132 -44.026 1.00 50.12 419 THR A CA 1
ATOM 3312 C C . THR A 1 419 ? 5.501 25.344 -44.496 1.00 50.12 419 THR A C 1
ATOM 3314 O O . THR A 1 419 ? 5.023 24.608 -45.357 1.00 50.12 419 THR A O 1
ATOM 3317 N N . TRP A 1 420 ? 4.827 26.389 -44.004 1.00 51.94 420 TRP A N 1
ATOM 3318 C CA . TRP A 1 420 ? 3.488 26.768 -44.455 1.00 51.94 420 TRP A CA 1
ATOM 3319 C C . TRP A 1 420 ? 3.459 27.131 -45.945 1.00 51.94 420 TRP A C 1
ATOM 3321 O O . TRP A 1 420 ? 2.624 26.610 -46.685 1.00 51.94 420 TRP A O 1
ATOM 3331 N N . ASN A 1 421 ? 4.405 27.953 -46.411 1.00 52.69 421 ASN A N 1
ATOM 3332 C CA . ASN A 1 421 ? 4.502 28.350 -47.820 1.00 52.69 421 ASN A CA 1
ATOM 3333 C C . ASN A 1 421 ? 4.797 27.169 -48.758 1.00 52.69 421 ASN A C 1
ATOM 3335 O O . ASN A 1 421 ? 4.253 27.104 -49.859 1.00 52.69 421 ASN A O 1
ATOM 3339 N N . SER A 1 422 ? 5.597 26.204 -48.300 1.00 51.16 422 SER A N 1
ATOM 3340 C CA . SER A 1 422 ? 5.833 24.942 -49.009 1.00 51.16 422 SER A CA 1
ATOM 3341 C C . SER A 1 422 ? 4.584 24.047 -49.046 1.00 51.16 422 SER A C 1
ATOM 3343 O O . SER A 1 422 ? 4.328 23.351 -50.025 1.00 51.16 422 SER A O 1
ATOM 3345 N N . LEU A 1 423 ? 3.748 24.089 -48.004 1.00 46.84 423 LEU A N 1
ATOM 3346 C CA . LEU A 1 423 ? 2.519 23.301 -47.955 1.00 46.84 423 LEU A CA 1
ATOM 3347 C C . LEU A 1 423 ? 1.461 23.844 -48.929 1.00 46.84 423 LEU A C 1
ATOM 3349 O O . LEU A 1 423 ? 0.852 23.070 -49.669 1.00 46.84 423 LEU A O 1
ATOM 3353 N N . ILE A 1 424 ? 1.244 25.164 -48.954 1.00 52.88 424 ILE A N 1
ATOM 3354 C CA . ILE A 1 424 ? 0.201 25.809 -49.776 1.00 52.88 424 ILE A CA 1
ATOM 3355 C C . ILE A 1 424 ? 0.532 25.873 -51.270 1.00 52.88 424 ILE A C 1
ATOM 3357 O O . ILE A 1 424 ? -0.384 26.042 -52.072 1.00 52.88 424 ILE A O 1
ATOM 3361 N N . SER A 1 425 ? 1.802 25.718 -51.653 1.00 48.91 425 SER A N 1
ATOM 3362 C CA . SER A 1 425 ? 2.219 25.621 -53.057 1.00 48.91 425 SER A CA 1
ATOM 3363 C C . SER A 1 425 ? 1.855 24.271 -53.691 1.00 48.91 425 SER A C 1
ATOM 3365 O O . SER A 1 425 ? 1.906 24.126 -54.911 1.00 48.91 425 SER A O 1
ATOM 3367 N N . THR A 1 426 ? 1.412 23.292 -52.891 1.00 56.16 426 THR A N 1
ATOM 3368 C CA . THR A 1 426 ? 0.851 22.032 -53.393 1.00 56.16 426 THR A CA 1
ATOM 3369 C C . THR A 1 426 ? -0.646 22.165 -53.727 1.00 56.16 426 THR A C 1
ATOM 3371 O O . THR A 1 426 ? -1.374 22.887 -53.038 1.00 56.16 426 THR A O 1
ATOM 3374 N N . PRO A 1 427 ? -1.178 21.415 -54.714 1.00 50.97 427 PRO A N 1
ATOM 3375 C CA . PRO A 1 427 ? -2.602 21.472 -55.084 1.00 50.97 427 PRO A CA 1
ATOM 3376 C C . PRO A 1 427 ? -3.563 21.160 -53.919 1.00 50.97 427 PRO A C 1
ATOM 3378 O O . PRO A 1 427 ? -4.633 21.766 -53.780 1.00 50.97 427 PRO A O 1
ATOM 3381 N N . ASN A 1 428 ? -3.155 20.243 -53.037 1.00 54.03 428 ASN A N 1
ATOM 3382 C CA . ASN A 1 428 ? -3.908 19.873 -51.839 1.00 54.03 428 ASN A CA 1
ATOM 3383 C C . ASN A 1 428 ? -3.832 20.960 -50.759 1.00 54.03 428 ASN A C 1
ATOM 3385 O O . ASN A 1 428 ? -4.854 21.291 -50.153 1.00 54.03 428 ASN A O 1
ATOM 3389 N N . GLY A 1 429 ? -2.662 21.569 -50.552 1.00 48.75 429 GLY A N 1
ATOM 3390 C CA . GLY A 1 429 ? -2.490 22.658 -49.592 1.00 48.75 429 GLY A CA 1
ATOM 3391 C C . GLY A 1 429 ? -3.226 23.935 -49.991 1.00 48.75 429 GLY A C 1
ATOM 3392 O O . GLY A 1 429 ? -3.878 24.549 -49.146 1.00 48.75 429 GLY A O 1
ATOM 3393 N N . ALA A 1 430 ? -3.241 24.283 -51.281 1.00 55.16 430 ALA A N 1
ATOM 3394 C CA . ALA A 1 430 ? -4.023 25.406 -51.799 1.00 55.16 430 ALA A CA 1
ATOM 3395 C C . ALA A 1 430 ? -5.530 25.228 -51.537 1.00 55.16 430 ALA A C 1
ATOM 3397 O O . ALA A 1 430 ? -6.231 26.180 -51.192 1.00 55.16 430 ALA A O 1
ATOM 3398 N N . THR A 1 431 ? -6.030 23.994 -51.649 1.00 58.31 431 THR A N 1
ATOM 3399 C CA . THR A 1 431 ? -7.435 23.653 -51.377 1.00 58.31 431 THR A CA 1
ATOM 3400 C C . THR A 1 431 ? -7.764 23.748 -49.883 1.00 58.31 431 THR A C 1
ATOM 3402 O O . THR A 1 431 ? -8.806 24.293 -49.513 1.00 58.31 431 THR A O 1
ATOM 3405 N N . ILE A 1 432 ? -6.857 23.292 -49.013 1.00 55.41 432 ILE A N 1
ATOM 3406 C CA . ILE A 1 432 ? -6.991 23.400 -47.551 1.00 55.41 432 ILE A CA 1
ATOM 3407 C C . ILE A 1 432 ? -6.995 24.871 -47.111 1.00 55.41 432 ILE A C 1
ATOM 3409 O O . ILE A 1 432 ? -7.891 25.279 -46.371 1.00 55.41 432 ILE A O 1
ATOM 3413 N N . ALA A 1 433 ? -6.072 25.691 -47.622 1.00 53.44 433 ALA A N 1
ATOM 3414 C CA . ALA A 1 433 ? -6.006 27.119 -47.313 1.00 53.44 433 ALA A CA 1
ATOM 3415 C C . ALA A 1 433 ? -7.275 27.870 -47.759 1.00 53.44 433 ALA A C 1
ATOM 3417 O O . ALA A 1 433 ? -7.811 28.696 -47.019 1.00 53.44 433 ALA A O 1
ATOM 3418 N N . ARG A 1 434 ? -7.817 27.536 -48.939 1.00 58.06 434 ARG A N 1
ATOM 3419 C CA . ARG A 1 434 ? -9.072 28.117 -49.450 1.00 58.06 434 ARG A CA 1
ATOM 3420 C C . ARG A 1 434 ? -10.272 27.757 -48.566 1.00 58.06 434 ARG A C 1
ATOM 3422 O O . ARG A 1 434 ? -11.134 28.601 -48.327 1.00 58.06 434 ARG A O 1
ATOM 3429 N N . ASN A 1 435 ? -10.310 26.529 -48.050 1.00 55.91 435 ASN A N 1
ATOM 3430 C CA . ASN A 1 435 ? -11.369 26.055 -47.158 1.00 55.91 435 ASN A CA 1
ATOM 3431 C C . ASN A 1 435 ? -11.286 26.666 -45.752 1.00 55.91 435 ASN A C 1
ATOM 3433 O O . ASN A 1 435 ? -12.325 26.907 -45.144 1.00 55.91 435 ASN A O 1
ATOM 3437 N N . LEU A 1 436 ? -10.081 26.951 -45.249 1.00 48.94 436 LEU A N 1
ATOM 3438 C CA . LEU A 1 436 ? -9.883 27.645 -43.972 1.00 48.94 436 LEU A CA 1
ATOM 3439 C C . LEU A 1 436 ? -10.315 29.117 -44.054 1.00 48.94 436 LEU A C 1
ATOM 3441 O O . LEU A 1 436 ? -11.054 29.576 -43.185 1.00 48.94 436 LEU A O 1
ATOM 3445 N N . ARG A 1 437 ? -9.981 29.820 -45.149 1.00 55.75 437 ARG A N 1
ATOM 3446 C CA . ARG A 1 437 ? -10.445 31.202 -45.394 1.00 55.75 437 ARG A CA 1
ATOM 3447 C C . ARG A 1 437 ? -11.966 31.301 -45.513 1.00 55.75 437 ARG A C 1
ATOM 3449 O O . ARG A 1 437 ? -12.571 32.193 -44.932 1.00 55.75 437 ARG A O 1
ATOM 3456 N N . LYS A 1 438 ? -12.608 30.348 -46.201 1.00 54.38 438 LYS A N 1
ATOM 3457 C CA . LYS A 1 438 ? -14.081 30.279 -46.295 1.00 54.38 438 LYS A CA 1
ATOM 3458 C C . LYS A 1 438 ? -14.775 30.040 -44.949 1.00 54.38 438 LYS A C 1
ATOM 3460 O O . LYS A 1 438 ? -15.953 30.346 -44.827 1.00 54.38 438 LYS A O 1
ATOM 3465 N N . LYS A 1 439 ? -14.065 29.492 -43.958 1.00 54.16 439 LYS A N 1
ATOM 3466 C CA . LYS A 1 439 ? -14.572 29.245 -42.600 1.00 54.16 439 LYS A CA 1
ATOM 3467 C C . LYS A 1 439 ? -14.241 30.371 -41.612 1.00 54.16 439 LYS A C 1
ATOM 3469 O O . LYS A 1 439 ? -14.421 30.179 -40.416 1.00 54.16 439 LYS A O 1
ATOM 3474 N N . GLY A 1 440 ? -13.746 31.515 -42.092 1.00 40.44 440 GLY A N 1
ATOM 3475 C CA . GLY A 1 440 ? -13.434 32.675 -41.252 1.00 40.44 440 GLY A CA 1
ATOM 3476 C C . GLY A 1 440 ? -12.172 32.526 -40.395 1.00 40.44 440 GLY A C 1
ATOM 3477 O O . GLY A 1 440 ? -11.902 33.390 -39.575 1.00 40.44 440 GLY A O 1
ATOM 3478 N N . ALA A 1 441 ? -11.372 31.473 -40.594 1.00 50.25 441 ALA A N 1
ATOM 3479 C CA . ALA A 1 441 ? -10.151 31.211 -39.827 1.00 50.25 441 ALA A CA 1
ATOM 3480 C C . ALA A 1 441 ? -8.937 31.981 -40.388 1.00 50.25 441 ALA A C 1
ATOM 3482 O O . ALA A 1 441 ? -7.904 31.384 -40.695 1.00 50.25 441 ALA A O 1
ATOM 3483 N N . ASN A 1 442 ? -9.075 33.297 -40.583 1.00 50.00 442 ASN A N 1
ATOM 3484 C CA . ASN A 1 442 ? -7.982 34.139 -41.085 1.00 50.00 442 ASN A CA 1
ATOM 3485 C C . ASN A 1 442 ? -6.842 34.288 -40.063 1.00 50.00 442 ASN A C 1
ATOM 3487 O O . ASN A 1 442 ? -5.696 34.430 -40.477 1.00 50.00 442 ASN A O 1
ATOM 3491 N N . ASP A 1 443 ? -7.140 34.143 -38.771 1.00 44.88 443 ASP A N 1
ATOM 3492 C CA . ASP A 1 443 ? -6.182 34.304 -37.665 1.00 44.88 443 ASP A CA 1
ATOM 3493 C C . ASP A 1 443 ? -5.255 33.083 -37.479 1.00 44.88 443 ASP A C 1
ATOM 3495 O O . ASP A 1 443 ? -4.263 33.143 -36.766 1.00 44.88 443 ASP A O 1
ATOM 3499 N N . VAL A 1 444 ? -5.539 31.967 -38.166 1.00 44.03 444 VAL A N 1
ATOM 3500 C CA . VAL A 1 444 ? -4.748 30.716 -38.112 1.00 44.03 444 VAL A CA 1
ATOM 3501 C C . VAL A 1 444 ? -3.710 30.649 -39.249 1.00 44.03 444 VAL A C 1
ATOM 3503 O O . VAL A 1 444 ? -2.945 29.691 -39.367 1.00 44.03 444 VAL A O 1
ATOM 3506 N N . LEU A 1 445 ? -3.688 31.655 -40.128 1.00 46.72 445 LEU A N 1
ATOM 3507 C CA . LEU A 1 445 ? -2.749 31.750 -41.240 1.00 46.72 445 LEU A CA 1
ATOM 3508 C C . LEU A 1 445 ? -1.568 32.638 -40.825 1.00 46.72 445 LEU A C 1
ATOM 3510 O O . LEU A 1 445 ? -1.794 33.790 -40.465 1.00 46.72 445 LEU A O 1
ATOM 3514 N N . PRO A 1 446 ? -0.314 32.159 -40.899 1.00 44.84 446 PRO A N 1
ATOM 3515 C CA . PRO A 1 446 ? 0.825 32.965 -40.481 1.00 44.84 446 PRO A CA 1
ATOM 3516 C C . PRO A 1 446 ? 0.992 34.188 -41.397 1.00 44.84 446 PRO A C 1
ATOM 3518 O O . PRO A 1 446 ? 1.171 34.053 -42.611 1.00 44.84 446 PRO A O 1
ATOM 3521 N N . THR A 1 447 ? 0.948 35.388 -40.820 1.00 44.25 447 THR A N 1
ATOM 3522 C CA . THR A 1 447 ? 1.286 36.655 -41.483 1.00 44.25 447 THR A CA 1
ATOM 3523 C C . THR A 1 447 ? 2.795 36.913 -41.397 1.00 44.25 447 THR A C 1
ATOM 3525 O O . THR A 1 447 ? 3.411 36.620 -40.371 1.00 44.25 447 THR A O 1
ATOM 3528 N N . PRO A 1 448 ? 3.433 37.465 -42.448 1.00 41.06 448 PRO A N 1
ATOM 3529 C CA . PRO A 1 448 ? 4.841 37.831 -42.371 1.00 41.06 448 PRO A CA 1
ATOM 3530 C C . PRO A 1 448 ? 5.039 38.941 -41.330 1.00 41.06 448 PRO A C 1
ATOM 3532 O O . PRO A 1 448 ? 4.366 39.973 -41.375 1.00 41.06 448 PRO A O 1
ATOM 3535 N N . LEU A 1 449 ? 5.970 38.726 -40.398 1.00 40.19 449 LEU A N 1
ATOM 3536 C CA . LEU A 1 449 ? 6.387 39.728 -39.417 1.00 40.19 449 LEU A CA 1
ATOM 3537 C C . LEU A 1 449 ? 6.940 40.957 -40.155 1.00 40.19 449 LEU A C 1
ATOM 3539 O O . LEU A 1 449 ? 7.967 40.866 -40.825 1.00 40.19 449 LEU A O 1
ATOM 3543 N N . LYS A 1 450 ? 6.274 42.109 -40.029 1.00 39.56 450 LYS A N 1
ATOM 3544 C CA . LYS A 1 45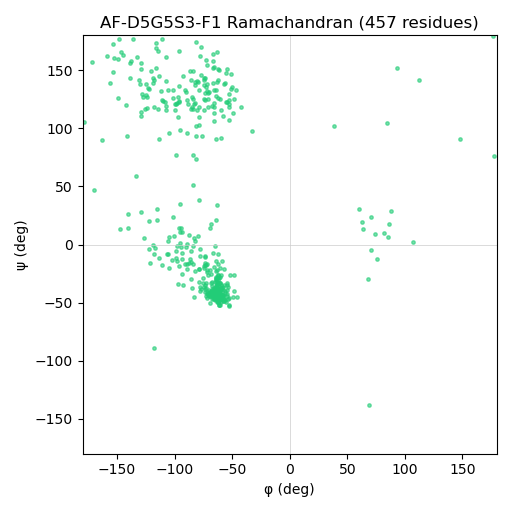0 ? 6.898 43.407 -40.322 1.00 39.56 450 LYS A CA 1
ATOM 3545 C C . LYS A 1 450 ? 7.701 43.842 -39.099 1.00 39.56 450 LYS A C 1
ATOM 3547 O O . LYS A 1 450 ? 7.251 43.647 -37.968 1.00 39.56 450 LYS A O 1
ATOM 3552 N N . GLU A 1 451 ? 8.882 44.413 -39.319 1.00 33.09 451 GLU A N 1
ATOM 3553 C CA . GLU A 1 451 ? 9.726 44.928 -38.238 1.00 33.09 451 GLU A CA 1
ATOM 3554 C C . GLU A 1 451 ? 8.932 45.902 -37.348 1.00 33.09 451 GLU A C 1
ATOM 3556 O O . GLU A 1 451 ? 8.348 46.867 -37.837 1.00 33.09 451 GLU A O 1
ATOM 3561 N N . GLY A 1 452 ? 8.889 45.621 -36.038 1.00 36.72 452 GLY A N 1
ATOM 3562 C CA . GLY A 1 452 ? 8.333 46.524 -35.021 1.00 36.72 452 GLY A CA 1
ATOM 3563 C C . GLY A 1 452 ? 6.977 46.164 -34.391 1.00 36.72 452 GLY A C 1
ATOM 3564 O O . GLY A 1 452 ? 6.511 46.927 -33.549 1.00 36.72 452 GLY A O 1
ATOM 3565 N N . MET A 1 453 ? 6.330 45.035 -34.716 1.00 32.09 453 MET A N 1
ATOM 3566 C CA . MET A 1 453 ? 5.046 44.668 -34.078 1.00 32.09 453 MET A CA 1
ATOM 3567 C C . MET A 1 453 ? 5.195 43.984 -32.693 1.00 32.09 453 MET A C 1
ATOM 3569 O O . MET A 1 453 ? 6.039 43.095 -32.546 1.00 32.09 453 MET A O 1
ATOM 3573 N N . PRO A 1 454 ? 4.371 44.328 -31.671 1.00 30.41 454 PRO A N 1
ATOM 3574 C CA . PRO A 1 454 ? 4.388 43.662 -30.364 1.00 30.41 454 PRO A CA 1
ATOM 3575 C C . PRO A 1 454 ? 3.771 42.253 -30.395 1.00 30.41 454 PRO A C 1
ATOM 3577 O O . PRO A 1 454 ? 2.754 42.009 -31.039 1.00 30.41 454 PRO A O 1
ATOM 3580 N N . LEU A 1 455 ? 4.363 41.346 -29.612 1.00 36.69 455 LEU A N 1
ATOM 3581 C CA . LEU A 1 455 ? 4.197 39.882 -29.653 1.00 36.69 455 LEU A CA 1
ATOM 3582 C C . LEU A 1 455 ? 2.801 39.305 -29.314 1.00 36.69 455 LEU A C 1
ATOM 3584 O O . LEU A 1 455 ? 2.643 38.088 -29.338 1.00 36.69 455 LEU A O 1
ATOM 3588 N N . ALA A 1 456 ? 1.807 40.122 -28.966 1.00 28.38 456 ALA A N 1
ATOM 3589 C CA . ALA A 1 456 ? 0.514 39.641 -28.459 1.00 28.38 456 ALA A CA 1
ATOM 3590 C C . ALA A 1 456 ? -0.550 39.386 -29.547 1.00 28.38 456 ALA A C 1
ATOM 3592 O O . ALA A 1 456 ? -1.645 38.946 -29.223 1.00 28.38 456 ALA A O 1
ATOM 3593 N N . LEU A 1 457 ? -0.247 39.658 -30.821 1.00 29.44 457 LEU A N 1
ATOM 3594 C CA . LEU A 1 457 ? -1.220 39.643 -31.927 1.00 29.44 457 LEU A CA 1
ATOM 3595 C C . LEU A 1 457 ? -0.954 38.557 -32.990 1.00 29.44 457 LEU A C 1
ATOM 3597 O O . LEU A 1 457 ? -1.405 38.683 -34.123 1.00 29.44 457 LEU A O 1
ATOM 3601 N N . CYS A 1 458 ? -0.201 37.502 -32.662 1.00 31.00 458 CYS A N 1
ATOM 3602 C CA . CYS A 1 458 ? 0.137 36.424 -33.611 1.00 31.00 458 CYS A CA 1
ATOM 3603 C C . CYS A 1 458 ? -0.293 35.015 -33.163 1.00 31.00 458 CYS A C 1
ATOM 3605 O O . CYS A 1 458 ? 0.257 34.039 -33.670 1.00 31.00 458 CYS A O 1
ATOM 3607 N N . PHE A 1 459 ? -1.250 34.897 -32.238 1.00 27.05 459 PHE A N 1
ATOM 3608 C CA . PHE A 1 459 ? -1.857 33.618 -31.854 1.00 27.05 459 PHE A CA 1
ATOM 3609 C C . PHE A 1 459 ? -3.376 33.682 -31.858 1.00 27.05 459 PHE A C 1
ATOM 3611 O O . PHE A 1 459 ? -3.904 34.711 -31.377 1.00 27.05 459 PHE A O 1
#

Solvent-accessible surface area (backbone atoms only — not comparable to full-atom values): 26436 Å² total; per-residue (Å²): 136,79,82,74,80,73,72,70,75,67,58,75,90,44,36,61,71,56,46,42,56,51,22,50,74,70,75,43,56,28,34,30,42,42,61,30,72,83,63,28,38,52,34,50,46,56,45,25,41,80,22,59,38,62,39,39,26,31,17,55,43,48,51,71,59,50,75,75,46,95,45,70,70,60,55,53,69,58,53,66,79,56,96,79,59,61,38,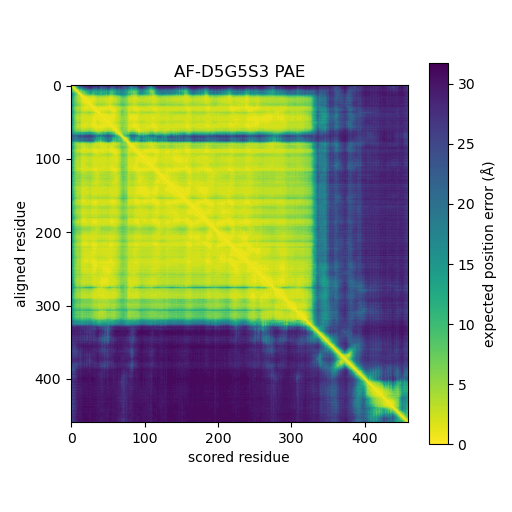23,31,46,29,33,30,52,80,44,34,69,59,45,15,54,51,42,52,71,42,45,65,73,28,43,29,35,28,42,41,28,40,44,62,48,67,71,40,38,74,70,44,14,12,44,47,36,71,79,35,49,65,60,51,21,47,25,47,31,38,29,30,71,70,56,36,85,90,46,40,38,33,38,32,35,45,38,51,92,53,61,64,61,37,46,54,43,49,57,52,32,48,77,33,67,47,57,34,42,33,40,29,32,40,39,69,90,56,56,94,86,56,79,62,38,55,66,63,48,20,55,43,45,77,70,49,93,49,53,32,26,44,30,65,84,29,65,36,42,68,41,44,54,51,51,36,74,72,24,71,42,46,20,41,30,26,49,68,25,41,48,39,15,46,32,19,71,63,62,39,96,56,47,52,56,69,55,57,56,46,33,54,51,34,25,66,71,70,62,63,58,61,58,72,57,49,50,48,50,53,51,35,38,36,53,90,81,44,54,74,68,56,52,52,47,51,60,74,75,30,92,43,73,66,44,47,52,49,55,41,54,75,70,38,49,61,62,61,46,63,68,59,67,78,84,76,74,76,96,73,92,78,88,76,86,90,82,60,78,67,72,66,75,70,51,97,82,64,94,80,79,85,83,77,88,80,72,87,80,53,71,46,68,39,90,87,77,71,47,74,41,83,50,82,73,90,76,90,71,91,78,79,91,79,86,79,76,92,80,85,82,80,94,70,100,64,57,79,67,58,58,50,55,52,52,54,51,51,53,50,53,51,50,56,60,43,42,75,34,79,67,31,41,50,51,54,53,53,38,53,76,67,70,47,60,78,78,52,89,73,84,86,62,94,87,72,74,89,83,78,80,114

Mean predicted aligned error: 15.22 Å

Secondary structure (DSSP, 8-state):
-----PPPP--GGG-HHHHHHHHHHTTSPEEEEPP-TTTS-HHHHHHHHTTT--EEEPPPEEHHHHHH---HHHHHHH----TT--SEEEEEE-S-HHHHHHHHHHHTTT-SEEEEE-----HHHHHTT-GGGGGG-HHHHHHHHHHHHHHH-TTSEEEEEEE--SSHHHHHHHHHHHHTTT--EEEEESS-TT--TTSPP-HHHHHHHHHH-SS-EEEES---SHHHHHHHHHHH--SEEEESHHHHH-TTTTTT-SS--HHHHHHHHHHHHHS-PPPHHHHHHHHHHHTTTTS-HHHHHHHHHH-SSHHHHHHHHHHTTHHHHHHSS-----SSSS----SS-TTTSSSSTT----PPPPPPP--EEE-TTT--EEE----------STTS-SS--------HHHHHHHHHHHHHHHHHHHHTSHHHHHHHHHHHHTT-GGGSPPP--TT--TTS--

Foldseek 3Di:
DDPPPQQPADDLVQQPLVQLVVQVVVVHFAEEADADALQQDALLLVLLVVQRHSEYEFHEDELVVVVVDPDVVVVCQRDAAHNPNPQYEYEYWDQALVSLLVVLVVCNRPHQAYEAAQADLDPVSVVVCGHVNCLVVLVSLLSNLLSNCVNNPLSHAYEYEHEADPDLVSVLVSQVSNVVSNHAEYEYEQDDSPDDLPDDRDLVSLLVSCVRHPHAYEYEHDQQACVSQVVSCVSRVGRHYYYYLNCLLASNRVSGDPAHQLLSLVSSLVSCVVRPHRDFVNNLSSSLSNCPVLDDPVLSVVLVVQDPGPVSNVVSCVVVCSSVVRVPVDDDPDDDDDDDDDRDPPPVQPPDPPPPDADWDDWDFDAWDQDPPPRDTDTDTDTDGDDDDDDPPPPDDDDDDDDDPVVVVVVVLVVVLVVLVVQCVDPVSVVVVVVCVVVVVPLVHADDDDPPDDDPRND